Protein AF-A0A315WZJ2-F1 (afdb_monomer)

Foldseek 3Di:
DDDDDDDDDDDDDDDDDDDDDDPPPDDDPPVPPPVDPDKDKAPWDWALQADQKIKTKIFIPFFWWKKKFKDQDQVPSPDIDTRGGGDGIDIDMDGRHDAQTKMKMKMWTAHPVGDTDIDDIDMDGNPVHAYDDAWDWPDWDFQDFAQWKTKIKTFTPFWWWKKKWKDFPPDPPDHIDIDTRGDGDGIDIDMDGRHHAQTKMKMKIWTAHPNGHIDIDMDIDGRHHPDDQVDDKDKDPWPDQADDPVQFAQFKGKIKIFIPAWWWKKKFKDQDPPDGPDIFTWPNRDIHGITMDMGGRHHGQTKMKMWMWTAHDHNRDIDIDPIGIYTHHHDPDDDDDQDDPPADQQCPPRDGCVVCVVVQHHSNDADGDDPDPDDDDDDDDPVLVVLLVVLCVVQCVLCVPQDDDPVLSVLLSCQVPPQVQDSVLSNVVSVPQPSGDSHHRSNVSCPDPVNVD

Nearest PDB structures (foldseek):
  7mrk-assembly2_D  TM=3.474E-01  e=1.862E-11  Gallus gallus
  5e4s-assembly1_A  TM=3.482E-01  e=6.260E-11  Mus musculus
  6gvl-assembly1_A  TM=4.435E-01  e=3.206E-07  Homo sapiens
  7ndg-assembly1_H  TM=2.571E-01  e=3.962E-10  Mus musculus
  4wtx-assembly1_A  TM=7.936E-01  e=2.782E-03  Homo sapiens

Solvent-accessible surface area (backbone atoms only — not comparable to full-atom values): 26477 Å² total; per-residue (Å²): 133,90,80,87,81,92,82,91,80,84,88,82,86,88,81,88,89,88,88,89,88,87,82,88,72,86,86,80,82,73,78,73,75,70,78,72,83,75,71,48,80,41,78,73,45,81,43,72,48,32,76,38,31,30,35,43,30,34,34,38,78,48,51,23,26,36,39,41,32,29,23,74,42,89,90,46,53,82,43,77,48,76,44,85,61,70,39,41,70,49,75,43,80,48,71,83,47,63,75,68,36,57,37,24,36,35,45,36,36,30,34,93,86,68,54,74,46,71,55,71,86,44,72,53,69,28,66,79,46,42,66,80,69,53,54,47,75,78,40,73,50,74,76,41,65,22,22,30,35,38,34,41,35,38,28,37,80,48,48,24,26,40,40,34,40,35,35,53,58,93,52,87,85,59,78,66,45,79,48,73,44,80,64,74,38,36,73,46,76,49,75,49,70,87,48,56,60,73,44,52,28,36,36,37,42,37,37,27,39,87,75,67,30,58,34,74,51,77,48,76,50,55,23,74,39,95,48,42,96,86,57,80,76,49,79,43,78,62,32,66,83,60,94,40,80,89,42,32,38,28,39,33,36,46,39,36,32,33,40,74,44,46,20,41,39,29,40,32,29,24,78,40,84,99,44,56,84,43,75,47,56,16,57,86,58,45,73,35,43,67,46,42,34,80,44,68,88,43,61,51,62,33,58,34,27,35,32,45,42,36,40,27,65,84,82,66,46,75,46,68,51,71,81,46,66,52,59,26,34,60,70,87,74,79,75,84,70,85,76,66,103,84,61,63,41,74,63,68,81,75,59,38,31,71,59,30,51,73,72,40,27,35,44,79,45,80,52,64,55,59,94,79,84,82,86,77,82,89,75,72,52,78,66,56,48,50,55,49,50,53,48,48,68,62,46,48,80,76,42,81,85,65,87,74,52,72,69,62,49,51,38,50,49,46,24,44,77,74,16,71,38,50,72,67,31,46,54,42,26,76,74,71,44,74,61,61,49,77,78,41,34,43,79,57,38,68,73,36,80,77,50,78,111

Sequence (453 aa):
MIKSPKKISKIMNKFSKISLFISIFLLIFSAVSVARAVFSVSSVTISQLENNHATLSWTTSVPTKAVVSYGSTPDDLNIRLSYGVSVYQHDLVLNGLETKKTYYYKIVAIDDSGLEVTTFLQSFSTKDMADTVAPKLIYNNTEQITDNALALRWVSDENTRGTIYYGIEGSTTVAEKIVKDGALKKDHIVYIYNLKAHQPYYVKLHAEDKAGNMVENTFYFTPNSPIKDGSLMEIYAVQPQAFDAELIRPESATIQWSTTLVCASSISYGTKAGSHGKTVQADNGAYGLDHQADLGDLKPNTIYYYVINARDCLYKKNMTSREYSFSTSVPQKVLGVKIGDNQTDSDGDGYPDSLEVTNHYNPWGYGRVVSQLVNQQISWNVHEKSQLTDLQNIVRPQIDKINLDTRSWYTYANAYIYGGYSVSDIVRSIKGAKTVHPNFSLEVWQTSADYQL

Radius of gyration: 40.72 Å; Cα contacts (8 Å, |Δi|>4): 858; chains: 1; bounding box: 90×70×161 Å

pLDDT: mean 78.47, std 21.52, range [31.03, 98.44]

Secondary structure (DSSP, 8-state):
---------------------------S------------EEEEEEEEEETTEEEEEEEEEEEEEEEEEEESSSS---EEEEEEEEEEEEEEEE-SPPTT-EEEEEEEEEETT--EEEPPPEEEE-TT-B--PPP-EEEEEEEEE-SS-EEEEEEEEEEEEEEEEEEETT-SSSPPEEEEEEEEEEEEEEEE-SPPTT--EEEEEEEE-SSS-EEEEEEEE----S--TTPPP-EEEEE-SS--TTTB-SS-EEEEEEEEEEEEEEEEEESBTTB--EEEEGGGG--EEEEEEEE-SPPTT-EEEEEEEEEESSS--EEEPPPEEEEPPPP---------TTS--SS-SSS-HHHHHHTTB-TTSSSB--S--SS------HHHHHHHHHHHHHHGGGSTT----HHHHHHHHHHHHTS---HHHHHHHHTT-S---SSS-HHHHTTSTTT--

Mean predicted aligned error: 17.41 Å

Structure (mmCIF, N/CA/C/O backbone):
data_AF-A0A315WZJ2-F1
#
_entry.id   AF-A0A315WZJ2-F1
#
loop_
_atom_site.group_PDB
_atom_site.id
_atom_site.type_symbol
_atom_site.label_atom_id
_atom_site.label_alt_id
_atom_site.label_comp_id
_atom_site.label_asym_id
_atom_site.label_entity_id
_atom_site.label_seq_id
_atom_site.pdbx_PDB_ins_code
_atom_site.Cartn_x
_atom_site.Cartn_y
_atom_site.Cartn_z
_atom_site.occupancy
_atom_site.B_iso_or_equiv
_atom_site.auth_seq_id
_atom_site.auth_comp_id
_atom_site.auth_asym_id
_atom_site.auth_atom_id
_atom_site.pdbx_PDB_model_num
ATOM 1 N N . MET A 1 1 ? 23.542 -28.519 -127.908 1.00 36.84 1 MET A N 1
ATOM 2 C CA . MET A 1 1 ? 24.023 -29.899 -128.129 1.00 36.84 1 MET A CA 1
ATOM 3 C C . MET A 1 1 ? 24.144 -30.583 -126.773 1.00 36.84 1 MET A C 1
ATOM 5 O O . MET A 1 1 ? 24.892 -30.068 -125.965 1.00 36.84 1 MET A O 1
ATOM 9 N N . ILE A 1 2 ? 23.405 -31.692 -126.576 1.00 37.66 2 ILE A N 1
ATOM 10 C CA . ILE A 1 2 ? 23.847 -32.938 -125.895 1.00 37.66 2 ILE A CA 1
ATOM 11 C C . ILE A 1 2 ? 24.245 -32.776 -124.403 1.00 37.66 2 ILE A C 1
ATOM 13 O O . ILE A 1 2 ? 25.205 -32.095 -124.104 1.00 37.66 2 ILE A O 1
ATOM 17 N N . LYS A 1 3 ? 23.657 -33.411 -123.380 1.00 38.41 3 LYS A N 1
ATOM 18 C CA . LYS A 1 3 ? 22.726 -34.543 -123.225 1.00 38.41 3 LYS A CA 1
ATOM 19 C C . LYS A 1 3 ? 22.229 -34.532 -121.760 1.00 38.41 3 LYS A C 1
ATOM 21 O O . LYS A 1 3 ? 23.018 -34.328 -120.847 1.00 38.41 3 LYS A O 1
ATOM 26 N N . SER A 1 4 ? 20.948 -34.831 -121.549 1.00 38.69 4 SER A N 1
ATOM 27 C CA . SER A 1 4 ? 20.413 -35.472 -120.323 1.00 38.69 4 SER A CA 1
ATOM 28 C C . SER A 1 4 ? 20.956 -36.925 -120.255 1.00 38.69 4 SER A C 1
ATOM 30 O O . SER A 1 4 ? 21.281 -37.419 -121.343 1.00 38.69 4 SER A O 1
ATOM 32 N N . PRO A 1 5 ? 21.000 -37.680 -119.119 1.00 51.31 5 PRO A N 1
ATOM 33 C CA . PRO A 1 5 ? 19.770 -38.057 -118.396 1.00 51.31 5 PRO A CA 1
ATOM 34 C C . PRO A 1 5 ? 19.865 -38.479 -116.896 1.00 51.31 5 PRO A C 1
ATOM 36 O O . PRO A 1 5 ? 20.911 -38.882 -116.416 1.00 51.31 5 PRO A O 1
ATOM 39 N N . LYS A 1 6 ? 18.697 -38.440 -116.216 1.00 40.53 6 LYS A N 1
ATOM 40 C CA . LYS A 1 6 ? 18.042 -39.496 -115.380 1.00 40.53 6 LYS A CA 1
ATOM 41 C C . LYS A 1 6 ? 18.854 -40.214 -114.264 1.00 40.53 6 LYS A C 1
ATOM 43 O O . LYS A 1 6 ? 19.976 -40.610 -114.496 1.00 40.53 6 LYS A O 1
ATOM 48 N N . LYS A 1 7 ? 18.336 -40.656 -113.103 1.00 38.91 7 LYS A N 1
ATOM 49 C CA . LYS A 1 7 ? 17.024 -40.730 -112.403 1.00 38.91 7 LYS A CA 1
ATOM 50 C C . LYS A 1 7 ? 17.256 -41.728 -111.220 1.00 38.91 7 LYS A C 1
ATOM 52 O O . LYS A 1 7 ? 18.096 -42.605 -111.377 1.00 38.91 7 LYS A O 1
ATOM 57 N N . ILE A 1 8 ? 16.399 -41.714 -110.179 1.00 36.91 8 ILE A N 1
ATOM 58 C CA . ILE A 1 8 ? 16.134 -42.815 -109.192 1.00 36.91 8 ILE A CA 1
ATOM 59 C C . ILE A 1 8 ? 17.221 -42.955 -108.083 1.00 36.91 8 ILE A C 1
ATOM 61 O O . ILE A 1 8 ? 18.392 -42.941 -108.404 1.00 36.91 8 ILE A O 1
ATOM 65 N N . SER A 1 9 ? 16.997 -43.058 -106.762 1.00 36.34 9 SER A N 1
ATOM 66 C CA . SER A 1 9 ? 15.954 -43.648 -105.891 1.00 36.34 9 SER A CA 1
ATOM 67 C C . SER A 1 9 ? 15.960 -42.938 -104.517 1.00 36.34 9 SER A C 1
ATOM 69 O O . SER A 1 9 ? 16.999 -42.485 -104.057 1.00 36.34 9 SER A O 1
ATOM 71 N N . LYS A 1 10 ? 14.810 -42.589 -103.927 1.00 35.91 10 LYS A N 1
ATOM 72 C CA . LYS A 1 10 ? 14.046 -43.357 -102.917 1.00 35.91 10 LYS A CA 1
ATOM 73 C C . LYS A 1 10 ? 14.863 -43.867 -101.705 1.00 35.91 10 LYS A C 1
ATOM 75 O O . LYS A 1 10 ? 15.532 -44.880 -101.802 1.00 35.91 10 LYS A O 1
ATOM 80 N N . ILE A 1 11 ? 14.601 -43.226 -100.557 1.00 37.19 11 ILE A N 1
ATOM 81 C CA . ILE A 1 11 ? 14.367 -43.826 -99.225 1.00 37.19 11 ILE A CA 1
ATOM 82 C C . ILE A 1 11 ? 15.546 -44.591 -98.588 1.00 37.19 11 ILE A C 1
ATOM 84 O O . ILE A 1 11 ? 15.756 -45.753 -98.897 1.00 37.19 11 ILE A O 1
ATOM 88 N N . MET A 1 12 ? 16.205 -43.982 -97.587 1.00 31.03 12 MET A N 1
ATOM 89 C CA . MET A 1 12 ? 16.258 -44.473 -96.189 1.00 31.03 12 MET A CA 1
ATOM 90 C C . MET A 1 12 ? 17.185 -43.614 -95.305 1.00 31.03 12 MET A C 1
ATOM 92 O O . MET A 1 12 ? 18.396 -43.620 -95.442 1.00 31.03 12 MET A O 1
ATOM 96 N N . ASN A 1 13 ? 16.540 -42.861 -94.412 1.00 37.16 13 ASN A N 1
ATOM 97 C CA . ASN A 1 13 ? 16.829 -42.580 -93.001 1.00 37.16 13 ASN A CA 1
ATOM 98 C C . ASN A 1 13 ? 18.256 -42.688 -92.398 1.00 37.16 13 ASN A C 1
ATOM 100 O O . ASN A 1 13 ? 18.930 -43.702 -92.526 1.00 37.16 13 ASN A O 1
ATOM 104 N N . LYS A 1 14 ? 18.512 -41.720 -91.497 1.00 40.91 14 LYS A N 1
ATOM 105 C CA . LYS A 1 14 ? 19.504 -41.665 -90.398 1.00 40.91 14 LYS A CA 1
ATOM 106 C C . LYS A 1 14 ? 20.975 -41.480 -90.794 1.00 40.91 14 LYS A C 1
ATOM 108 O O . LYS A 1 14 ? 21.622 -42.415 -91.224 1.00 40.91 14 LYS A O 1
ATOM 113 N N . PHE A 1 15 ? 21.526 -40.296 -90.517 1.00 39.31 15 PHE A N 1
ATOM 114 C CA . PHE A 1 15 ? 22.491 -40.059 -89.429 1.00 39.31 15 PHE A CA 1
ATOM 115 C C . PHE A 1 15 ? 22.934 -38.579 -89.429 1.00 39.31 15 PHE A C 1
ATOM 117 O O . PHE A 1 15 ? 23.464 -38.053 -90.396 1.00 39.31 15 PHE A O 1
ATOM 124 N N . SER A 1 16 ? 22.625 -37.920 -88.314 1.00 35.00 16 SER A N 1
ATOM 125 C CA . SER A 1 16 ? 23.257 -36.755 -87.681 1.00 35.00 16 SER A CA 1
ATOM 126 C C . SER A 1 16 ? 24.593 -36.210 -88.245 1.00 35.00 16 SER A C 1
ATOM 128 O O . SER A 1 16 ? 25.559 -36.958 -88.362 1.00 35.00 16 SER A O 1
ATOM 130 N N . LYS A 1 17 ? 24.636 -34.862 -88.322 1.00 38.91 17 LYS A N 1
ATOM 131 C CA . LYS A 1 17 ? 25.745 -33.919 -88.012 1.00 38.91 17 LYS A CA 1
ATOM 132 C C . LYS A 1 17 ? 26.693 -33.424 -89.130 1.00 38.91 17 LYS A C 1
ATOM 134 O O . LYS A 1 17 ? 27.586 -34.138 -89.556 1.00 38.91 17 LYS A O 1
ATOM 139 N N . ILE A 1 18 ? 26.573 -32.112 -89.413 1.00 39.72 18 ILE A N 1
ATOM 140 C CA . ILE A 1 18 ? 27.606 -31.042 -89.331 1.00 39.72 18 ILE A CA 1
ATOM 141 C C . ILE A 1 18 ? 27.573 -30.036 -90.503 1.00 39.72 18 ILE A C 1
ATOM 143 O O . ILE A 1 18 ? 27.922 -30.345 -91.635 1.00 39.72 18 ILE A O 1
ATOM 147 N N . SER A 1 19 ? 27.255 -28.795 -90.110 1.00 34.75 19 SER A N 1
ATOM 148 C CA . SER A 1 19 ? 27.856 -27.508 -90.499 1.00 34.75 19 SER A CA 1
ATOM 149 C C . SER A 1 19 ? 27.030 -26.472 -91.269 1.00 34.75 19 SER A C 1
ATOM 151 O O . SER A 1 19 ? 26.635 -26.660 -92.412 1.00 34.75 19 SER A O 1
ATOM 153 N N . LEU A 1 20 ? 26.998 -25.300 -90.616 1.00 35.72 20 LEU A N 1
ATOM 154 C CA . LEU A 1 20 ? 27.045 -23.943 -91.166 1.00 35.72 20 LEU A CA 1
ATOM 155 C C . LEU A 1 20 ? 25.715 -23.214 -91.437 1.00 35.72 20 LEU A C 1
ATOM 157 O O . LEU A 1 20 ? 25.308 -23.045 -92.575 1.00 35.72 20 LEU A O 1
ATOM 161 N N . PHE A 1 21 ? 25.087 -22.718 -90.362 1.00 37.97 21 PHE A N 1
ATOM 162 C CA . PHE A 1 21 ? 24.796 -21.282 -90.155 1.00 37.97 21 PHE A CA 1
ATOM 163 C C . PHE A 1 21 ? 24.372 -21.057 -88.683 1.00 37.97 21 PHE A C 1
ATOM 165 O O . PHE A 1 21 ? 23.223 -20.783 -88.358 1.00 37.97 21 PHE A O 1
ATOM 172 N N . ILE A 1 22 ? 25.331 -21.223 -87.764 1.00 46.62 22 ILE A N 1
ATOM 173 C CA . ILE A 1 22 ? 25.282 -20.660 -86.405 1.00 46.62 22 ILE A CA 1
ATOM 174 C C . ILE A 1 22 ? 26.284 -19.510 -86.422 1.00 46.62 22 ILE A C 1
ATOM 176 O O . ILE A 1 22 ? 27.479 -19.736 -86.271 1.00 46.62 22 ILE A O 1
ATOM 180 N N . SER A 1 23 ? 25.814 -18.297 -86.703 1.00 42.44 23 SER A N 1
ATOM 181 C CA . SER A 1 23 ? 26.579 -17.068 -86.455 1.00 42.44 23 SER A CA 1
ATOM 182 C C . SER A 1 23 ? 25.663 -15.841 -86.444 1.00 42.44 23 SER A C 1
ATOM 184 O O . SER A 1 23 ? 25.859 -14.923 -87.223 1.00 42.44 23 SER A O 1
ATOM 186 N N . ILE A 1 24 ? 24.633 -15.864 -85.590 1.00 43.56 24 ILE A N 1
ATOM 187 C CA . ILE A 1 24 ? 24.138 -14.713 -84.807 1.00 43.56 24 ILE A CA 1
ATOM 188 C C . ILE A 1 24 ? 23.838 -15.324 -83.427 1.00 43.56 24 ILE A C 1
ATOM 190 O O . ILE A 1 24 ? 22.723 -15.718 -83.097 1.00 43.56 24 ILE A O 1
ATOM 194 N N . PHE A 1 25 ? 24.911 -15.573 -82.682 1.00 39.81 25 PHE A N 1
ATOM 195 C CA . PHE A 1 25 ? 24.893 -15.993 -81.287 1.00 39.81 25 PHE A CA 1
ATOM 196 C C . PHE A 1 25 ? 25.227 -14.745 -80.467 1.00 39.81 25 PHE A C 1
ATOM 198 O O . PHE A 1 25 ? 26.229 -14.095 -80.743 1.00 39.81 25 PHE A O 1
ATOM 205 N N . LEU A 1 26 ? 24.374 -14.432 -79.490 1.00 43.38 26 LEU A N 1
ATOM 206 C CA . LEU A 1 26 ? 24.670 -13.604 -78.318 1.00 43.38 26 LEU A CA 1
ATOM 207 C C . LEU A 1 26 ? 25.376 -12.257 -78.568 1.00 43.38 26 LEU A C 1
ATOM 209 O O . LEU A 1 26 ? 26.584 -12.129 -78.396 1.00 43.38 26 LEU A O 1
ATOM 213 N N . LEU A 1 27 ? 24.591 -11.200 -78.769 1.00 42.41 27 LEU A N 1
ATOM 214 C CA . LEU A 1 27 ? 24.955 -9.875 -78.265 1.00 42.41 27 LEU A CA 1
ATOM 215 C C . LEU A 1 27 ? 23.781 -9.316 -77.444 1.00 42.41 27 LEU A C 1
ATOM 217 O O . LEU A 1 27 ? 22.810 -8.792 -77.973 1.00 42.41 27 LEU A O 1
ATOM 221 N N . ILE A 1 28 ? 23.946 -9.466 -76.125 1.00 48.75 28 ILE A N 1
ATOM 222 C CA . ILE A 1 28 ? 23.531 -8.539 -75.063 1.00 48.75 28 ILE A CA 1
ATOM 223 C C . ILE A 1 28 ? 22.020 -8.410 -74.798 1.00 48.75 28 ILE A C 1
ATOM 225 O O . ILE A 1 28 ? 21.402 -7.379 -75.018 1.00 48.75 28 ILE A O 1
ATOM 229 N N . PHE A 1 29 ? 21.463 -9.420 -74.135 1.00 48.12 29 PHE A N 1
A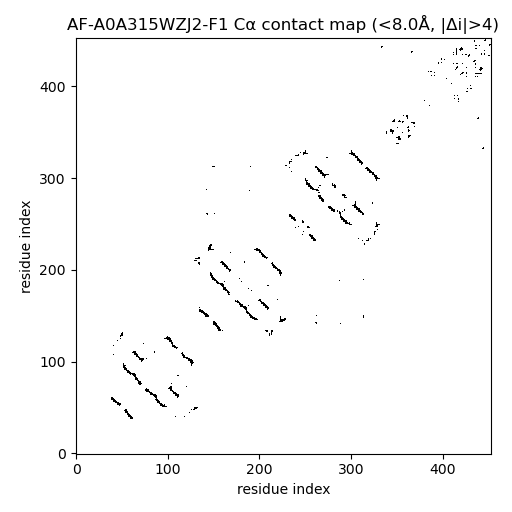TOM 230 C CA . PHE A 1 29 ? 20.700 -9.159 -72.910 1.00 48.12 29 PHE A CA 1
ATOM 231 C C . PHE A 1 29 ? 21.342 -9.988 -71.799 1.00 48.12 29 PHE A C 1
ATOM 233 O O . PHE A 1 29 ? 20.776 -10.942 -71.273 1.00 48.12 29 PHE A O 1
ATOM 240 N N . SER A 1 30 ? 22.584 -9.645 -71.449 1.00 44.41 30 SER A N 1
ATOM 241 C CA . SER A 1 30 ? 23.007 -9.863 -70.074 1.00 44.41 30 SER A CA 1
ATOM 242 C C . SER A 1 30 ? 22.061 -9.013 -69.238 1.00 44.41 30 SER A C 1
ATOM 244 O O . SER A 1 30 ? 22.195 -7.790 -69.215 1.00 44.41 30 SER A O 1
ATOM 246 N N . ALA A 1 31 ? 21.071 -9.643 -68.605 1.00 48.25 31 ALA A N 1
ATOM 247 C CA . ALA A 1 31 ? 20.492 -9.079 -67.404 1.00 48.25 31 ALA A CA 1
ATOM 248 C C . ALA A 1 31 ? 21.685 -8.851 -66.476 1.00 48.25 31 ALA A C 1
ATOM 250 O O . ALA A 1 31 ? 22.217 -9.790 -65.883 1.00 48.25 31 ALA A O 1
ATOM 251 N N . VAL A 1 32 ? 22.196 -7.622 -66.460 1.00 46.59 32 VAL A N 1
ATOM 252 C CA . VAL A 1 32 ? 23.151 -7.208 -65.452 1.00 46.59 32 VAL A CA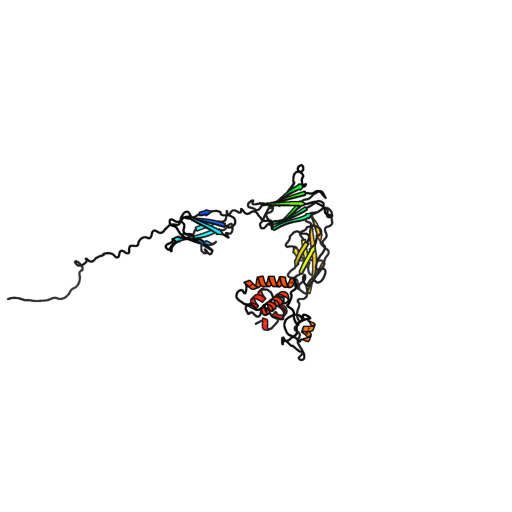 1
ATOM 253 C C . VAL A 1 32 ? 22.329 -7.249 -64.178 1.00 46.59 32 VAL A C 1
ATOM 255 O O . VAL A 1 32 ? 21.586 -6.322 -63.870 1.00 46.59 32 VAL A O 1
ATOM 258 N N . SER A 1 33 ? 22.398 -8.372 -63.468 1.00 52.56 33 SER A N 1
ATOM 259 C CA . SER A 1 33 ? 22.163 -8.374 -62.038 1.00 52.56 33 SER A CA 1
ATOM 260 C C . SER A 1 33 ? 23.235 -7.451 -61.480 1.00 52.56 33 SER A C 1
ATOM 262 O O . SER A 1 33 ? 24.344 -7.889 -61.177 1.00 52.56 33 SER A O 1
ATOM 264 N N . VAL A 1 34 ? 22.940 -6.153 -61.419 1.00 49.25 34 VAL A N 1
ATOM 265 C CA . VAL A 1 34 ? 23.706 -5.248 -60.578 1.00 49.25 34 VAL A CA 1
ATOM 266 C C . VAL A 1 34 ? 23.479 -5.804 -59.183 1.00 49.25 34 VAL A C 1
ATOM 268 O O . VAL A 1 34 ? 22.380 -5.687 -58.645 1.00 49.25 34 VAL A O 1
ATOM 271 N N . ALA A 1 35 ? 24.472 -6.511 -58.643 1.00 50.41 35 ALA A N 1
ATOM 272 C CA . ALA A 1 35 ? 24.465 -6.888 -57.244 1.00 50.41 35 ALA A CA 1
ATOM 273 C C . ALA A 1 35 ? 24.384 -5.572 -56.472 1.00 50.41 35 ALA A C 1
ATOM 275 O O . ALA A 1 35 ? 25.353 -4.815 -56.402 1.00 50.41 35 ALA A O 1
ATOM 276 N N . ARG A 1 36 ? 23.184 -5.234 -56.001 1.00 56.97 36 ARG A N 1
ATOM 277 C CA . ARG A 1 36 ? 22.979 -4.040 -55.197 1.00 56.97 36 ARG A CA 1
ATOM 278 C C . ARG A 1 36 ? 23.700 -4.321 -53.887 1.00 56.97 36 ARG A C 1
ATOM 280 O O . ARG A 1 36 ? 23.380 -5.305 -53.225 1.00 56.97 36 ARG A O 1
ATOM 287 N N . ALA A 1 37 ? 24.725 -3.533 -53.573 1.00 63.97 37 ALA A N 1
ATOM 288 C CA . ALA A 1 37 ? 25.435 -3.665 -52.310 1.00 63.97 37 ALA A CA 1
ATOM 289 C C . ALA A 1 37 ? 24.415 -3.464 -51.181 1.00 63.97 37 ALA A C 1
ATOM 291 O O . ALA A 1 37 ? 23.889 -2.367 -51.004 1.00 63.97 37 ALA A O 1
ATOM 292 N N . VAL A 1 38 ? 24.071 -4.550 -50.492 1.00 81.12 38 VAL A N 1
ATOM 293 C CA . VAL A 1 38 ? 23.178 -4.514 -49.335 1.00 81.12 38 VAL A CA 1
ATOM 294 C C . VAL A 1 38 ? 23.983 -3.924 -48.182 1.00 81.12 38 VAL A C 1
ATOM 296 O O . VAL A 1 38 ? 25.111 -4.354 -47.931 1.00 81.12 38 VAL A O 1
ATOM 299 N N . PHE A 1 39 ? 23.443 -2.908 -47.515 1.00 92.50 39 PHE A N 1
ATOM 300 C CA . PHE A 1 39 ? 24.081 -2.349 -46.328 1.00 92.50 39 PHE A CA 1
ATOM 301 C C . PHE A 1 39 ? 23.988 -3.336 -45.153 1.00 92.50 39 PHE A C 1
ATOM 303 O O . PHE A 1 39 ? 23.198 -4.277 -45.163 1.00 92.50 39 PHE A O 1
ATOM 310 N N . SER A 1 40 ? 24.810 -3.148 -44.128 1.00 94.12 40 SER A N 1
ATOM 311 C CA . SER A 1 40 ? 24.874 -4.044 -42.971 1.00 94.12 40 SER A CA 1
ATOM 312 C C . SER A 1 40 ? 24.395 -3.346 -41.709 1.00 94.12 40 SER A C 1
ATOM 314 O O . SER A 1 40 ? 24.680 -2.164 -41.529 1.00 94.12 40 SER A O 1
ATOM 3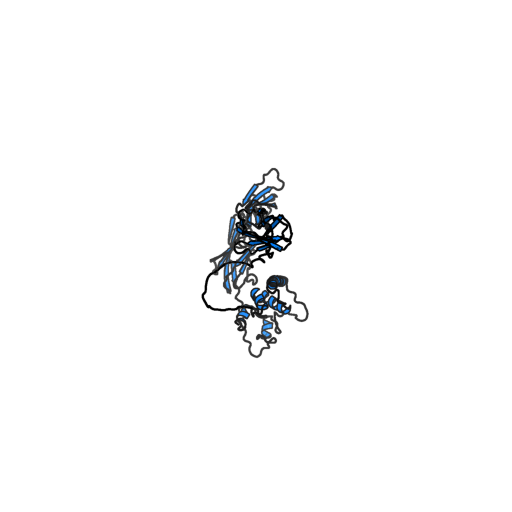16 N N . VAL A 1 41 ? 23.749 -4.101 -40.817 1.00 97.31 41 VAL A N 1
ATOM 317 C CA . VAL A 1 41 ? 23.499 -3.721 -39.419 1.00 97.31 41 VAL A CA 1
ATOM 318 C C . VAL A 1 41 ? 24.564 -4.392 -38.548 1.00 97.31 41 VAL A C 1
ATOM 320 O O . VAL A 1 41 ? 24.795 -5.594 -38.678 1.00 97.31 41 VAL A O 1
ATOM 323 N N . SER A 1 42 ? 25.224 -3.638 -37.674 1.00 96.94 42 SER A N 1
ATOM 324 C CA . SER A 1 42 ? 26.332 -4.112 -36.836 1.00 96.94 42 SER A CA 1
ATOM 325 C C . SER A 1 42 ? 26.330 -3.464 -35.451 1.00 96.94 42 SER A C 1
ATOM 327 O O . SER A 1 42 ? 25.512 -2.592 -35.172 1.00 96.94 42 SER A O 1
ATOM 329 N N . SER A 1 43 ? 27.241 -3.905 -34.575 1.00 96.69 43 SER A N 1
ATOM 330 C CA . SER A 1 43 ? 27.440 -3.341 -33.229 1.00 96.69 43 SER A CA 1
ATOM 331 C C . SER A 1 43 ? 26.151 -3.237 -32.407 1.00 96.69 43 SER A C 1
ATOM 333 O O . SER A 1 43 ? 25.935 -2.246 -31.718 1.00 96.69 43 SER A O 1
ATOM 335 N N . VAL A 1 44 ? 25.287 -4.252 -32.514 1.00 97.88 44 VAL A N 1
ATOM 336 C CA . VAL A 1 44 ? 24.018 -4.291 -31.785 1.00 97.88 44 VAL A CA 1
ATOM 337 C C . VAL A 1 44 ? 24.294 -4.558 -30.306 1.00 97.88 44 VAL A C 1
ATOM 339 O O . VAL A 1 44 ? 24.880 -5.586 -29.965 1.00 97.88 44 VAL A O 1
ATOM 342 N N . THR A 1 45 ? 23.882 -3.648 -29.428 1.00 97.69 45 THR A N 1
ATOM 343 C CA . THR A 1 45 ? 24.104 -3.740 -27.980 1.00 97.69 45 THR A CA 1
ATOM 344 C C . THR A 1 45 ? 22.867 -3.331 -27.190 1.00 97.69 45 THR A C 1
ATOM 346 O O . THR A 1 45 ? 22.076 -2.497 -27.622 1.00 97.69 45 THR A O 1
ATOM 349 N N . ILE A 1 46 ? 22.715 -3.924 -26.004 1.00 97.75 46 ILE A N 1
ATOM 350 C CA . ILE A 1 46 ? 21.757 -3.496 -24.982 1.00 97.75 46 ILE A CA 1
ATOM 351 C C . ILE A 1 46 ? 22.553 -2.868 -23.839 1.00 97.75 46 ILE A C 1
ATOM 353 O O . ILE A 1 46 ? 23.518 -3.460 -23.355 1.00 97.75 46 ILE A O 1
ATOM 357 N N . SER A 1 47 ? 22.154 -1.676 -23.416 1.00 96.06 47 SER A N 1
ATOM 358 C CA . SER A 1 47 ? 22.759 -0.923 -22.314 1.00 96.06 47 SER A CA 1
ATOM 359 C C . SER A 1 47 ? 21.675 -0.270 -21.449 1.00 96.06 47 SER A C 1
ATOM 361 O O . SER A 1 47 ? 20.494 -0.416 -21.758 1.00 96.06 47 SER A O 1
ATOM 363 N N . GLN A 1 48 ? 22.060 0.414 -20.361 1.00 93.56 48 GLN A N 1
ATOM 364 C CA . GLN A 1 48 ? 21.133 1.137 -19.465 1.00 93.56 48 GLN A CA 1
ATOM 365 C C . GLN A 1 48 ? 19.934 0.279 -19.028 1.00 93.56 48 GLN A C 1
ATOM 367 O O . GLN A 1 48 ? 18.781 0.676 -19.145 1.00 93.56 48 GLN A O 1
ATOM 372 N N . LEU A 1 49 ? 20.223 -0.955 -18.608 1.00 95.69 49 LEU A N 1
ATOM 373 C CA . LEU A 1 49 ? 19.217 -1.922 -18.190 1.00 95.69 49 LEU A CA 1
ATOM 374 C C . LEU A 1 49 ? 18.805 -1.636 -16.741 1.00 95.69 49 LEU A C 1
ATOM 376 O O . LEU A 1 49 ? 19.301 -2.269 -15.807 1.00 95.69 49 LEU A O 1
ATOM 380 N N . GLU A 1 50 ? 17.909 -0.678 -16.561 1.00 94.81 50 GLU A N 1
ATOM 381 C CA . GLU A 1 50 ? 17.455 -0.212 -15.251 1.00 94.81 50 GLU A CA 1
ATOM 382 C C . GLU A 1 50 ? 15.980 0.206 -15.296 1.00 94.81 50 GLU A C 1
ATOM 384 O O . GLU A 1 50 ? 15.451 0.462 -16.369 1.00 94.81 50 GLU A O 1
ATOM 389 N N . ASN A 1 51 ? 15.280 0.235 -14.159 1.00 91.81 51 ASN A N 1
ATOM 390 C CA . ASN A 1 51 ? 13.948 0.854 -13.997 1.00 91.81 51 ASN A CA 1
ATOM 391 C C . ASN A 1 51 ? 12.959 0.600 -15.156 1.00 91.81 51 ASN A C 1
ATOM 393 O O . ASN A 1 51 ? 12.418 1.537 -15.752 1.00 91.81 51 ASN A O 1
ATOM 397 N N . ASN A 1 52 ? 12.766 -0.671 -15.524 1.00 92.44 52 ASN A N 1
ATOM 398 C CA . ASN A 1 52 ? 11.873 -1.111 -16.604 1.00 92.44 52 ASN A CA 1
ATOM 399 C C . ASN A 1 52 ? 12.211 -0.584 -18.011 1.00 92.44 52 ASN A C 1
ATOM 401 O O . ASN A 1 52 ? 11.352 -0.623 -18.901 1.00 92.44 52 ASN A O 1
ATOM 405 N N . HIS A 1 53 ? 13.442 -0.139 -18.242 1.00 93.19 53 HIS A N 1
ATOM 406 C CA . HIS A 1 53 ? 13.912 0.280 -19.552 1.00 93.19 53 HIS A CA 1
ATOM 407 C C . HIS A 1 53 ? 15.284 -0.301 -19.911 1.00 93.19 53 HIS A C 1
ATOM 409 O O . HIS A 1 53 ? 15.980 -0.902 -19.092 1.00 93.19 53 HIS A O 1
ATOM 415 N N . ALA A 1 54 ? 15.608 -0.210 -21.198 1.00 95.88 54 ALA A N 1
ATOM 416 C CA . ALA A 1 54 ? 16.909 -0.546 -21.755 1.00 95.88 54 ALA A CA 1
ATOM 417 C C . ALA A 1 54 ? 17.143 0.254 -23.037 1.00 95.88 54 ALA A C 1
ATOM 419 O O . ALA A 1 54 ? 16.202 0.494 -23.792 1.00 95.88 54 ALA A O 1
ATOM 420 N N . THR A 1 55 ? 18.389 0.602 -23.333 1.00 96.81 55 THR A N 1
ATOM 421 C CA . THR A 1 55 ? 18.764 1.274 -24.581 1.00 96.81 55 THR A CA 1
ATOM 422 C C . THR A 1 55 ? 19.362 0.260 -25.549 1.00 96.81 55 THR A C 1
ATOM 424 O O . THR A 1 55 ? 20.415 -0.325 -25.280 1.00 96.81 55 THR A O 1
ATOM 427 N N . LEU A 1 56 ? 18.679 0.048 -26.675 1.00 98.12 56 LEU A N 1
ATOM 428 C CA . LEU A 1 56 ? 19.153 -0.735 -27.811 1.00 98.12 56 LEU A CA 1
ATOM 429 C C . LEU A 1 56 ? 19.915 0.180 -28.766 1.00 98.12 56 LEU A C 1
ATOM 431 O O . LEU A 1 56 ? 19.329 1.103 -29.326 1.00 98.12 56 LEU A O 1
ATOM 435 N N . SER A 1 57 ? 21.190 -0.109 -28.999 1.00 98.06 57 SER A N 1
ATOM 436 C CA . SER A 1 57 ? 22.024 0.645 -29.933 1.00 98.06 57 SER A CA 1
ATOM 437 C C . SER A 1 57 ? 22.546 -0.244 -31.047 1.00 98.06 57 SER A C 1
ATOM 439 O O . SER A 1 57 ? 22.799 -1.426 -30.836 1.00 98.06 57 SER A O 1
ATOM 441 N N . TRP A 1 58 ? 22.688 0.313 -32.247 1.00 98.25 58 TRP A N 1
ATOM 442 C CA . TRP A 1 58 ? 23.287 -0.371 -33.393 1.00 98.25 58 TRP A CA 1
ATOM 443 C C . TRP A 1 58 ? 23.870 0.636 -34.382 1.00 98.25 58 TRP A C 1
ATOM 445 O O . TRP A 1 58 ? 23.606 1.839 -34.316 1.00 98.25 58 TRP A O 1
ATOM 455 N N . THR A 1 59 ? 24.665 0.135 -35.321 1.00 98.25 59 THR A N 1
ATOM 456 C CA . THR A 1 59 ? 25.203 0.915 -36.433 1.00 98.25 59 THR A CA 1
ATOM 457 C C . THR A 1 59 ? 24.797 0.325 -37.772 1.00 98.25 59 THR A C 1
ATOM 459 O O . THR A 1 59 ? 24.599 -0.886 -37.897 1.00 98.25 59 THR A O 1
ATOM 462 N N . THR A 1 60 ? 24.695 1.175 -38.788 1.00 97.88 60 THR A N 1
ATOM 463 C CA . THR A 1 60 ? 24.476 0.776 -40.179 1.00 97.88 60 THR A CA 1
ATOM 464 C C . THR A 1 60 ? 25.592 1.295 -41.078 1.00 97.88 60 THR A C 1
ATOM 466 O O . THR A 1 60 ? 26.200 2.326 -40.801 1.00 97.88 60 THR A O 1
ATOM 469 N N . SER A 1 61 ? 25.898 0.582 -42.168 1.00 96.81 61 SER A N 1
ATOM 470 C CA . SER A 1 61 ? 26.951 1.008 -43.111 1.00 96.81 61 SER A CA 1
ATOM 471 C C . SER A 1 61 ? 26.527 2.137 -44.065 1.00 96.81 61 SER A C 1
ATOM 473 O O . SER A 1 61 ? 27.364 2.672 -44.790 1.00 96.81 61 SER A O 1
ATOM 475 N N . VAL A 1 62 ? 25.248 2.521 -44.039 1.00 96.12 62 VAL A N 1
ATOM 476 C CA . VAL A 1 62 ? 24.655 3.688 -44.718 1.00 96.12 62 VAL A CA 1
ATOM 477 C C . VAL A 1 62 ? 23.664 4.370 -43.764 1.00 96.12 62 VAL A C 1
ATOM 479 O O . VAL A 1 62 ? 23.251 3.722 -42.799 1.00 96.12 62 VAL A O 1
ATOM 482 N N . PRO A 1 63 ? 23.246 5.628 -43.995 1.00 97.56 63 PRO A N 1
ATOM 483 C CA . PRO A 1 63 ? 22.163 6.237 -43.230 1.00 97.56 63 PRO A CA 1
ATOM 484 C C . PRO A 1 63 ? 20.855 5.468 -43.427 1.00 97.56 63 PRO A C 1
ATOM 486 O O . PRO A 1 63 ? 20.463 5.197 -44.564 1.00 97.56 63 PRO A O 1
ATOM 489 N N . THR A 1 64 ? 20.192 5.096 -42.334 1.00 97.88 64 THR A N 1
ATOM 490 C CA . THR A 1 64 ? 18.915 4.372 -42.393 1.00 97.88 64 THR A CA 1
ATOM 491 C C . THR A 1 64 ? 17.920 4.918 -41.388 1.00 97.88 64 THR A C 1
ATOM 493 O O . THR A 1 64 ? 18.310 5.482 -40.378 1.00 97.88 64 THR A O 1
ATOM 496 N N . LYS A 1 65 ? 16.626 4.742 -41.637 1.00 98.19 65 LYS A N 1
ATOM 497 C CA . LYS A 1 65 ? 15.595 4.688 -40.590 1.00 98.19 65 LYS A CA 1
ATOM 498 C C . LYS A 1 65 ? 15.496 3.251 -40.083 1.00 98.19 65 LYS A C 1
ATOM 500 O O . LYS A 1 65 ? 16.036 2.341 -40.707 1.00 98.19 65 LYS A O 1
ATOM 505 N N . ALA A 1 66 ? 14.760 3.006 -39.003 1.00 97.50 66 ALA A N 1
ATOM 506 C CA . ALA A 1 66 ? 14.526 1.631 -38.571 1.00 97.50 66 ALA A CA 1
ATOM 507 C C . ALA A 1 66 ? 13.160 1.399 -37.932 1.00 97.50 66 ALA A C 1
ATOM 509 O O . ALA A 1 66 ? 12.532 2.311 -37.399 1.00 97.50 66 ALA A O 1
ATOM 510 N N . VAL A 1 67 ? 12.740 0.140 -37.932 1.00 97.69 67 VAL A N 1
ATOM 511 C CA . VAL A 1 67 ? 11.655 -0.380 -37.104 1.00 97.69 67 VAL A CA 1
ATOM 512 C C . VAL A 1 67 ? 12.215 -1.502 -36.242 1.00 97.69 67 VAL A C 1
ATOM 514 O O . VAL A 1 67 ? 12.776 -2.472 -36.749 1.00 97.69 67 VAL A O 1
ATOM 517 N N . VAL A 1 68 ? 12.040 -1.390 -34.931 1.00 97.88 68 VAL A N 1
ATOM 518 C CA . VAL A 1 68 ? 12.392 -2.432 -33.967 1.00 97.88 68 VAL A CA 1
ATOM 519 C C . VAL A 1 68 ? 11.111 -3.116 -33.521 1.00 97.88 68 VAL A C 1
ATOM 521 O O . VAL A 1 68 ? 10.193 -2.460 -33.032 1.00 97.88 68 VAL A O 1
ATOM 524 N N . SER A 1 69 ? 11.038 -4.434 -33.703 1.00 96.69 69 SER A N 1
ATOM 525 C CA . SER A 1 69 ? 9.960 -5.262 -33.150 1.00 96.69 69 SER A CA 1
ATOM 526 C C . SER A 1 69 ? 10.514 -6.094 -32.000 1.00 96.69 69 SER A C 1
ATOM 528 O O . SER A 1 69 ? 11.549 -6.737 -32.182 1.00 96.69 69 SER A O 1
ATOM 530 N N . TYR A 1 70 ? 9.852 -6.104 -30.845 1.00 96.00 70 TYR A N 1
ATOM 531 C CA . TYR A 1 70 ? 10.261 -6.893 -29.685 1.00 96.00 70 TYR A CA 1
ATOM 532 C C . TYR A 1 70 ? 9.068 -7.480 -28.923 1.00 96.00 70 TYR A C 1
ATOM 534 O O . TYR A 1 70 ? 7.935 -7.026 -29.068 1.00 96.00 70 TYR A O 1
ATOM 542 N N . GLY A 1 71 ? 9.324 -8.523 -28.136 1.00 95.25 71 GLY A N 1
ATOM 543 C CA . GLY A 1 71 ? 8.304 -9.237 -27.373 1.00 95.25 71 GLY A CA 1
ATOM 544 C C . GLY A 1 71 ? 8.912 -10.201 -26.359 1.00 95.25 71 GLY A C 1
ATOM 545 O O . GLY A 1 71 ? 10.125 -10.405 -26.317 1.00 95.25 71 GLY A O 1
ATOM 546 N N . SER A 1 72 ? 8.066 -10.784 -25.511 1.00 94.62 72 SER A N 1
ATOM 547 C CA . SER A 1 72 ? 8.507 -11.725 -24.466 1.00 94.62 72 SER A CA 1
ATOM 548 C C . SER A 1 72 ? 8.580 -13.183 -24.916 1.00 94.62 72 SER A C 1
ATOM 550 O O . SER A 1 72 ? 9.067 -14.038 -24.177 1.00 94.62 72 SER A O 1
ATOM 552 N N . THR A 1 73 ? 8.120 -13.472 -26.131 1.00 94.94 73 THR A N 1
ATOM 553 C CA . THR A 1 73 ? 8.237 -14.791 -26.749 1.00 94.94 73 THR A CA 1
ATOM 554 C C . THR A 1 73 ? 8.944 -14.650 -28.097 1.00 94.94 73 THR A C 1
ATOM 556 O O . THR A 1 73 ? 8.847 -13.596 -28.729 1.00 94.94 73 THR A O 1
ATOM 559 N N . PRO A 1 74 ? 9.687 -15.674 -28.546 1.00 94.50 74 PRO A N 1
ATOM 560 C CA . PRO A 1 74 ? 10.419 -15.605 -29.809 1.00 94.50 74 PRO A CA 1
ATOM 561 C C . PRO A 1 74 ? 9.498 -15.546 -31.038 1.00 94.50 74 PRO A C 1
ATOM 563 O O . PRO A 1 74 ? 9.891 -14.979 -32.059 1.00 94.50 74 PRO A O 1
ATOM 566 N N . ASP A 1 75 ? 8.287 -16.099 -30.928 1.00 93.44 75 ASP A N 1
ATOM 567 C CA . ASP A 1 75 ? 7.323 -16.214 -32.029 1.00 93.44 75 ASP A CA 1
ATOM 568 C C . ASP A 1 75 ? 6.321 -15.046 -32.088 1.00 93.44 75 ASP A C 1
ATOM 570 O O . ASP A 1 75 ? 5.658 -14.865 -33.108 1.00 93.44 75 ASP A O 1
ATOM 574 N N . ASP A 1 76 ? 6.238 -14.224 -31.035 1.00 93.19 76 ASP A N 1
ATOM 575 C CA . ASP A 1 76 ? 5.338 -13.067 -30.955 1.00 93.19 76 ASP A CA 1
ATOM 576 C C . ASP A 1 76 ? 6.087 -11.792 -30.525 1.00 93.19 76 ASP A C 1
ATOM 578 O O . ASP A 1 76 ? 6.274 -11.504 -29.338 1.00 93.19 76 ASP A O 1
ATOM 582 N N . LEU A 1 77 ? 6.528 -11.020 -31.527 1.00 94.50 77 LEU A N 1
ATOM 583 C CA . LEU A 1 77 ? 7.148 -9.698 -31.368 1.00 94.50 77 LEU A CA 1
ATOM 584 C C . LEU A 1 77 ? 6.081 -8.602 -31.498 1.00 94.50 77 LEU A C 1
ATOM 586 O O . LEU A 1 77 ? 6.032 -7.867 -32.489 1.00 94.50 77 LEU A O 1
ATOM 590 N N . ASN A 1 78 ? 5.190 -8.547 -30.513 1.00 91.88 78 ASN A N 1
ATOM 591 C CA . ASN A 1 78 ? 3.972 -7.739 -30.541 1.00 91.88 78 ASN A CA 1
ATOM 592 C C . ASN A 1 78 ? 4.180 -6.230 -30.318 1.00 91.88 78 ASN A C 1
ATOM 594 O O . ASN A 1 78 ? 3.268 -5.451 -30.601 1.00 91.88 78 ASN A O 1
ATOM 598 N N . ILE A 1 79 ? 5.353 -5.790 -29.853 1.00 92.44 79 ILE A N 1
ATOM 599 C CA . ILE A 1 79 ? 5.659 -4.369 -29.647 1.00 92.44 79 ILE A CA 1
ATOM 600 C C . ILE A 1 79 ? 6.529 -3.863 -30.796 1.00 92.44 79 ILE A C 1
ATOM 602 O O . ILE A 1 79 ? 7.549 -4.464 -31.125 1.00 92.44 79 ILE A O 1
ATOM 60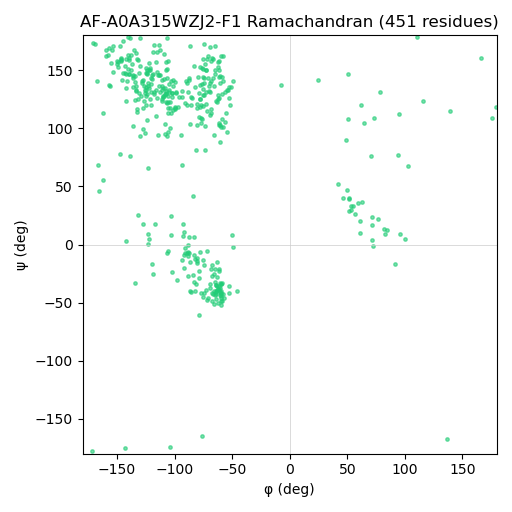6 N N . ARG A 1 80 ? 6.144 -2.732 -31.399 1.00 94.75 80 ARG A N 1
ATOM 607 C CA . ARG A 1 80 ? 6.865 -2.099 -32.512 1.00 94.75 80 ARG A CA 1
ATOM 608 C C . ARG A 1 80 ? 7.199 -0.649 -32.211 1.00 94.75 80 ARG A C 1
ATOM 610 O O . ARG A 1 80 ? 6.319 0.131 -31.862 1.00 94.75 80 ARG A O 1
ATOM 617 N N . LEU A 1 81 ? 8.455 -0.286 -32.427 1.00 93.38 81 LEU A N 1
ATOM 618 C CA . LEU A 1 81 ? 8.977 1.063 -32.255 1.00 93.38 81 LEU A CA 1
ATOM 619 C C . LEU A 1 81 ? 9.642 1.518 -33.552 1.00 93.38 81 LEU A C 1
ATOM 621 O O . LEU A 1 81 ? 10.380 0.759 -34.177 1.00 93.38 81 LEU A O 1
ATOM 625 N N . SER A 1 82 ? 9.372 2.753 -33.965 1.00 94.19 82 SER A N 1
ATOM 626 C CA . SER A 1 82 ? 9.960 3.340 -35.173 1.00 94.19 82 SER A CA 1
ATOM 627 C C . SER A 1 82 ? 11.040 4.348 -34.803 1.00 94.19 82 SER A C 1
ATOM 629 O O . SER A 1 82 ? 10.812 5.230 -33.980 1.00 94.19 82 SER A O 1
ATOM 631 N N . TYR A 1 83 ? 12.190 4.250 -35.459 1.00 91.56 83 TYR A N 1
ATOM 632 C CA . TYR A 1 83 ? 13.265 5.230 -35.432 1.00 91.56 83 TYR A CA 1
ATOM 633 C C . TYR A 1 83 ? 13.236 6.009 -36.751 1.00 91.56 83 TYR A C 1
ATOM 635 O O . TYR A 1 83 ? 13.653 5.516 -37.800 1.00 91.56 83 TYR A O 1
ATOM 643 N N . GLY A 1 84 ? 12.656 7.210 -36.720 1.00 90.88 84 GLY A N 1
ATOM 644 C CA . GLY A 1 84 ? 12.310 7.964 -37.930 1.00 90.88 84 GLY A CA 1
ATOM 645 C C . GLY A 1 84 ? 13.444 8.784 -38.554 1.00 90.88 84 GLY A C 1
ATOM 646 O O . GLY A 1 84 ? 13.257 9.322 -39.647 1.00 90.88 84 GLY A O 1
ATOM 647 N N . VAL A 1 85 ? 14.591 8.902 -37.880 1.00 93.12 85 VAL A N 1
ATOM 648 C CA . VAL A 1 85 ? 15.729 9.724 -38.322 1.00 93.12 85 VAL A CA 1
ATOM 649 C C . VAL A 1 85 ? 16.709 8.865 -39.124 1.00 93.12 85 VAL A C 1
ATOM 651 O O . VAL A 1 85 ? 17.056 7.772 -38.686 1.00 93.12 85 VAL A O 1
ATOM 654 N N . SER A 1 86 ? 17.144 9.359 -40.290 1.00 96.12 86 SER A N 1
ATOM 655 C CA . SER A 1 86 ? 18.098 8.660 -41.166 1.00 96.12 86 SER A CA 1
ATOM 656 C C . SER A 1 86 ? 19.544 8.970 -40.760 1.00 96.12 86 SER A C 1
ATOM 658 O O . SER A 1 86 ? 20.026 10.078 -40.998 1.00 96.12 86 SER A O 1
ATOM 660 N N . VAL A 1 87 ? 20.221 8.029 -40.094 1.00 98.12 87 VAL A N 1
ATOM 661 C CA . VAL A 1 87 ? 21.583 8.184 -39.524 1.00 98.12 87 VAL A CA 1
ATOM 662 C C . VAL A 1 87 ? 22.362 6.863 -39.573 1.00 98.12 87 VAL A C 1
ATOM 664 O O . VAL A 1 87 ? 21.801 5.833 -39.924 1.00 98.12 87 VAL A O 1
ATOM 667 N N . TYR A 1 88 ? 23.666 6.896 -39.263 1.00 97.56 88 TYR A N 1
ATOM 668 C CA . TYR A 1 88 ? 24.532 5.703 -39.192 1.00 97.56 88 TYR A CA 1
ATOM 669 C C . TYR A 1 88 ? 24.542 5.029 -37.815 1.00 97.56 88 TYR A C 1
ATOM 671 O O . TYR A 1 88 ? 24.869 3.850 -37.699 1.00 97.56 88 TYR A O 1
ATOM 679 N N . GLN A 1 89 ? 24.295 5.805 -36.762 1.00 98.00 89 GLN A N 1
ATOM 680 C CA . GLN A 1 89 ? 24.325 5.368 -35.371 1.00 98.00 89 GLN A CA 1
ATOM 681 C C . GLN A 1 89 ? 22.934 5.549 -34.796 1.00 98.00 89 GLN A C 1
ATOM 683 O O . GLN A 1 89 ? 22.355 6.625 -34.921 1.00 98.00 89 GLN A O 1
ATOM 688 N N . HIS A 1 90 ? 22.427 4.496 -34.176 1.00 97.56 90 HIS A N 1
ATOM 689 C CA . HIS A 1 90 ? 21.080 4.451 -33.648 1.00 97.56 90 HIS A CA 1
ATOM 690 C C . HIS A 1 90 ? 21.088 4.093 -32.176 1.00 97.56 90 HIS A C 1
ATOM 692 O O . HIS A 1 90 ? 21.897 3.281 -31.719 1.00 97.56 90 HIS A O 1
ATOM 698 N N . ASP A 1 91 ? 20.117 4.647 -31.472 1.00 96.19 91 ASP A N 1
ATOM 699 C CA . ASP A 1 91 ? 19.805 4.370 -30.087 1.00 96.19 91 ASP A CA 1
ATOM 700 C C . ASP A 1 91 ? 18.284 4.393 -29.913 1.00 96.19 91 ASP A C 1
ATOM 702 O O . ASP A 1 91 ? 17.586 5.249 -30.449 1.00 96.19 91 ASP A O 1
ATOM 706 N N . LEU A 1 92 ? 17.736 3.409 -29.215 1.00 96.25 92 LEU A N 1
ATOM 707 C CA . LEU A 1 92 ? 16.302 3.312 -29.003 1.00 96.25 92 LEU A CA 1
ATOM 708 C C . LEU A 1 92 ? 16.019 2.814 -27.594 1.00 96.25 92 LEU A C 1
ATOM 710 O O . LEU A 1 92 ? 16.447 1.724 -27.215 1.00 96.25 92 LEU A O 1
ATOM 714 N N . VAL A 1 93 ? 15.243 3.593 -26.846 1.00 95.38 93 VAL A N 1
ATOM 715 C CA . VAL A 1 93 ? 14.808 3.218 -25.500 1.00 95.38 93 VAL A CA 1
ATOM 716 C C . VAL A 1 93 ? 13.623 2.258 -25.592 1.00 95.38 93 VAL A C 1
ATOM 718 O O . VAL A 1 93 ? 12.546 2.601 -26.084 1.00 95.38 93 VAL A O 1
ATOM 721 N N . LEU A 1 94 ? 13.827 1.043 -25.097 1.00 92.44 94 LEU A N 1
ATOM 722 C CA . LEU A 1 94 ? 12.803 0.030 -24.883 1.00 92.44 94 LEU A CA 1
ATOM 723 C C . LEU A 1 94 ? 12.182 0.277 -23.507 1.00 92.44 94 LEU A C 1
ATOM 725 O O . LEU A 1 94 ? 12.891 0.234 -22.508 1.00 92.44 94 LEU A O 1
ATOM 729 N N . ASN A 1 95 ? 10.876 0.532 -23.450 1.00 91.75 95 ASN A N 1
ATOM 730 C CA . ASN A 1 95 ? 10.158 0.843 -22.210 1.00 91.75 95 ASN A CA 1
ATOM 731 C C . ASN A 1 95 ? 9.226 -0.303 -21.795 1.00 91.75 95 ASN A C 1
ATOM 733 O O . ASN A 1 95 ? 8.870 -1.159 -22.612 1.00 91.75 95 ASN A O 1
ATOM 737 N N . GLY A 1 96 ? 8.790 -0.281 -20.532 1.00 89.25 96 GLY A N 1
ATOM 738 C CA . GLY A 1 96 ? 7.798 -1.221 -20.001 1.00 89.25 96 GLY A CA 1
ATOM 739 C C . GLY A 1 96 ? 8.330 -2.645 -19.833 1.00 89.25 96 GLY A C 1
ATOM 740 O O . GLY A 1 96 ? 7.563 -3.603 -19.859 1.00 89.25 96 GLY A O 1
ATOM 741 N N . LEU A 1 97 ? 9.647 -2.800 -19.693 1.00 90.69 97 LEU A N 1
ATOM 742 C CA . LEU A 1 97 ? 10.286 -4.097 -19.540 1.00 90.69 97 LEU A CA 1
ATOM 743 C C . LEU A 1 97 ? 10.059 -4.644 -18.129 1.00 90.69 97 LEU A C 1
ATOM 745 O O . LEU A 1 97 ? 10.507 -4.075 -17.141 1.00 90.69 97 LEU A O 1
ATOM 749 N N . GLU A 1 98 ? 9.404 -5.790 -18.018 1.00 91.81 98 GLU A N 1
ATOM 750 C CA . GLU A 1 98 ? 9.348 -6.554 -16.765 1.00 91.81 98 GLU A CA 1
ATOM 751 C C . GLU A 1 98 ? 10.729 -7.091 -16.334 1.00 91.81 98 GLU A C 1
ATOM 753 O O . GLU A 1 98 ? 11.553 -7.471 -17.174 1.00 91.81 98 GLU A O 1
ATOM 758 N N . THR A 1 99 ? 10.968 -7.175 -15.021 1.00 90.94 99 THR A N 1
ATOM 759 C CA . THR A 1 99 ? 12.210 -7.709 -14.433 1.00 90.94 99 THR A CA 1
ATOM 760 C C . THR A 1 99 ? 12.286 -9.236 -14.544 1.00 90.94 99 THR A C 1
ATOM 762 O O . THR A 1 99 ? 11.265 -9.920 -14.620 1.00 90.94 99 THR A O 1
ATOM 765 N N . LYS A 1 100 ? 13.505 -9.801 -14.540 1.00 91.44 100 LYS A N 1
ATOM 766 C CA . LYS A 1 100 ? 13.751 -11.262 -14.593 1.00 9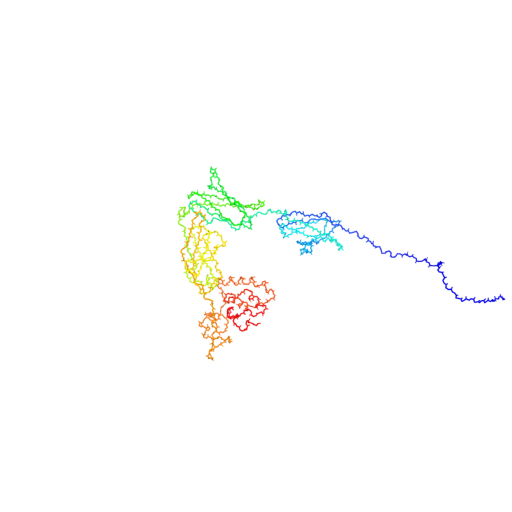1.44 100 LYS A CA 1
ATOM 767 C C . LYS A 1 100 ? 13.087 -11.984 -15.773 1.00 91.44 100 LYS A C 1
ATOM 769 O O . LYS A 1 100 ? 12.726 -13.157 -15.670 1.00 91.44 100 LYS A O 1
ATOM 774 N N . LYS A 1 101 ? 12.974 -11.302 -16.909 1.00 95.38 101 LYS A N 1
ATOM 775 C CA . LYS A 1 101 ? 12.326 -11.777 -18.131 1.00 95.38 101 LYS A CA 1
ATOM 776 C C . LYS A 1 101 ? 13.313 -11.772 -19.295 1.00 95.38 101 LYS A C 1
ATOM 778 O O . LYS A 1 101 ? 14.245 -10.976 -19.333 1.00 95.38 101 LYS A O 1
ATOM 783 N N . THR A 1 102 ? 13.121 -12.677 -20.249 1.00 97.12 102 THR A N 1
ATOM 784 C CA . THR A 1 102 ? 13.867 -12.658 -21.516 1.00 97.12 102 THR A CA 1
ATOM 785 C C . THR A 1 102 ? 13.001 -12.006 -22.582 1.00 97.12 102 THR A C 1
ATOM 787 O O . THR A 1 102 ? 11.836 -12.369 -22.728 1.00 97.12 102 THR A O 1
ATOM 790 N N . TYR A 1 103 ? 13.573 -11.056 -23.312 1.00 97.44 103 TYR A N 1
ATOM 791 C CA . TYR A 1 103 ? 12.940 -10.407 -24.453 1.00 97.44 103 TYR A CA 1
ATOM 792 C C . TYR A 1 103 ? 13.662 -10.790 -25.733 1.00 97.44 103 TYR A C 1
ATOM 794 O O . TYR A 1 103 ? 14.883 -10.945 -25.746 1.00 97.44 103 TYR A O 1
ATOM 802 N N . TYR A 1 104 ? 12.894 -10.901 -26.807 1.00 98.12 104 TYR A N 1
ATOM 803 C CA . TYR A 1 104 ? 13.369 -11.179 -28.152 1.00 98.12 104 TYR A CA 1
ATOM 804 C C . TYR A 1 104 ? 13.104 -9.971 -29.037 1.00 98.12 104 TYR A C 1
ATOM 806 O O . TYR A 1 104 ? 12.109 -9.276 -28.835 1.00 98.12 104 TYR A O 1
ATOM 814 N N . TYR A 1 105 ? 13.980 -9.704 -30.003 1.00 97.94 105 TYR A N 1
ATOM 815 C CA . TYR A 1 105 ? 13.830 -8.557 -30.890 1.00 97.94 105 TYR A CA 1
ATOM 816 C C . TYR A 1 105 ? 14.428 -8.781 -32.282 1.00 97.94 105 TYR A C 1
ATOM 818 O O . TYR A 1 105 ? 15.310 -9.621 -32.489 1.00 97.94 105 TYR A O 1
ATOM 826 N N . LYS A 1 106 ? 13.934 -7.994 -33.241 1.00 97.94 106 LYS A N 1
ATOM 827 C CA . LYS A 1 106 ? 14.477 -7.835 -34.595 1.00 97.94 106 LYS A CA 1
ATOM 828 C C . LYS A 1 106 ? 14.526 -6.356 -34.959 1.00 97.94 106 LYS A C 1
ATOM 830 O O . LYS A 1 106 ? 13.626 -5.599 -34.595 1.00 97.94 106 LYS A O 1
ATOM 835 N N . ILE A 1 107 ? 15.546 -5.976 -35.719 1.00 98.31 107 ILE A N 1
ATOM 836 C CA . ILE A 1 107 ? 15.701 -4.635 -36.285 1.00 98.31 107 ILE A CA 1
ATOM 837 C C . ILE A 1 107 ? 15.487 -4.750 -37.794 1.00 98.31 107 ILE A C 1
ATOM 839 O O . ILE A 1 107 ? 16.131 -5.577 -38.441 1.00 98.31 107 ILE A O 1
ATOM 843 N N . VAL A 1 108 ? 14.590 -3.933 -38.338 1.00 97.94 108 VAL A N 1
ATOM 844 C CA . VAL A 1 108 ? 14.413 -3.716 -39.778 1.00 97.94 108 VAL A CA 1
ATOM 845 C C . VAL A 1 108 ? 14.944 -2.323 -40.085 1.00 97.94 108 VAL A C 1
ATOM 847 O O . VAL A 1 108 ? 14.301 -1.335 -39.746 1.00 97.94 108 VAL A O 1
ATOM 850 N N . ALA A 1 109 ? 16.135 -2.238 -40.667 1.00 97.94 109 ALA A N 1
ATOM 851 C CA . ALA A 1 109 ? 16.726 -0.979 -41.106 1.00 97.94 109 ALA A CA 1
ATOM 852 C C . ALA A 1 109 ? 16.316 -0.693 -42.556 1.00 97.94 109 ALA A C 1
ATOM 854 O O . ALA A 1 109 ? 16.246 -1.618 -43.364 1.00 97.94 109 ALA A O 1
ATOM 855 N N . ILE A 1 110 ? 16.030 0.569 -42.869 1.00 96.88 110 ILE A N 1
ATOM 856 C CA . ILE A 1 110 ? 15.459 1.021 -44.141 1.00 96.88 110 ILE A CA 1
ATOM 857 C C . ILE A 1 110 ? 16.270 2.222 -44.624 1.00 96.88 110 ILE A C 1
ATOM 859 O O . ILE A 1 110 ? 16.263 3.264 -43.969 1.00 96.88 110 ILE A O 1
ATOM 863 N N . ASP A 1 111 ? 16.985 2.094 -45.739 1.00 95.88 111 ASP A N 1
ATOM 864 C CA . ASP A 1 111 ? 17.730 3.225 -46.307 1.00 95.88 111 ASP A CA 1
ATOM 865 C C . ASP A 1 111 ? 16.805 4.244 -47.003 1.00 95.88 111 ASP A C 1
ATOM 867 O O . ASP A 1 111 ? 15.608 4.012 -47.200 1.00 95.88 111 ASP A O 1
ATOM 871 N N . ASP A 1 112 ? 17.358 5.386 -47.418 1.00 93.81 112 ASP A N 1
ATOM 872 C CA . ASP A 1 112 ? 16.590 6.450 -48.086 1.00 93.81 112 ASP A CA 1
ATOM 873 C C . ASP A 1 112 ? 15.989 6.021 -49.441 1.00 93.81 112 ASP A C 1
ATOM 875 O O . ASP A 1 112 ? 15.095 6.682 -49.970 1.00 93.81 112 ASP A O 1
ATOM 879 N N . SER A 1 113 ? 16.459 4.907 -50.010 1.00 92.25 113 SER A N 1
ATOM 880 C CA . SER A 1 113 ? 15.937 4.330 -51.250 1.00 92.25 113 SER A CA 1
ATOM 881 C C . SER A 1 113 ? 14.820 3.304 -51.026 1.00 92.25 113 SER A C 1
ATOM 883 O O . SER A 1 113 ? 14.267 2.785 -51.999 1.00 92.25 113 SER A O 1
ATOM 885 N N . GLY A 1 114 ? 14.494 3.009 -49.763 1.00 91.88 114 GLY A N 1
ATOM 886 C CA . GLY A 1 114 ? 13.497 2.022 -49.357 1.00 91.88 114 GLY A CA 1
ATOM 887 C C . GLY A 1 114 ? 14.006 0.578 -49.339 1.00 91.88 114 GLY A C 1
ATOM 888 O O . GLY A 1 114 ? 13.193 -0.341 -49.293 1.00 91.88 114 GLY A O 1
ATOM 889 N N . LEU A 1 115 ? 15.321 0.345 -49.411 1.00 94.50 115 LEU A N 1
ATOM 890 C CA . LEU A 1 115 ? 15.884 -0.996 -49.256 1.00 94.50 115 LEU A CA 1
ATOM 891 C C . LEU A 1 115 ? 15.854 -1.396 -47.776 1.00 94.50 115 LEU A C 1
ATOM 893 O O . LEU A 1 115 ? 16.363 -0.661 -46.931 1.00 94.50 115 LEU A O 1
ATOM 897 N N . GLU A 1 116 ? 15.310 -2.577 -47.479 1.00 95.88 116 GLU A N 1
ATOM 898 C CA . GLU A 1 116 ? 15.195 -3.092 -46.112 1.00 95.88 116 GLU A CA 1
ATOM 899 C C . GLU A 1 116 ? 16.216 -4.197 -45.812 1.00 95.88 116 GLU A C 1
ATOM 901 O O . GLU A 1 116 ? 16.420 -5.117 -46.608 1.00 95.88 116 GLU A O 1
ATOM 906 N N . VAL A 1 117 ? 16.810 -4.148 -44.618 1.00 96.75 117 VAL A N 1
ATOM 907 C CA . VAL A 1 117 ? 17.659 -5.207 -44.059 1.00 96.75 117 VAL A CA 1
ATOM 908 C C . VAL A 1 117 ? 17.133 -5.584 -42.682 1.00 96.75 117 VAL A C 1
ATOM 910 O O . VAL A 1 117 ? 17.025 -4.740 -41.796 1.00 96.75 117 VAL A O 1
ATOM 913 N N . THR A 1 118 ? 16.818 -6.868 -42.498 1.00 96.31 118 THR A N 1
ATOM 914 C CA . THR A 1 118 ? 16.299 -7.408 -41.234 1.00 96.31 118 THR A CA 1
ATOM 915 C C . THR A 1 118 ? 17.355 -8.254 -40.530 1.00 96.31 118 THR A C 1
ATOM 917 O O . THR A 1 118 ? 17.955 -9.136 -41.144 1.00 96.31 118 THR A O 1
ATOM 920 N N . THR A 1 119 ? 17.566 -8.026 -39.234 1.00 97.19 119 THR A N 1
ATOM 921 C CA . THR A 1 119 ? 18.465 -8.858 -38.420 1.00 97.19 119 THR A CA 1
ATOM 922 C C . THR A 1 119 ? 17.869 -10.239 -38.138 1.00 97.19 119 THR A C 1
ATOM 924 O O . THR A 1 119 ? 16.650 -10.433 -38.143 1.00 97.19 119 THR A O 1
ATOM 927 N N . PHE A 1 120 ? 18.722 -11.203 -37.780 1.00 95.38 120 PHE A N 1
ATOM 928 C CA . PHE A 1 120 ? 18.256 -12.427 -37.124 1.00 95.38 120 PHE A CA 1
ATOM 929 C C . PHE A 1 120 ? 17.543 -12.106 -35.801 1.00 95.38 120 PHE A C 1
ATOM 931 O O . PHE A 1 120 ? 17.675 -11.004 -35.258 1.00 95.38 120 PHE A O 1
ATOM 938 N N . LEU A 1 121 ? 16.771 -13.072 -35.296 1.00 97.25 121 LEU A N 1
ATOM 939 C CA . LEU A 1 121 ? 16.153 -12.968 -33.978 1.00 97.25 121 LEU A CA 1
ATOM 940 C C . LEU A 1 121 ? 17.255 -12.917 -32.914 1.00 97.25 121 LEU A C 1
ATOM 942 O O . LEU A 1 121 ? 18.088 -13.818 -32.841 1.00 97.25 121 LEU A O 1
ATOM 946 N N . GLN A 1 122 ? 17.247 -11.864 -32.107 1.00 97.69 122 GLN A N 1
ATOM 947 C CA . GLN A 1 122 ? 18.165 -11.678 -30.988 1.00 97.69 122 GLN A CA 1
ATOM 948 C C . GLN A 1 122 ? 17.386 -11.674 -29.677 1.00 97.69 122 GLN A C 1
ATOM 950 O O . GLN A 1 122 ? 16.163 -11.540 -29.681 1.00 97.69 122 GLN A O 1
ATOM 955 N N . SER A 1 123 ? 18.087 -11.814 -28.554 1.00 97.50 123 SER A N 1
ATOM 956 C CA . SER A 1 123 ? 17.471 -11.780 -27.230 1.00 97.50 123 SER A CA 1
ATOM 957 C C . SER A 1 123 ? 18.346 -11.081 -26.203 1.00 97.50 123 SER A C 1
ATOM 959 O O . SER A 1 123 ? 19.571 -11.108 -26.309 1.00 97.50 123 SER A O 1
ATOM 961 N N . PHE A 1 124 ? 17.720 -10.529 -25.170 1.00 97.50 124 PHE A N 1
ATOM 962 C CA . PHE A 1 124 ? 18.394 -10.041 -23.971 1.00 97.50 124 PHE A CA 1
ATOM 963 C C . PHE A 1 124 ? 17.583 -10.393 -22.720 1.00 97.50 124 PHE A C 1
ATOM 965 O O . PHE A 1 124 ? 16.386 -10.670 -22.796 1.00 97.50 124 PHE A O 1
ATOM 972 N N . SER A 1 125 ? 18.247 -10.415 -21.566 1.00 96.56 125 SER A N 1
ATOM 973 C CA . SER A 1 125 ? 17.637 -10.772 -20.284 1.00 96.56 125 SER A CA 1
ATOM 974 C C . SER A 1 125 ? 17.602 -9.569 -19.350 1.00 96.56 125 SER A C 1
ATOM 976 O O . SER A 1 125 ? 18.602 -8.875 -19.203 1.00 96.56 125 SER A O 1
ATOM 978 N N . THR A 1 126 ? 16.473 -9.363 -18.674 1.00 96.06 126 THR A N 1
ATOM 979 C CA . THR A 1 126 ? 16.280 -8.353 -17.622 1.00 96.06 126 THR A CA 1
ATOM 980 C C . THR A 1 126 ? 16.550 -8.918 -16.221 1.00 96.06 126 THR A C 1
ATOM 982 O O . THR A 1 126 ? 16.097 -8.368 -15.217 1.00 96.06 126 THR A O 1
ATOM 985 N N . LYS A 1 127 ? 17.250 -10.059 -16.121 1.00 93.81 127 LYS A N 1
ATOM 986 C CA . LYS A 1 127 ? 17.592 -10.696 -14.837 1.00 93.81 127 LYS A CA 1
ATOM 987 C C . LYS A 1 127 ? 18.424 -9.788 -13.934 1.00 93.81 127 LYS A C 1
ATOM 989 O O . LYS A 1 127 ? 18.145 -9.740 -12.739 1.00 93.81 127 LYS A O 1
ATOM 994 N N . ASP A 1 128 ? 19.385 -9.086 -14.520 1.00 90.56 128 ASP A N 1
ATOM 995 C CA . ASP A 1 128 ? 20.314 -8.198 -13.817 1.00 90.56 128 ASP A CA 1
ATOM 996 C C . ASP A 1 128 ? 19.927 -6.722 -14.016 1.00 90.56 128 ASP A C 1
ATOM 998 O O . ASP A 1 128 ? 20.776 -5.838 -13.955 1.00 90.56 128 ASP A O 1
ATOM 1002 N N . MET A 1 129 ? 18.641 -6.460 -14.295 1.00 94.69 129 MET A N 1
ATOM 1003 C CA . MET A 1 129 ? 18.114 -5.101 -14.392 1.00 94.69 129 MET A CA 1
ATOM 1004 C C . MET A 1 129 ? 18.244 -4.411 -13.039 1.00 94.69 129 MET A C 1
ATOM 1006 O O . MET A 1 129 ? 17.730 -4.914 -12.036 1.00 94.69 129 MET A O 1
ATOM 1010 N N . ALA A 1 130 ? 18.938 -3.277 -13.030 1.00 94.62 130 ALA A N 1
ATOM 1011 C CA . ALA A 1 130 ? 19.138 -2.495 -11.827 1.00 94.62 130 ALA A CA 1
ATOM 1012 C C . ALA A 1 130 ? 17.854 -1.749 -11.455 1.00 94.62 130 ALA A C 1
ATOM 1014 O O . ALA A 1 130 ? 17.111 -1.270 -12.312 1.00 94.62 130 ALA A O 1
ATOM 1015 N N . ASP A 1 131 ? 17.616 -1.650 -10.159 1.00 94.50 131 ASP A N 1
ATOM 1016 C CA . ASP A 1 131 ? 16.647 -0.722 -9.606 1.00 94.50 131 ASP A CA 1
ATOM 1017 C C . ASP A 1 131 ? 17.428 0.436 -8.995 1.00 94.50 131 ASP A C 1
ATOM 1019 O O . ASP A 1 131 ? 18.260 0.224 -8.111 1.00 94.50 131 ASP A O 1
ATOM 1023 N N . THR A 1 132 ? 17.223 1.638 -9.520 1.00 94.88 132 THR A N 1
ATOM 1024 C CA . THR A 1 132 ? 17.950 2.846 -9.104 1.00 94.88 132 THR A CA 1
ATOM 1025 C C . THR A 1 132 ? 17.001 3.943 -8.633 1.00 94.88 132 THR A C 1
ATOM 1027 O O . THR A 1 132 ? 17.411 5.100 -8.500 1.00 94.88 132 THR A O 1
ATOM 1030 N N . VAL A 1 133 ? 15.713 3.631 -8.485 1.00 94.38 133 VAL A N 1
ATOM 1031 C CA . VAL A 1 133 ? 14.696 4.600 -8.089 1.00 94.38 133 VAL A CA 1
ATOM 1032 C C . VAL A 1 133 ? 14.495 4.478 -6.590 1.00 94.38 133 VAL A C 1
ATOM 1034 O O . VAL A 1 133 ? 14.258 3.402 -6.070 1.00 94.38 133 VAL A O 1
ATOM 1037 N N . ALA A 1 134 ? 14.603 5.600 -5.879 1.00 96.56 134 ALA A N 1
ATOM 1038 C CA . ALA A 1 134 ? 14.297 5.617 -4.457 1.00 96.56 134 ALA A CA 1
ATOM 1039 C C . ALA A 1 134 ? 12.801 5.361 -4.206 1.00 96.56 134 ALA A C 1
ATOM 1041 O O . ALA A 1 134 ? 11.966 5.909 -4.942 1.00 96.56 134 ALA A O 1
ATOM 1042 N N . PRO A 1 135 ? 12.460 4.635 -3.126 1.00 97.56 135 PRO A N 1
ATOM 1043 C CA . PRO A 1 135 ? 11.073 4.414 -2.745 1.00 97.56 135 PRO A CA 1
ATOM 1044 C C . PRO A 1 135 ? 10.375 5.741 -2.432 1.00 97.56 135 PRO A C 1
ATOM 1046 O O . PRO A 1 135 ? 10.981 6.690 -1.927 1.00 97.56 135 PRO A O 1
ATOM 1049 N N . LYS A 1 136 ? 9.064 5.812 -2.663 1.00 97.56 136 LYS A N 1
ATOM 1050 C CA . LYS A 1 136 ? 8.236 6.966 -2.288 1.00 97.56 136 LYS A CA 1
ATOM 1051 C C . LYS A 1 136 ? 7.394 6.636 -1.070 1.00 97.56 136 LYS A C 1
ATOM 1053 O O . LYS A 1 136 ? 6.685 5.634 -1.040 1.00 97.56 136 LYS A O 1
ATOM 1058 N N . LEU A 1 137 ? 7.408 7.528 -0.080 1.00 96.88 137 LEU A N 1
ATOM 1059 C CA . LEU A 1 137 ? 6.500 7.446 1.062 1.00 96.88 137 LEU A CA 1
ATOM 1060 C C . LEU A 1 137 ? 5.105 7.932 0.641 1.00 96.88 137 LEU A C 1
ATOM 1062 O O . LEU A 1 137 ? 4.893 9.123 0.432 1.00 96.88 137 LEU A O 1
ATOM 1066 N N . ILE A 1 138 ? 4.154 7.005 0.535 1.00 97.12 138 ILE A N 1
ATOM 1067 C CA . ILE A 1 138 ? 2.730 7.276 0.282 1.00 97.12 138 ILE A CA 1
ATOM 1068 C C . ILE A 1 138 ? 2.073 7.862 1.534 1.00 97.12 138 ILE A C 1
ATOM 1070 O O . ILE A 1 138 ? 1.249 8.769 1.456 1.00 97.12 138 ILE A O 1
ATOM 1074 N N . TYR A 1 139 ? 2.449 7.338 2.696 1.00 93.12 139 TYR A N 1
ATOM 1075 C CA . TYR A 1 139 ? 1.954 7.767 3.995 1.00 93.12 139 TYR A CA 1
ATOM 1076 C C . TYR A 1 139 ? 3.103 7.737 4.990 1.00 93.12 139 TYR A C 1
ATOM 1078 O O . TYR A 1 139 ? 3.936 6.837 4.933 1.00 93.12 139 TYR A O 1
ATOM 1086 N N . ASN A 1 140 ? 3.180 8.714 5.886 1.00 94.56 140 ASN A N 1
ATOM 1087 C CA . ASN A 1 140 ? 4.157 8.721 6.965 1.00 94.56 140 ASN A CA 1
ATOM 1088 C C . ASN A 1 140 ? 3.714 9.718 8.041 1.00 94.56 140 ASN A C 1
ATOM 1090 O O . ASN A 1 140 ? 3.622 10.916 7.785 1.00 94.56 140 ASN A O 1
ATOM 1094 N N . ASN A 1 141 ? 3.365 9.222 9.223 1.00 91.44 141 ASN A N 1
ATOM 1095 C CA . ASN A 1 141 ? 2.873 10.068 10.302 1.00 91.44 141 ASN A CA 1
ATOM 1096 C C . ASN A 1 141 ? 3.055 9.398 11.666 1.00 91.44 141 ASN A C 1
ATOM 1098 O O . ASN A 1 141 ? 3.240 8.181 11.780 1.00 91.44 141 ASN A O 1
ATOM 1102 N N . THR A 1 142 ? 2.974 10.204 12.719 1.00 92.38 142 THR A N 1
ATOM 1103 C CA . THR A 1 142 ? 2.848 9.713 14.087 1.00 92.38 142 THR A CA 1
ATOM 1104 C C . THR A 1 142 ? 1.403 9.268 14.319 1.00 92.38 142 THR A C 1
ATOM 1106 O O . THR A 1 142 ? 0.525 10.110 14.488 1.00 92.38 142 THR A O 1
ATOM 1109 N N . GLU A 1 143 ? 1.153 7.958 14.335 1.00 91.81 143 GLU A N 1
ATOM 1110 C CA . GLU A 1 143 ? -0.182 7.392 14.593 1.00 91.81 143 GLU A CA 1
ATOM 1111 C C . GLU A 1 143 ? -0.684 7.734 15.992 1.00 91.81 143 GLU A C 1
ATOM 1113 O O . GLU A 1 143 ? -1.858 8.018 16.205 1.00 91.81 143 GLU A O 1
ATOM 1118 N N . GLN A 1 144 ? 0.220 7.701 16.973 1.00 93.88 144 GLN A N 1
ATOM 1119 C CA . GLN A 1 144 ? -0.114 8.069 18.337 1.00 93.88 144 GLN A CA 1
ATOM 1120 C C . GLN A 1 144 ? 1.123 8.496 19.113 1.00 93.88 144 GLN A C 1
ATOM 1122 O O . GLN A 1 144 ? 2.158 7.831 19.074 1.00 93.88 144 GLN A O 1
ATOM 1127 N N . ILE A 1 145 ? 0.978 9.570 19.883 1.00 95.19 145 ILE A N 1
ATOM 1128 C CA . ILE A 1 145 ? 1.944 10.000 20.891 1.00 95.19 145 ILE A CA 1
ATOM 1129 C C . ILE A 1 145 ? 1.271 9.888 22.260 1.00 95.19 145 ILE A C 1
ATOM 1131 O O . ILE A 1 145 ? 0.184 10.427 22.483 1.00 95.19 145 ILE A O 1
ATOM 1135 N N . THR A 1 146 ? 1.917 9.179 23.177 1.00 94.75 146 THR A N 1
ATOM 1136 C CA . THR A 1 146 ? 1.525 9.090 24.588 1.00 94.75 146 THR A CA 1
ATOM 1137 C C . THR A 1 146 ? 2.455 9.961 25.439 1.00 94.75 146 THR A C 1
ATOM 1139 O O . THR A 1 146 ? 3.279 10.706 24.907 1.00 94.75 146 THR A O 1
ATOM 1142 N N . ASP A 1 147 ? 2.340 9.917 26.765 1.00 94.56 147 ASP A N 1
ATOM 1143 C CA . ASP A 1 147 ? 3.258 10.634 27.658 1.00 94.56 147 ASP A CA 1
ATOM 1144 C C . ASP A 1 147 ? 4.710 10.120 27.590 1.00 94.56 147 ASP A C 1
ATOM 1146 O O . ASP A 1 147 ? 5.642 10.843 27.948 1.00 94.56 147 ASP A O 1
ATOM 1150 N N . ASN A 1 148 ? 4.907 8.882 27.124 1.00 94.75 148 ASN A N 1
ATOM 1151 C CA . ASN A 1 148 ? 6.188 8.187 27.179 1.00 94.75 148 ASN A CA 1
ATOM 1152 C C . ASN A 1 148 ? 6.512 7.326 25.948 1.00 94.75 148 ASN A C 1
ATOM 1154 O O . ASN A 1 148 ? 7.543 6.642 25.941 1.00 94.75 148 ASN A O 1
ATOM 1158 N N . ALA A 1 149 ? 5.661 7.331 24.923 1.00 95.25 149 ALA A N 1
ATOM 1159 C CA . ALA A 1 149 ? 5.851 6.525 23.731 1.00 95.25 149 ALA A CA 1
ATOM 1160 C C . ALA A 1 149 ? 5.325 7.204 22.460 1.00 95.25 149 ALA A C 1
ATOM 1162 O O . ALA A 1 149 ? 4.516 8.130 22.496 1.00 95.25 149 ALA A O 1
ATOM 1163 N N . LEU A 1 150 ? 5.813 6.720 21.323 1.00 95.38 150 LEU A N 1
ATOM 1164 C CA . LEU A 1 150 ? 5.407 7.126 19.984 1.00 95.38 150 LEU A CA 1
ATOM 1165 C C . LEU A 1 150 ? 5.180 5.873 19.138 1.00 95.38 150 LEU A C 1
ATOM 1167 O O . LEU A 1 150 ? 6.047 5.002 19.090 1.00 95.38 150 LEU A O 1
ATOM 1171 N N . ALA A 1 151 ? 4.052 5.818 18.438 1.00 94.75 151 ALA A N 1
ATOM 1172 C CA . ALA A 1 151 ? 3.828 4.934 17.305 1.00 94.75 151 ALA A CA 1
ATOM 1173 C C . ALA A 1 151 ? 4.015 5.727 16.008 1.00 94.75 151 ALA A C 1
ATOM 1175 O O . ALA A 1 151 ? 3.287 6.684 15.750 1.00 94.75 151 ALA A O 1
ATOM 1176 N N . LEU A 1 152 ? 4.993 5.331 15.199 1.00 94.94 152 LEU A N 1
ATOM 1177 C CA . LEU A 1 152 ? 5.267 5.911 13.887 1.00 94.94 152 LEU A CA 1
ATOM 1178 C C . LEU A 1 152 ? 4.902 4.884 12.821 1.00 94.94 152 LEU A C 1
ATOM 1180 O O . LEU A 1 152 ? 5.403 3.759 12.872 1.00 94.94 152 LEU A O 1
ATOM 1184 N N . ARG A 1 153 ? 4.082 5.279 11.847 1.00 94.19 153 ARG A N 1
ATOM 1185 C CA . ARG A 1 153 ? 3.734 4.440 10.701 1.00 94.19 153 ARG A CA 1
ATOM 1186 C C . ARG A 1 153 ? 4.159 5.106 9.408 1.00 94.19 153 ARG A C 1
ATOM 1188 O O . ARG A 1 153 ? 4.039 6.321 9.261 1.00 94.19 153 ARG A O 1
ATOM 1195 N N . TRP A 1 154 ? 4.626 4.301 8.464 1.00 95.94 154 TRP A N 1
ATOM 1196 C CA . TRP A 1 154 ? 4.824 4.726 7.087 1.00 95.94 154 TRP A CA 1
ATOM 1197 C C . TRP A 1 154 ? 4.413 3.630 6.109 1.00 95.94 154 TRP A C 1
ATOM 1199 O O . TRP A 1 154 ? 4.488 2.439 6.410 1.00 95.94 154 TRP A O 1
ATOM 1209 N N . VAL A 1 155 ? 3.979 4.060 4.929 1.00 95.50 155 VAL A N 1
ATOM 1210 C CA . VAL A 1 155 ? 3.656 3.206 3.791 1.00 95.50 155 VAL A CA 1
ATOM 1211 C C . VAL A 1 155 ? 4.460 3.681 2.592 1.00 95.50 155 VAL A C 1
ATOM 1213 O O . VAL A 1 155 ? 4.409 4.867 2.263 1.00 95.50 155 VAL A O 1
ATOM 1216 N N . SER A 1 156 ? 5.175 2.774 1.934 1.00 97.25 156 SER A N 1
ATOM 1217 C CA . SER A 1 156 ? 5.902 3.038 0.688 1.00 97.25 156 SER A CA 1
ATOM 1218 C C . SER A 1 156 ? 5.208 2.436 -0.538 1.00 97.25 156 SER A C 1
ATOM 1220 O O . SER A 1 156 ? 4.403 1.506 -0.435 1.00 97.25 156 SER A O 1
ATOM 1222 N N . ASP A 1 157 ? 5.503 2.975 -1.720 1.00 96.38 157 ASP A N 1
ATOM 1223 C CA . ASP A 1 157 ? 5.018 2.451 -3.004 1.00 96.38 157 ASP A CA 1
ATOM 1224 C C . ASP A 1 157 ? 5.621 1.090 -3.375 1.00 96.38 157 ASP A C 1
ATOM 1226 O O . ASP A 1 157 ? 4.989 0.299 -4.084 1.00 96.38 157 ASP A O 1
ATOM 1230 N N . GLU A 1 158 ? 6.762 0.751 -2.790 1.00 95.31 158 GLU A N 1
ATOM 1231 C CA . GLU A 1 158 ? 7.411 -0.553 -2.874 1.00 95.31 158 GLU A CA 1
ATOM 1232 C C . GLU A 1 158 ? 7.798 -1.121 -1.501 1.00 95.31 158 GLU A C 1
ATOM 1234 O O . GLU A 1 158 ? 7.543 -0.511 -0.465 1.00 95.31 158 GLU A O 1
ATOM 1239 N N . ASN A 1 159 ? 8.361 -2.332 -1.471 1.00 97.38 159 ASN A N 1
ATOM 1240 C CA . ASN A 1 159 ? 8.760 -2.958 -0.212 1.00 97.38 159 ASN A CA 1
ATOM 1241 C C . ASN A 1 159 ? 10.064 -2.345 0.303 1.00 97.38 159 ASN A C 1
ATOM 1243 O O . ASN A 1 159 ? 11.101 -2.498 -0.338 1.00 97.38 159 ASN A O 1
ATOM 1247 N N . THR A 1 160 ? 10.028 -1.765 1.500 1.00 98.38 160 THR A N 1
ATOM 1248 C CA . THR A 1 160 ? 11.195 -1.169 2.155 1.00 98.38 160 THR A CA 1
ATOM 1249 C C . THR A 1 160 ? 11.504 -1.856 3.481 1.00 98.38 160 THR A C 1
ATOM 1251 O O . THR A 1 160 ? 10.728 -2.665 3.984 1.00 98.38 160 THR A O 1
ATOM 1254 N N . ARG A 1 161 ? 12.693 -1.604 4.025 1.00 98.19 161 ARG A N 1
ATOM 1255 C CA . ARG A 1 161 ? 13.046 -1.794 5.434 1.00 98.19 161 ARG A CA 1
ATOM 1256 C C . ARG A 1 161 ? 13.161 -0.413 6.074 1.00 98.19 161 ARG A C 1
ATOM 1258 O O . ARG A 1 161 ? 13.563 0.537 5.410 1.00 98.19 161 ARG A O 1
ATOM 1265 N N . GLY A 1 162 ? 12.872 -0.307 7.366 1.00 97.81 162 GLY A N 1
ATOM 1266 C CA . GLY A 1 162 ? 12.974 0.947 8.111 1.00 97.81 162 GLY A CA 1
ATOM 1267 C C . GLY A 1 162 ? 14.145 0.975 9.080 1.00 97.81 162 GLY A C 1
ATOM 1268 O O . GLY A 1 162 ? 14.324 0.049 9.875 1.00 97.81 162 GLY A O 1
ATOM 1269 N N . THR A 1 163 ? 14.887 2.076 9.092 1.00 98.06 163 THR A N 1
ATOM 1270 C CA . THR A 1 163 ? 15.746 2.461 10.216 1.00 98.06 163 THR A CA 1
ATOM 1271 C C . THR A 1 163 ? 15.298 3.814 10.741 1.00 98.06 163 THR A C 1
ATOM 1273 O O . THR A 1 163 ? 15.078 4.748 9.980 1.00 98.06 163 THR A O 1
ATOM 1276 N N . ILE A 1 164 ? 15.133 3.909 12.053 1.00 97.88 164 ILE A N 1
ATOM 1277 C CA . ILE A 1 164 ? 14.629 5.092 12.728 1.00 97.88 164 ILE A CA 1
ATOM 1278 C C . ILE A 1 164 ? 15.684 5.575 13.707 1.00 97.88 164 ILE A C 1
ATOM 1280 O O . ILE A 1 164 ? 16.033 4.855 14.643 1.00 97.88 164 ILE A O 1
ATOM 1284 N N . TYR A 1 165 ? 16.144 6.802 13.511 1.00 97.31 165 TYR A N 1
ATOM 1285 C CA . TYR A 1 165 ? 17.034 7.507 14.425 1.00 97.31 165 TYR A CA 1
ATOM 1286 C C . TYR A 1 165 ? 16.211 8.513 15.218 1.00 97.31 165 TYR A C 1
ATOM 1288 O O . TYR A 1 165 ? 15.439 9.263 14.632 1.00 97.31 165 TYR A O 1
ATOM 1296 N N . TYR A 1 166 ? 16.335 8.551 16.539 1.00 97.44 166 TYR A N 1
ATOM 1297 C CA . TYR A 1 166 ? 15.598 9.521 17.348 1.00 97.44 166 TYR A CA 1
ATOM 1298 C C . TYR A 1 166 ? 16.448 10.094 18.473 1.00 97.44 166 TYR A C 1
ATOM 1300 O O . TYR A 1 166 ? 17.286 9.410 19.061 1.00 97.44 166 TYR A O 1
ATOM 1308 N N . GLY A 1 167 ? 16.210 11.358 18.804 1.00 97.06 167 GLY A N 1
ATOM 1309 C CA . GLY A 1 167 ? 16.985 12.079 19.805 1.00 97.06 167 GLY A CA 1
ATOM 1310 C C . GLY A 1 167 ? 16.213 13.249 20.392 1.00 97.06 167 GLY A C 1
ATOM 1311 O O . GLY A 1 167 ? 15.139 13.606 19.914 1.00 97.06 167 GLY A O 1
ATOM 1312 N N . ILE A 1 168 ? 16.755 13.828 21.462 1.00 96.81 168 ILE A N 1
ATOM 1313 C CA . ILE A 1 168 ? 16.198 15.045 22.057 1.00 96.81 168 ILE A CA 1
ATOM 1314 C C . ILE A 1 168 ? 16.437 16.203 21.088 1.00 96.81 168 ILE A C 1
ATOM 1316 O O . ILE A 1 168 ? 17.559 16.389 20.611 1.00 96.81 168 ILE A O 1
ATOM 1320 N N . GLU A 1 169 ? 15.395 16.983 20.809 1.00 95.88 169 GLU A N 1
ATOM 1321 C CA . GLU A 1 169 ? 15.500 18.134 19.915 1.00 95.88 169 GLU A CA 1
ATOM 1322 C C . GLU A 1 169 ? 16.546 19.138 20.432 1.00 95.88 169 GLU A C 1
ATOM 1324 O O . GLU A 1 169 ? 16.560 19.499 21.608 1.00 95.88 169 GLU A O 1
ATOM 1329 N N . GLY A 1 170 ? 17.466 19.552 19.555 1.00 90.38 170 GLY A N 1
ATOM 1330 C CA . GLY A 1 170 ? 18.519 20.524 19.870 1.00 90.38 170 GLY A CA 1
ATOM 1331 C C . GLY A 1 170 ? 19.645 20.018 20.783 1.00 90.38 170 GLY A C 1
ATOM 1332 O O . GLY A 1 170 ? 20.581 20.769 21.057 1.00 90.38 170 GLY A O 1
ATOM 1333 N N . SER A 1 171 ? 19.606 18.766 21.251 1.00 91.25 171 SER A N 1
ATOM 1334 C CA . SER A 1 171 ? 20.683 18.211 22.077 1.00 91.25 171 SER A CA 1
ATOM 1335 C C . SER A 1 171 ? 21.880 17.784 21.226 1.00 91.25 171 SER A C 1
ATOM 1337 O O . SER A 1 171 ? 21.737 17.029 20.270 1.00 91.25 171 SER A O 1
ATOM 1339 N N . THR A 1 172 ? 23.079 18.221 21.615 1.00 86.44 172 THR A N 1
ATOM 1340 C CA . THR A 1 172 ? 24.362 17.775 21.036 1.00 86.44 172 THR A CA 1
ATOM 1341 C C . THR A 1 172 ? 25.148 16.847 21.966 1.00 86.44 172 THR A C 1
ATOM 1343 O O . THR A 1 172 ? 26.171 16.295 21.573 1.00 86.44 172 THR A O 1
ATOM 1346 N N . THR A 1 173 ? 24.686 16.676 23.208 1.00 87.25 173 THR A N 1
ATOM 1347 C CA . THR A 1 173 ? 25.364 15.897 24.258 1.00 87.25 173 THR A CA 1
ATOM 1348 C C . THR A 1 173 ? 24.756 14.514 24.464 1.00 87.25 173 THR A C 1
ATOM 1350 O O . THR A 1 173 ? 25.434 13.612 24.953 1.00 87.25 173 THR A O 1
ATOM 1353 N N . VAL A 1 174 ? 23.485 14.330 24.097 1.00 86.56 174 VAL A N 1
ATOM 1354 C CA . VAL A 1 174 ? 22.794 13.040 24.157 1.00 86.56 174 VAL A CA 1
ATOM 1355 C C . VAL A 1 174 ? 22.797 12.427 22.763 1.00 86.56 174 VAL A C 1
ATOM 1357 O O . VAL A 1 174 ? 22.208 12.984 21.841 1.00 86.56 174 VAL A O 1
ATOM 1360 N N . ALA A 1 175 ? 23.455 11.275 22.618 1.00 88.06 175 ALA A N 1
ATOM 1361 C CA . ALA A 1 175 ? 23.486 10.549 21.354 1.00 88.06 175 ALA A CA 1
ATOM 1362 C C . ALA A 1 175 ? 22.075 10.127 20.914 1.00 88.06 175 ALA A C 1
ATOM 1364 O O . ALA A 1 175 ? 21.234 9.757 21.743 1.00 88.06 175 ALA A O 1
ATOM 1365 N N . GLU A 1 176 ? 21.838 10.154 19.603 1.00 93.19 176 GLU A N 1
ATOM 1366 C CA . GLU A 1 176 ? 20.623 9.592 19.021 1.00 93.19 176 GLU A CA 1
ATOM 1367 C C . GLU A 1 176 ? 20.570 8.072 19.233 1.00 93.19 176 GLU A C 1
ATOM 1369 O O . GLU A 1 176 ? 21.584 7.380 19.349 1.00 93.19 176 GLU A O 1
ATOM 1374 N N . LYS A 1 177 ? 19.353 7.551 19.326 1.00 96.69 177 LYS A N 1
ATOM 1375 C CA . LYS A 1 177 ? 19.044 6.134 19.500 1.00 96.69 177 LYS A CA 1
ATOM 1376 C C . LYS A 1 177 ? 18.472 5.576 18.202 1.00 96.69 177 LYS A C 1
ATOM 1378 O O . LYS A 1 177 ? 17.915 6.323 17.405 1.00 96.69 177 LYS A O 1
ATOM 1383 N N . ILE A 1 178 ? 18.571 4.258 18.020 1.00 96.94 178 ILE A N 1
ATOM 1384 C CA . ILE A 1 178 ? 18.190 3.584 16.772 1.00 96.94 178 ILE A CA 1
ATOM 1385 C C . ILE A 1 178 ? 17.126 2.515 17.038 1.00 96.94 178 ILE A C 1
ATOM 1387 O O . ILE A 1 178 ? 17.277 1.699 17.949 1.00 96.94 178 ILE A O 1
ATOM 1391 N N . VAL A 1 179 ? 16.084 2.486 16.208 1.00 97.06 179 VAL A N 1
ATOM 1392 C CA . VAL A 1 179 ? 15.088 1.407 16.108 1.00 97.06 179 VAL A CA 1
ATOM 1393 C C . VAL A 1 179 ? 15.077 0.900 14.666 1.00 97.06 179 VAL A C 1
ATOM 1395 O O . VAL A 1 179 ? 15.178 1.693 13.736 1.00 97.06 179 VAL A O 1
ATOM 1398 N N . LYS A 1 180 ? 14.987 -0.416 14.456 1.00 96.50 180 LYS A N 1
ATOM 1399 C CA . LYS A 1 180 ? 14.985 -1.022 13.115 1.00 96.50 180 LYS A CA 1
ATOM 1400 C C . LYS A 1 180 ? 13.730 -1.858 12.897 1.00 96.50 180 LYS A C 1
ATOM 1402 O O . LYS A 1 180 ? 13.386 -2.664 13.757 1.00 96.50 180 LYS A O 1
ATOM 1407 N N . ASP A 1 181 ? 13.124 -1.724 11.723 1.00 96.19 181 ASP A N 1
ATOM 1408 C CA . ASP A 1 181 ? 12.153 -2.669 11.169 1.00 96.19 181 ASP A CA 1
ATOM 1409 C C . ASP A 1 181 ? 12.752 -3.312 9.913 1.00 96.19 181 ASP A C 1
ATOM 1411 O O . ASP A 1 181 ? 12.732 -2.749 8.821 1.00 96.19 181 ASP A O 1
ATOM 1415 N N . GLY A 1 182 ? 13.382 -4.474 10.090 1.00 93.38 182 GLY A N 1
ATOM 1416 C CA . GLY A 1 182 ? 14.221 -5.089 9.058 1.00 93.38 182 GLY A CA 1
ATOM 1417 C C . GLY A 1 182 ? 13.469 -5.859 7.969 1.00 93.38 182 GLY A C 1
ATOM 1418 O O . GLY A 1 182 ? 14.094 -6.254 6.982 1.00 93.38 182 GLY A O 1
ATOM 1419 N N . ALA A 1 183 ? 12.171 -6.116 8.147 1.00 96.06 183 ALA A N 1
ATOM 1420 C CA . ALA A 1 183 ? 11.374 -6.875 7.187 1.00 96.06 183 ALA A CA 1
ATOM 1421 C C . ALA A 1 183 ? 11.041 -6.017 5.960 1.00 96.06 183 ALA A C 1
ATOM 1423 O O . ALA A 1 183 ? 10.592 -4.891 6.122 1.00 96.06 183 ALA A O 1
ATOM 1424 N N . LEU A 1 184 ? 11.217 -6.569 4.753 1.00 96.81 184 LEU A N 1
ATOM 1425 C CA . LEU A 1 184 ? 10.821 -5.909 3.506 1.00 96.81 184 LEU A CA 1
ATOM 1426 C C . LEU A 1 184 ? 9.301 -5.996 3.319 1.00 96.81 184 LEU A C 1
ATOM 1428 O O . LEU A 1 184 ? 8.785 -7.077 3.025 1.00 96.81 184 LEU A O 1
ATOM 1432 N N . LYS A 1 185 ? 8.595 -4.877 3.477 1.00 96.69 185 LYS A N 1
ATOM 1433 C CA . LYS A 1 185 ? 7.135 -4.763 3.302 1.00 96.69 185 LYS A CA 1
ATOM 1434 C C . LYS A 1 185 ? 6.769 -3.330 2.904 1.00 96.69 185 LYS A C 1
ATOM 1436 O O . LYS A 1 185 ? 7.632 -2.465 2.883 1.00 96.69 185 LYS A O 1
ATOM 1441 N N . LYS A 1 186 ? 5.517 -3.084 2.517 1.00 95.56 186 LYS A N 1
ATOM 1442 C CA . LYS A 1 186 ? 5.070 -1.726 2.162 1.00 95.56 186 LYS A CA 1
ATOM 1443 C C . LYS A 1 186 ? 4.627 -0.921 3.373 1.00 95.56 186 LYS A C 1
ATOM 1445 O O . LYS A 1 186 ? 4.911 0.262 3.438 1.00 95.56 186 LYS A O 1
ATOM 1450 N N . ASP A 1 187 ? 3.915 -1.559 4.299 1.00 93.75 187 ASP A N 1
ATOM 1451 C CA . ASP A 1 187 ? 3.329 -0.925 5.481 1.00 93.75 187 ASP A CA 1
ATOM 1452 C C . ASP A 1 187 ? 4.127 -1.295 6.731 1.00 93.75 187 ASP A C 1
ATOM 1454 O O . ASP A 1 187 ? 4.313 -2.474 7.059 1.00 93.75 187 ASP A O 1
ATOM 1458 N N . HIS A 1 188 ? 4.617 -0.276 7.418 1.00 94.12 188 HIS A N 1
ATOM 1459 C CA . HIS A 1 188 ? 5.447 -0.406 8.594 1.00 94.12 188 HIS A CA 1
ATOM 1460 C C . HIS A 1 188 ? 4.891 0.417 9.731 1.00 94.12 188 HIS A C 1
ATOM 1462 O O . HIS A 1 188 ? 4.549 1.581 9.559 1.00 94.12 188 HIS A O 1
ATOM 1468 N N . ILE A 1 189 ? 4.935 -0.156 10.925 1.00 92.50 189 ILE A N 1
ATOM 1469 C CA . ILE A 1 189 ? 4.691 0.568 12.159 1.00 92.50 189 ILE A CA 1
ATOM 1470 C C . ILE A 1 189 ? 5.774 0.207 13.169 1.00 92.50 189 ILE A C 1
ATOM 1472 O O . ILE A 1 189 ? 6.122 -0.963 13.349 1.00 92.50 189 ILE A O 1
ATOM 1476 N N . VAL A 1 190 ? 6.333 1.226 13.812 1.00 94.12 190 VAL A N 1
ATOM 1477 C CA . VAL A 1 190 ? 7.376 1.090 14.828 1.00 94.12 190 VAL A CA 1
ATOM 1478 C C . VAL A 1 190 ? 7.013 1.880 16.067 1.00 94.12 190 VAL A C 1
ATOM 1480 O O . VAL A 1 190 ? 6.302 2.882 16.009 1.00 94.12 190 VAL A O 1
ATOM 1483 N N . TYR A 1 191 ? 7.547 1.426 17.195 1.00 92.75 191 TYR A N 1
ATOM 1484 C CA . TYR A 1 191 ? 7.242 1.989 18.498 1.00 92.75 191 TYR A CA 1
ATOM 1485 C C . TYR A 1 191 ? 8.524 2.433 19.184 1.00 92.75 191 TYR A C 1
ATOM 1487 O O . TYR A 1 191 ? 9.491 1.671 19.280 1.00 92.75 191 TYR A O 1
ATOM 1495 N N . ILE A 1 192 ? 8.522 3.667 19.669 1.00 95.00 192 ILE A N 1
ATOM 1496 C CA . ILE A 1 192 ? 9.589 4.232 20.487 1.00 95.00 192 ILE A CA 1
ATOM 1497 C C . ILE A 1 192 ? 9.042 4.382 21.902 1.00 95.00 192 ILE A C 1
ATOM 1499 O O . ILE A 1 192 ? 7.990 4.981 22.093 1.00 95.00 192 ILE A O 1
ATOM 1503 N N . TYR A 1 193 ? 9.761 3.845 22.887 1.00 93.44 193 TYR A N 1
ATOM 1504 C CA . TYR A 1 193 ? 9.345 3.793 24.291 1.00 93.44 193 TYR A CA 1
ATOM 1505 C C . TYR A 1 193 ? 10.297 4.568 25.204 1.00 93.44 193 TYR A C 1
ATOM 1507 O O . TYR A 1 193 ? 11.407 4.933 24.806 1.00 93.44 193 TYR A O 1
ATOM 1515 N N . ASN A 1 194 ? 9.901 4.710 26.473 1.00 92.75 194 ASN A N 1
ATOM 1516 C CA . ASN A 1 194 ? 10.701 5.319 27.539 1.00 92.75 194 ASN A CA 1
ATOM 1517 C C . ASN A 1 194 ? 11.101 6.773 27.230 1.00 92.75 194 ASN A C 1
ATOM 1519 O O . ASN A 1 194 ? 12.209 7.213 27.554 1.00 92.75 194 ASN A O 1
ATOM 1523 N N . LEU A 1 195 ? 10.207 7.507 26.570 1.00 95.50 195 LEU A N 1
ATOM 1524 C CA . LEU A 1 195 ? 10.338 8.940 26.347 1.00 95.50 195 LEU A CA 1
ATOM 1525 C C . LEU A 1 195 ? 9.972 9.702 27.623 1.00 95.50 195 LEU A C 1
ATOM 1527 O O . LEU A 1 195 ? 9.205 9.219 28.456 1.00 95.50 195 LEU A O 1
ATOM 1531 N N . LYS A 1 196 ? 10.539 10.897 27.792 1.00 95.56 196 LYS A N 1
ATOM 1532 C CA . LYS A 1 196 ? 10.180 11.785 28.901 1.00 95.56 196 LYS A CA 1
ATOM 1533 C C . LYS A 1 196 ? 9.002 12.666 28.489 1.00 95.56 196 LYS A C 1
ATOM 1535 O O . LYS A 1 196 ? 9.063 13.310 27.444 1.00 95.56 196 LYS A O 1
ATOM 1540 N N . ALA A 1 197 ? 7.981 12.743 29.339 1.00 96.31 197 ALA A N 1
ATOM 1541 C CA . ALA A 1 197 ? 6.859 13.652 29.137 1.00 96.31 197 ALA A CA 1
ATOM 1542 C C . ALA A 1 197 ? 7.339 15.112 29.038 1.00 96.31 197 ALA A C 1
ATOM 1544 O O . ALA A 1 197 ? 8.234 15.530 29.775 1.00 96.31 197 ALA A O 1
ATOM 1545 N N . HIS A 1 198 ? 6.720 15.879 28.143 1.00 95.94 198 HIS A N 1
ATOM 1546 C CA . HIS A 1 198 ? 6.992 17.286 27.830 1.00 95.94 198 HIS A CA 1
ATOM 1547 C C . HIS A 1 198 ? 8.405 17.589 27.301 1.00 95.94 198 HIS A C 1
ATOM 1549 O O . HIS A 1 198 ? 8.769 18.755 27.159 1.00 95.94 198 HIS A O 1
ATOM 1555 N N . GLN A 1 199 ? 9.203 16.568 26.982 1.00 96.81 199 GLN A N 1
ATOM 1556 C CA . GLN A 1 199 ? 10.508 16.740 26.353 1.00 96.81 199 GLN A CA 1
ATOM 1557 C C . GLN A 1 199 ? 10.351 16.698 24.826 1.00 96.81 199 GLN A C 1
ATOM 1559 O O . GLN A 1 199 ? 9.893 15.679 24.321 1.00 96.81 199 GLN A O 1
ATOM 1564 N N . PRO A 1 200 ? 10.742 17.733 24.065 1.00 97.50 200 PRO A N 1
ATOM 1565 C CA . PRO A 1 200 ? 10.736 17.655 22.606 1.00 97.50 200 PRO A CA 1
ATOM 1566 C C . PRO A 1 200 ? 11.797 16.682 22.067 1.00 97.50 200 PRO A C 1
ATOM 1568 O O . PRO A 1 200 ? 12.930 16.624 22.564 1.00 97.50 200 PRO A O 1
ATOM 1571 N N . TYR A 1 201 ? 11.422 15.938 21.029 1.00 97.81 201 TYR A N 1
ATOM 1572 C CA . TYR A 1 201 ? 12.232 14.954 20.315 1.00 97.81 201 TYR A CA 1
ATOM 1573 C C . TYR A 1 201 ? 12.133 15.157 18.798 1.00 97.81 201 TYR A C 1
ATOM 1575 O O . TYR A 1 201 ? 11.155 15.700 18.285 1.00 97.81 201 TYR A O 1
ATOM 1583 N N . TYR A 1 202 ? 13.123 14.633 18.078 1.00 97.00 202 TYR A N 1
ATOM 1584 C CA . TYR A 1 202 ? 13.052 14.409 16.636 1.00 97.00 202 TYR A CA 1
ATOM 1585 C C . TYR A 1 202 ? 13.140 12.915 16.310 1.00 97.00 202 TYR A C 1
ATOM 1587 O O . TYR A 1 202 ? 13.704 12.133 17.082 1.00 97.00 202 TYR A O 1
ATOM 1595 N N . VAL A 1 203 ? 12.628 12.537 15.140 1.00 97.38 203 VAL A N 1
ATOM 1596 C CA . VAL A 1 203 ? 12.734 11.200 14.550 1.00 97.38 203 VAL A CA 1
ATOM 1597 C C . VAL A 1 203 ? 13.116 11.323 13.082 1.00 97.38 203 VAL A C 1
ATOM 1599 O O . VAL A 1 203 ? 12.393 11.965 12.335 1.00 97.38 203 VAL A O 1
ATOM 1602 N N . LYS A 1 204 ? 14.205 10.685 12.653 1.00 97.12 204 LYS A N 1
ATOM 1603 C CA . LYS A 1 204 ? 14.588 10.522 11.247 1.00 97.12 204 LYS A CA 1
ATOM 1604 C C . LYS A 1 204 ? 14.260 9.100 10.809 1.00 97.12 204 LYS A C 1
ATOM 1606 O O . LYS A 1 204 ? 14.852 8.141 11.305 1.00 97.12 204 LYS A O 1
ATOM 1611 N N . LEU A 1 205 ? 13.298 8.971 9.908 1.00 97.94 205 LEU A N 1
ATOM 1612 C CA . LEU A 1 205 ? 12.954 7.739 9.212 1.00 97.94 205 LEU A CA 1
ATOM 1613 C C . LEU A 1 205 ? 13.844 7.602 7.980 1.00 97.94 205 LEU A C 1
ATOM 1615 O O . LEU A 1 205 ? 13.881 8.513 7.164 1.00 97.94 205 LEU A O 1
ATOM 1619 N N . HIS A 1 206 ? 14.509 6.462 7.842 1.00 97.94 206 HIS A N 1
ATOM 1620 C CA . HIS A 1 206 ? 15.227 6.034 6.648 1.00 97.94 206 HIS A CA 1
ATOM 1621 C C . HIS A 1 206 ? 14.531 4.771 6.135 1.00 97.94 206 HIS A C 1
ATOM 1623 O O . HIS A 1 206 ? 14.571 3.733 6.804 1.00 97.94 206 HIS A O 1
ATOM 1629 N N . ALA A 1 207 ? 13.860 4.864 4.990 1.00 98.44 207 ALA A N 1
ATOM 1630 C CA . ALA A 1 207 ? 13.225 3.731 4.328 1.00 98.44 207 ALA A CA 1
ATOM 1631 C C . ALA A 1 207 ? 14.065 3.331 3.111 1.00 98.44 207 ALA A C 1
ATOM 1633 O O . ALA A 1 207 ? 14.249 4.129 2.195 1.00 98.44 207 ALA A O 1
ATOM 1634 N N . GLU A 1 208 ? 14.593 2.111 3.133 1.00 98.38 208 GLU A N 1
ATOM 1635 C CA . GLU A 1 208 ? 15.507 1.572 2.121 1.00 98.38 208 GLU A CA 1
ATOM 1636 C C . GLU A 1 208 ? 14.849 0.382 1.420 1.00 98.38 208 GLU A C 1
ATOM 1638 O O . GLU A 1 208 ? 14.292 -0.496 2.083 1.00 98.38 208 GLU A O 1
ATOM 1643 N N . ASP A 1 209 ? 14.890 0.339 0.095 1.00 97.75 209 ASP A N 1
ATOM 1644 C CA . ASP A 1 209 ? 14.373 -0.785 -0.684 1.00 97.75 209 ASP A CA 1
ATOM 1645 C C . ASP A 1 209 ? 15.324 -2.007 -0.649 1.00 97.75 209 ASP A C 1
ATOM 1647 O O . ASP A 1 209 ? 16.208 -2.154 0.202 1.00 97.75 209 ASP A O 1
ATOM 1651 N N . LYS A 1 210 ? 15.128 -2.964 -1.562 1.00 95.50 210 LYS A N 1
ATOM 1652 C CA . LYS A 1 210 ? 16.017 -4.130 -1.672 1.00 95.50 210 LYS A CA 1
ATOM 1653 C C . LYS A 1 210 ? 17.331 -3.831 -2.410 1.00 95.50 210 LYS A C 1
ATOM 1655 O O . LYS A 1 210 ? 18.311 -4.540 -2.170 1.00 95.50 210 LYS A O 1
ATOM 1660 N N . ALA A 1 211 ? 17.330 -2.875 -3.332 1.00 94.94 211 ALA A N 1
ATOM 1661 C CA . ALA A 1 211 ? 18.482 -2.483 -4.136 1.00 94.94 211 ALA A CA 1
ATOM 1662 C C . ALA A 1 211 ? 19.424 -1.512 -3.399 1.00 94.94 211 ALA A C 1
ATOM 1664 O O . ALA A 1 211 ? 20.569 -1.344 -3.814 1.00 94.94 211 ALA A O 1
ATOM 1665 N N . GLY A 1 212 ? 18.979 -0.958 -2.270 1.00 95.88 212 GLY A N 1
ATOM 1666 C CA . GLY A 1 212 ? 19.707 0.012 -1.464 1.00 95.88 212 GLY A CA 1
ATOM 1667 C C . GLY A 1 212 ? 19.338 1.462 -1.777 1.00 95.88 212 GLY A C 1
ATOM 1668 O O . GLY A 1 212 ? 20.012 2.360 -1.274 1.00 95.88 212 GLY A O 1
ATOM 1669 N N . ASN A 1 213 ? 18.300 1.718 -2.585 1.00 97.56 213 ASN A N 1
ATOM 1670 C CA . ASN A 1 213 ? 17.803 3.079 -2.758 1.00 97.56 213 ASN A CA 1
ATOM 1671 C C . ASN A 1 213 ? 17.008 3.484 -1.514 1.00 97.56 213 ASN A C 1
ATOM 1673 O O . ASN A 1 213 ? 16.331 2.665 -0.889 1.00 97.56 213 ASN A O 1
ATOM 1677 N N . MET A 1 214 ? 17.104 4.755 -1.130 1.00 97.69 214 MET A N 1
ATOM 1678 C CA . MET A 1 214 ? 16.626 5.222 0.168 1.00 97.69 214 MET A CA 1
ATOM 1679 C C . MET A 1 214 ? 15.863 6.536 0.052 1.00 97.69 214 MET A C 1
ATOM 1681 O O . MET A 1 214 ? 16.247 7.433 -0.698 1.00 97.69 214 MET A O 1
ATOM 1685 N N . VAL A 1 215 ? 14.823 6.662 0.870 1.00 98.31 215 VAL A N 1
ATOM 1686 C CA . VAL A 1 215 ? 14.136 7.919 1.163 1.00 98.31 215 VAL A CA 1
ATOM 1687 C C . VAL A 1 215 ? 14.212 8.212 2.656 1.00 98.31 215 VAL A C 1
ATOM 1689 O O . VAL A 1 215 ? 14.131 7.307 3.490 1.00 98.31 215 VAL A O 1
ATOM 1692 N N . GLU A 1 216 ? 14.359 9.488 2.995 1.00 97.50 216 GLU A N 1
ATOM 1693 C CA . GLU A 1 216 ? 14.423 9.956 4.375 1.00 97.50 216 GLU A CA 1
ATOM 1694 C C . GLU A 1 216 ? 13.274 10.920 4.677 1.00 97.50 216 GLU A C 1
ATOM 1696 O O . GLU A 1 216 ? 12.861 11.703 3.819 1.00 97.50 216 GLU A O 1
ATOM 1701 N N . ASN A 1 217 ? 12.775 10.900 5.913 1.00 97.44 217 ASN A N 1
ATOM 1702 C CA . ASN A 1 217 ? 11.919 11.963 6.429 1.00 97.44 217 ASN A CA 1
ATOM 1703 C C . ASN A 1 217 ? 12.195 12.239 7.910 1.00 97.44 217 ASN A C 1
ATOM 1705 O O . ASN A 1 217 ? 12.525 11.325 8.661 1.00 97.44 217 ASN A O 1
ATOM 1709 N N . THR A 1 218 ? 12.044 13.492 8.342 1.00 96.25 218 THR A N 1
ATOM 1710 C CA . THR A 1 218 ? 12.235 13.899 9.739 1.00 96.25 218 THR A CA 1
ATOM 1711 C C . THR A 1 218 ? 10.946 14.447 10.341 1.00 96.25 218 THR A C 1
ATOM 1713 O O . THR A 1 218 ? 10.318 15.339 9.778 1.00 96.25 218 THR A O 1
ATOM 1716 N N . PHE A 1 219 ? 10.592 13.952 11.524 1.00 94.81 219 PHE A N 1
ATOM 1717 C CA . PHE A 1 219 ? 9.449 14.384 12.324 1.00 94.81 219 PHE A CA 1
ATOM 1718 C C . PHE A 1 219 ? 9.931 14.998 13.631 1.00 94.81 219 PHE A C 1
ATOM 1720 O O . PHE A 1 219 ? 10.928 14.555 14.201 1.00 94.81 219 PHE A O 1
ATOM 1727 N N . TYR A 1 220 ? 9.177 15.962 14.140 1.00 96.00 220 TYR A N 1
ATOM 1728 C CA . TYR A 1 220 ? 9.388 16.557 15.454 1.00 96.00 220 TYR A CA 1
ATOM 1729 C C . TYR A 1 220 ? 8.136 16.348 16.285 1.00 96.00 220 TYR A C 1
ATOM 1731 O O . TYR A 1 220 ? 7.022 16.472 15.775 1.00 96.00 220 TYR A O 1
ATOM 1739 N N . PHE A 1 221 ? 8.308 15.999 17.554 1.00 96.75 221 PHE A N 1
ATOM 1740 C CA . PHE A 1 221 ? 7.184 15.714 18.429 1.00 96.75 221 PHE A CA 1
ATOM 1741 C C . PHE A 1 221 ? 7.542 15.925 19.898 1.00 96.75 221 PHE A C 1
ATOM 1743 O O . PHE A 1 221 ? 8.698 15.810 20.301 1.00 96.75 221 PHE A O 1
ATOM 1750 N N . THR A 1 222 ? 6.522 16.177 20.713 1.00 97.38 222 THR A N 1
ATOM 1751 C CA . THR A 1 222 ? 6.655 16.311 22.166 1.00 97.38 222 THR A CA 1
ATOM 1752 C C . THR A 1 222 ? 5.646 15.375 22.830 1.00 97.38 222 THR A C 1
ATOM 1754 O O . THR A 1 222 ? 4.446 15.574 22.632 1.00 97.38 222 THR A O 1
ATOM 1757 N N . PRO A 1 223 ? 6.082 14.374 23.618 1.00 96.69 223 PRO A N 1
ATOM 1758 C CA . PRO A 1 223 ? 5.197 13.513 24.398 1.00 96.69 223 PRO A CA 1
ATOM 1759 C C . PRO A 1 223 ? 4.378 14.338 25.391 1.00 96.69 223 PRO A C 1
ATOM 1761 O O . PRO A 1 223 ? 4.884 14.771 26.423 1.00 96.69 223 PRO A O 1
ATOM 1764 N N . ASN A 1 224 ? 3.120 14.615 25.063 1.00 95.00 224 ASN A N 1
ATOM 1765 C CA . ASN A 1 224 ? 2.212 15.397 25.896 1.00 95.00 224 ASN A CA 1
ATOM 1766 C C . ASN A 1 224 ? 0.785 14.886 25.700 1.00 95.00 224 ASN A C 1
ATOM 1768 O O . ASN A 1 224 ? -0.004 15.449 24.945 1.00 95.00 224 ASN A O 1
ATOM 1772 N N . SER A 1 225 ? 0.484 13.763 26.339 1.00 94.44 225 SER A N 1
ATOM 1773 C CA . SER A 1 225 ? -0.808 13.098 26.240 1.00 94.44 225 SER A CA 1
ATOM 1774 C C . SER A 1 225 ? -1.257 12.650 27.627 1.00 94.44 225 SER A C 1
ATOM 1776 O O . SER A 1 225 ? -0.414 12.256 28.436 1.00 94.44 225 SER A O 1
ATOM 1778 N N . PRO A 1 226 ? -2.567 12.672 27.929 1.00 91.56 226 PRO A N 1
ATOM 1779 C CA . PRO A 1 226 ? -3.087 12.063 29.151 1.00 91.56 226 PRO A CA 1
ATOM 1780 C C . PRO A 1 226 ? -2.955 10.531 29.142 1.00 91.56 226 PRO A C 1
ATOM 1782 O O . PRO A 1 226 ? -3.035 9.901 30.198 1.00 91.56 226 PRO A O 1
ATOM 1785 N N . ILE A 1 227 ? -2.757 9.930 27.964 1.00 90.94 227 ILE A N 1
ATOM 1786 C CA . ILE A 1 227 ? -2.535 8.496 27.806 1.00 90.94 227 ILE A CA 1
ATOM 1787 C C . ILE A 1 227 ? -1.089 8.186 28.176 1.00 90.94 227 ILE A C 1
ATOM 1789 O O . ILE A 1 227 ? -0.157 8.749 27.610 1.00 90.94 227 ILE A O 1
ATOM 1793 N N . LYS A 1 228 ? -0.932 7.254 29.109 1.00 88.25 228 LYS A N 1
ATOM 1794 C CA . LYS A 1 228 ? 0.344 6.792 29.660 1.00 88.25 228 LYS A CA 1
ATOM 1795 C C . LYS A 1 228 ? 0.438 5.283 29.788 1.00 88.25 228 LYS A C 1
ATOM 1797 O O . LYS A 1 228 ? -0.592 4.601 29.748 1.00 88.25 228 LYS A O 1
ATOM 1802 N N . ASP A 1 229 ? 1.639 4.768 30.038 1.00 85.75 229 ASP A N 1
ATOM 1803 C CA . ASP A 1 229 ? 1.790 3.367 30.440 1.00 85.75 229 ASP A CA 1
ATOM 1804 C C . ASP A 1 229 ? 0.913 3.070 31.674 1.00 85.75 229 ASP A C 1
ATOM 1806 O O . ASP A 1 229 ? 0.833 3.851 32.623 1.00 85.75 229 ASP A O 1
ATOM 1810 N N . GLY A 1 230 ? 0.169 1.967 31.618 1.00 85.00 230 GLY A N 1
ATOM 1811 C CA . GLY A 1 230 ? -0.874 1.645 32.596 1.00 85.00 230 GLY A CA 1
ATOM 1812 C C . GLY A 1 230 ? -2.291 2.139 32.256 1.00 85.00 230 GLY A C 1
ATOM 1813 O O . GLY A 1 230 ? -3.238 1.537 32.753 1.00 85.00 230 GLY A O 1
ATOM 1814 N N . SER A 1 231 ? -2.483 3.086 31.329 1.00 87.56 231 SER A N 1
ATOM 1815 C CA . SER A 1 231 ? -3.832 3.550 30.919 1.00 87.56 231 SER A CA 1
ATOM 1816 C C . SER A 1 231 ? -4.677 2.421 30.337 1.00 87.56 231 SER A C 1
ATOM 1818 O O . SER A 1 231 ? -4.160 1.588 29.590 1.00 87.56 231 SER A O 1
ATOM 1820 N N . LEU A 1 232 ? -5.963 2.363 30.676 1.00 86.25 232 LEU A N 1
ATOM 1821 C CA . LEU A 1 232 ? -6.858 1.352 30.118 1.00 86.25 232 LEU A CA 1
ATOM 1822 C C . LEU A 1 232 ? -7.021 1.578 28.608 1.00 86.25 232 LEU A C 1
ATOM 1824 O O . LEU A 1 232 ? -7.165 2.709 28.149 1.00 86.25 232 LEU A O 1
ATOM 1828 N N . MET A 1 233 ? -6.967 0.488 27.844 1.00 90.38 233 MET A N 1
ATOM 1829 C CA . MET A 1 233 ? -7.455 0.499 26.468 1.00 90.38 233 MET A CA 1
ATOM 1830 C C . MET A 1 233 ? -8.980 0.582 26.525 1.00 90.38 233 MET A C 1
ATOM 1832 O O . MET A 1 233 ? -9.567 -0.022 27.415 1.00 90.38 233 MET A O 1
ATOM 1836 N N . GLU A 1 234 ? -9.611 1.304 25.607 1.00 92.94 234 GLU A N 1
ATOM 1837 C CA . GLU A 1 234 ? -11.067 1.353 25.467 1.00 92.94 234 GLU A CA 1
ATOM 1838 C C . GLU A 1 234 ? -11.441 1.261 23.987 1.00 92.94 234 GLU A C 1
ATOM 1840 O O . GLU A 1 234 ? -10.729 1.787 23.129 1.00 92.94 234 GLU A O 1
ATOM 1845 N N . ILE A 1 235 ? -12.562 0.595 23.707 1.00 95.38 235 ILE A N 1
ATOM 1846 C CA . ILE A 1 235 ? -13.225 0.572 22.400 1.00 95.38 235 ILE A CA 1
ATOM 1847 C C . ILE A 1 235 ? -14.495 1.410 22.540 1.00 95.38 235 ILE A C 1
ATOM 1849 O O . ILE A 1 235 ? -15.339 1.120 23.391 1.00 95.38 235 ILE A O 1
ATOM 1853 N N . TYR A 1 236 ? -14.634 2.441 21.717 1.00 94.12 236 TYR A N 1
ATOM 1854 C CA . TYR A 1 236 ? -15.730 3.401 21.793 1.00 94.12 236 TYR A CA 1
ATOM 1855 C C . TYR A 1 236 ? -16.207 3.795 20.393 1.00 94.12 236 TYR A C 1
ATOM 1857 O O . TYR A 1 236 ? -15.721 3.274 19.393 1.00 94.12 236 TYR A O 1
ATOM 1865 N N . ALA A 1 237 ? -17.227 4.657 20.332 1.00 92.62 237 ALA A N 1
ATOM 1866 C CA . ALA A 1 237 ? -17.830 5.122 19.078 1.00 92.62 237 ALA A CA 1
ATOM 1867 C C . ALA A 1 237 ? -18.242 3.989 18.112 1.00 92.62 237 ALA A C 1
ATOM 1869 O O . ALA A 1 237 ? -18.268 4.185 16.905 1.00 92.62 237 ALA A O 1
ATOM 1870 N N . VAL A 1 238 ? -18.585 2.807 18.643 1.00 93.06 238 VAL A N 1
ATOM 1871 C CA . VAL A 1 238 ? -19.022 1.668 17.825 1.00 93.06 238 VAL A CA 1
ATOM 1872 C C . VAL A 1 238 ? -20.304 2.041 17.087 1.00 93.06 238 VAL A C 1
ATOM 1874 O O . VAL A 1 238 ? -21.273 2.430 17.742 1.00 93.06 238 VAL A O 1
ATOM 1877 N N . GLN A 1 239 ? -20.303 1.900 15.764 1.00 85.19 239 GLN A N 1
ATOM 1878 C CA . GLN A 1 239 ? -21.426 2.119 14.860 1.00 85.19 239 GLN A CA 1
ATOM 1879 C C . GLN A 1 239 ? -21.589 0.932 13.898 1.00 85.19 239 GLN A C 1
ATOM 1881 O O . GLN A 1 239 ? -20.593 0.319 13.516 1.00 85.19 239 GLN A O 1
ATOM 1886 N N . PRO A 1 240 ? -22.824 0.613 13.488 1.00 74.50 240 PRO A N 1
ATOM 1887 C CA . PRO A 1 240 ? -24.063 1.245 13.932 1.00 74.50 240 PRO A CA 1
ATOM 1888 C C . PRO A 1 240 ? -24.516 0.708 15.306 1.00 74.50 240 PRO A C 1
ATOM 1890 O O . PRO A 1 240 ? -24.353 -0.472 15.612 1.00 74.50 240 PRO A O 1
ATOM 1893 N N . GLN A 1 241 ? -25.091 1.566 16.159 1.00 63.34 241 GLN A N 1
ATOM 1894 C CA . GLN A 1 241 ? -25.690 1.131 17.443 1.00 63.34 241 GLN A CA 1
ATOM 1895 C C . GLN A 1 241 ? -27.162 0.711 17.335 1.00 63.34 241 GLN A C 1
ATOM 1897 O O . GLN A 1 241 ? -27.728 0.178 18.290 1.00 63.34 241 GLN A O 1
ATOM 1902 N N . ALA A 1 242 ? -27.782 0.965 16.186 1.00 59.22 242 ALA A N 1
ATOM 1903 C CA . ALA A 1 242 ? -29.158 0.619 15.848 1.00 59.22 242 ALA A CA 1
ATOM 1904 C C . ALA A 1 242 ? -29.229 0.217 14.364 1.00 59.22 242 ALA A C 1
ATOM 1906 O O . ALA A 1 242 ? -28.200 0.121 13.702 1.00 59.22 242 ALA A O 1
ATOM 1907 N N . PHE A 1 243 ? -30.424 -0.039 13.827 1.00 54.66 243 PHE A N 1
ATOM 1908 C CA . PHE A 1 243 ? -30.561 -0.226 12.383 1.00 54.66 243 PHE A CA 1
ATOM 1909 C C . PHE A 1 243 ? -30.137 1.050 11.643 1.00 54.66 243 PHE A C 1
ATOM 1911 O O . PHE A 1 243 ? -30.662 2.128 11.917 1.00 54.66 243 PHE A O 1
ATOM 1918 N N . ASP A 1 244 ? -29.212 0.895 10.703 1.00 62.25 244 ASP A N 1
ATOM 1919 C CA . ASP A 1 244 ? -28.690 1.947 9.841 1.00 62.25 244 ASP A CA 1
ATOM 1920 C C . ASP A 1 244 ? -28.701 1.408 8.407 1.00 62.25 244 ASP A C 1
ATOM 1922 O O . ASP A 1 244 ? -28.053 0.405 8.120 1.00 62.25 244 ASP A O 1
ATOM 1926 N N . ALA A 1 245 ? -29.484 2.027 7.523 1.00 51.66 245 ALA A N 1
ATOM 1927 C CA . ALA A 1 245 ? -29.674 1.538 6.158 1.00 51.66 245 ALA A CA 1
ATOM 1928 C C . ALA A 1 245 ? -28.462 1.786 5.240 1.00 51.66 245 ALA A C 1
ATOM 1930 O O . ALA A 1 245 ? -28.365 1.159 4.185 1.00 51.66 245 ALA A O 1
ATOM 1931 N N . GLU A 1 246 ? -27.548 2.684 5.618 1.00 57.50 246 GLU A N 1
ATOM 1932 C CA . GLU A 1 246 ? -26.312 2.937 4.871 1.00 57.50 246 GLU A CA 1
ATOM 1933 C C . GLU A 1 246 ? -25.250 1.897 5.228 1.00 57.50 246 GLU A C 1
ATOM 1935 O O . GLU A 1 246 ? -24.556 1.378 4.349 1.00 57.50 246 GLU A O 1
ATOM 1940 N N . LEU A 1 247 ? -25.176 1.549 6.515 1.00 63.38 247 LEU A N 1
ATOM 1941 C CA . LEU A 1 247 ? -24.187 0.623 7.060 1.00 63.38 247 LEU A CA 1
ATOM 1942 C C . LEU A 1 247 ? -24.663 -0.832 7.091 1.00 63.38 247 LEU A C 1
ATOM 1944 O O . LEU A 1 247 ? -23.830 -1.731 7.151 1.00 63.38 247 LEU A O 1
ATOM 1948 N N . ILE A 1 248 ? -25.969 -1.104 7.041 1.00 74.94 248 ILE A N 1
ATOM 1949 C CA . ILE A 1 248 ? -26.528 -2.461 7.106 1.00 74.94 248 ILE A CA 1
ATOM 1950 C C . ILE A 1 248 ? -27.429 -2.734 5.902 1.00 74.94 248 ILE A C 1
ATOM 1952 O O . ILE A 1 248 ? -28.486 -2.130 5.710 1.00 74.94 248 ILE A O 1
ATOM 1956 N N . ARG A 1 249 ? -27.046 -3.750 5.131 1.00 77.12 249 ARG A N 1
ATOM 1957 C CA . ARG A 1 249 ? -27.768 -4.280 3.971 1.00 77.12 249 ARG A CA 1
ATOM 1958 C C . ARG A 1 249 ? -28.262 -5.709 4.258 1.00 77.12 249 ARG A C 1
ATOM 1960 O O . ARG A 1 249 ? -27.893 -6.291 5.282 1.00 77.12 249 ARG A O 1
ATOM 1967 N N . PRO A 1 250 ? -29.085 -6.310 3.378 1.00 75.62 250 PRO A N 1
ATOM 1968 C CA . PRO A 1 250 ? -29.594 -7.663 3.605 1.00 75.62 250 PRO A CA 1
ATOM 1969 C C . PRO A 1 250 ? -28.490 -8.725 3.724 1.00 75.62 250 PRO A C 1
ATOM 1971 O O . PRO A 1 250 ? -28.615 -9.657 4.513 1.00 75.62 250 PRO A O 1
ATOM 1974 N N . GLU A 1 251 ? -27.387 -8.567 2.990 1.00 83.81 251 GLU A N 1
ATOM 1975 C CA . GLU A 1 251 ? -26.302 -9.561 2.927 1.00 83.81 251 GLU A CA 1
ATOM 1976 C C . GLU A 1 251 ? -24.933 -9.009 3.344 1.00 83.81 251 GLU A C 1
ATOM 1978 O O . GLU A 1 251 ? -23.929 -9.722 3.290 1.00 83.81 251 GLU A O 1
ATOM 1983 N N . SER A 1 252 ? -24.871 -7.756 3.798 1.00 85.19 252 SER A N 1
ATOM 1984 C CA . SER A 1 252 ? -23.622 -7.141 4.242 1.00 85.19 252 SER A CA 1
ATOM 1985 C C . SER A 1 252 ? -23.834 -6.115 5.347 1.00 85.19 252 SER A C 1
ATOM 1987 O O . SER A 1 252 ? -24.913 -5.541 5.474 1.00 85.19 252 SER A O 1
ATOM 1989 N N . ALA A 1 253 ? -22.794 -5.859 6.134 1.00 85.62 253 ALA A N 1
ATOM 1990 C CA . ALA A 1 253 ? -22.784 -4.781 7.114 1.00 85.62 253 ALA A CA 1
ATOM 1991 C C . ALA A 1 253 ? -21.386 -4.177 7.254 1.00 85.62 253 ALA A C 1
ATOM 1993 O O . ALA A 1 253 ? -20.401 -4.908 7.263 1.00 85.62 253 ALA A O 1
ATOM 1994 N N . THR A 1 254 ? -21.308 -2.865 7.422 1.00 88.38 254 THR A N 1
ATOM 1995 C CA . THR A 1 254 ? -20.086 -2.131 7.740 1.00 88.38 254 THR A CA 1
ATOM 1996 C C . THR A 1 254 ? -20.153 -1.698 9.195 1.00 88.38 254 THR A C 1
ATOM 1998 O O . THR A 1 254 ? -21.081 -1.002 9.603 1.00 88.38 254 THR A O 1
ATOM 2001 N N . ILE A 1 255 ? -19.175 -2.124 9.990 1.00 92.44 255 ILE A N 1
ATOM 2002 C CA . ILE A 1 255 ? -19.065 -1.769 11.405 1.00 92.44 255 ILE A CA 1
ATOM 2003 C C . ILE A 1 255 ? -17.855 -0.858 11.579 1.00 92.44 255 ILE A C 1
ATOM 2005 O O . ILE A 1 255 ? -16.776 -1.175 11.085 1.00 92.44 255 ILE A O 1
ATOM 2009 N N . GLN A 1 256 ? -18.027 0.246 12.298 1.00 93.75 256 GLN A N 1
ATOM 2010 C CA . GLN A 1 256 ? -16.989 1.244 12.556 1.00 93.75 256 GLN A CA 1
ATOM 2011 C C . GLN A 1 256 ? -16.806 1.451 14.058 1.00 93.75 256 GLN A C 1
ATOM 2013 O O . GLN A 1 256 ? -17.762 1.315 14.819 1.00 93.75 256 GLN A O 1
ATOM 2018 N N . TRP A 1 257 ? -15.586 1.729 14.510 1.00 95.75 257 TRP A N 1
ATOM 2019 C CA . TRP A 1 257 ? -15.291 2.029 15.915 1.00 95.75 257 TRP A CA 1
ATOM 2020 C C . TRP A 1 257 ? -13.966 2.768 16.059 1.00 95.75 257 TRP A C 1
ATOM 2022 O O . TRP A 1 257 ? -13.147 2.781 15.145 1.00 95.75 257 TRP A O 1
ATOM 2032 N N . SER A 1 258 ? -13.734 3.305 17.253 1.00 95.81 258 SER A N 1
ATOM 2033 C CA . SER A 1 258 ? -12.466 3.925 17.623 1.00 95.81 258 SER A CA 1
ATOM 2034 C C . SER A 1 258 ? -11.872 3.253 18.859 1.00 95.81 258 SER A C 1
ATOM 2036 O O . SER A 1 258 ? -12.574 2.642 19.674 1.00 95.81 258 SER A O 1
ATOM 2038 N N . THR A 1 259 ? -10.557 3.365 19.009 1.00 95.06 259 THR A N 1
ATOM 2039 C CA . THR A 1 259 ? -9.800 2.870 20.156 1.00 95.06 259 THR A CA 1
ATOM 2040 C C . THR A 1 259 ? -8.977 3.980 20.791 1.00 95.06 259 THR A C 1
ATOM 2042 O O . THR A 1 259 ? -8.611 4.964 20.152 1.00 95.06 259 THR A O 1
ATOM 2045 N N . THR A 1 260 ? -8.718 3.871 22.094 1.00 92.75 260 THR A N 1
ATOM 2046 C CA . THR A 1 260 ? -7.876 4.854 22.801 1.00 92.75 260 THR A CA 1
ATOM 2047 C C . THR A 1 260 ? -6.385 4.613 22.595 1.00 92.75 260 THR A C 1
ATOM 2049 O O . THR A 1 260 ? -5.581 5.495 22.875 1.00 92.75 260 THR A O 1
ATOM 2052 N N . LEU A 1 261 ? -5.989 3.438 22.112 1.00 92.44 261 LEU A N 1
ATOM 2053 C CA . LEU A 1 261 ? -4.600 3.074 21.850 1.00 92.44 261 LEU A CA 1
ATOM 2054 C C . LEU A 1 261 ? -4.498 2.487 20.453 1.00 92.44 261 LEU A C 1
ATOM 2056 O O . LEU A 1 261 ? -5.242 1.561 20.134 1.00 92.44 261 LEU A O 1
ATOM 2060 N N . VAL A 1 262 ? -3.543 2.989 19.669 1.00 92.62 262 VAL A N 1
ATOM 2061 C CA . VAL A 1 262 ? -3.316 2.541 18.295 1.00 92.62 262 VAL A CA 1
ATOM 2062 C C . VAL A 1 262 ? -3.166 1.025 18.264 1.00 92.62 262 VAL A C 1
ATOM 2064 O O . VAL A 1 262 ? -2.366 0.436 19.001 1.00 92.62 262 VAL A O 1
ATOM 2067 N N . CYS A 1 263 ? -3.959 0.368 17.429 1.00 92.06 263 CYS A N 1
ATOM 2068 C CA . CYS A 1 263 ? -4.043 -1.084 17.400 1.00 92.06 263 CYS A CA 1
ATOM 2069 C C . CYS A 1 263 ? -4.306 -1.606 15.991 1.00 92.06 263 CYS A C 1
ATOM 2071 O O . CYS A 1 263 ? -4.773 -0.876 15.122 1.00 92.06 263 CYS A O 1
ATOM 2073 N N . ALA A 1 264 ? -3.992 -2.883 15.785 1.00 91.25 264 ALA A N 1
ATOM 2074 C CA . ALA A 1 264 ? -4.730 -3.677 14.815 1.00 91.25 264 ALA A CA 1
ATOM 2075 C C . ALA A 1 264 ? -5.933 -4.278 15.546 1.00 91.25 264 ALA A C 1
ATOM 2077 O O . ALA A 1 264 ? -5.842 -4.653 16.727 1.00 91.25 264 ALA A O 1
ATOM 2078 N N . SER A 1 265 ? -7.056 -4.375 14.848 1.00 95.50 265 SER A N 1
ATOM 2079 C CA . SER A 1 265 ? -8.304 -4.849 15.428 1.00 95.50 265 SER A CA 1
ATOM 2080 C C . SER A 1 265 ? -9.070 -5.752 14.463 1.00 95.50 265 SER A C 1
ATOM 2082 O O . SER A 1 265 ? -8.774 -5.857 13.273 1.00 95.50 265 SER A O 1
ATOM 2084 N N . SER A 1 266 ? -10.020 -6.502 15.007 1.00 96.81 266 SER A N 1
ATOM 2085 C CA . SER A 1 266 ? -10.816 -7.473 14.261 1.00 96.81 266 SER A CA 1
ATOM 2086 C C . SER A 1 266 ? -12.201 -7.607 14.869 1.00 96.81 266 SER A C 1
ATOM 2088 O O . SER A 1 266 ? -12.391 -7.386 16.066 1.00 96.81 266 SER A O 1
ATOM 2090 N N . ILE A 1 267 ? -13.162 -8.024 14.054 1.00 97.44 267 ILE A N 1
ATOM 2091 C CA . ILE A 1 267 ? -14.505 -8.381 14.501 1.00 97.44 267 ILE A CA 1
ATOM 2092 C C . ILE A 1 267 ? -14.674 -9.886 14.424 1.00 97.44 267 ILE A C 1
ATOM 2094 O O . ILE A 1 267 ? -14.451 -10.487 13.374 1.00 97.44 267 ILE A O 1
ATOM 2098 N N . SER A 1 268 ? -15.134 -10.478 15.523 1.00 97.69 268 SER A N 1
ATOM 2099 C CA . SER A 1 268 ? -15.644 -11.846 15.540 1.00 97.69 268 SER A CA 1
ATOM 2100 C C . SER A 1 268 ? -17.163 -11.811 15.649 1.00 97.69 268 SER A C 1
ATOM 2102 O O . SER A 1 268 ? -17.688 -11.167 16.554 1.00 97.69 268 SER A O 1
ATOM 2104 N N . TYR A 1 269 ? -17.873 -12.507 14.758 1.00 97.00 269 TYR A N 1
ATOM 2105 C CA . TYR A 1 269 ? -19.334 -12.452 14.664 1.00 97.00 269 TYR A CA 1
ATOM 2106 C C . TYR A 1 269 ? -19.989 -13.818 14.394 1.00 97.00 269 TYR A C 1
ATOM 2108 O O . TYR A 1 269 ? -19.348 -14.777 13.953 1.00 97.00 269 TYR A O 1
ATOM 2116 N N . GLY A 1 270 ? -21.286 -13.923 14.688 1.00 96.75 270 GLY A N 1
ATOM 2117 C CA . GLY A 1 270 ? -22.092 -15.130 14.492 1.00 96.75 270 GLY A CA 1
ATOM 2118 C C . GLY A 1 270 ? -23.586 -14.885 14.709 1.00 96.75 270 GLY A C 1
ATOM 2119 O O . GLY A 1 270 ? -23.991 -13.809 15.127 1.00 96.75 270 GLY A O 1
ATOM 2120 N N . THR A 1 271 ? -24.429 -15.879 14.429 1.00 95.94 271 THR A N 1
ATOM 2121 C CA . THR A 1 271 ? -25.899 -15.763 14.564 1.00 95.94 271 THR A CA 1
ATOM 2122 C C . THR A 1 271 ? -26.422 -16.219 15.930 1.00 95.94 271 THR A C 1
ATOM 2124 O O . THR A 1 271 ? -27.626 -16.378 16.115 1.00 95.94 271 THR A O 1
ATOM 2127 N N . LYS A 1 272 ? -25.530 -16.509 16.883 1.00 96.12 272 LYS A N 1
ATOM 2128 C CA . LYS A 1 272 ? -25.881 -16.961 18.231 1.00 96.12 272 LYS A CA 1
ATOM 2129 C C . LYS A 1 272 ? -25.100 -16.143 19.253 1.00 96.12 272 LYS A C 1
ATOM 2131 O O . LYS A 1 272 ? -23.873 -16.131 19.202 1.00 96.12 272 LYS A O 1
ATOM 2136 N N . ALA A 1 273 ? -25.816 -15.531 20.192 1.00 96.12 273 ALA A N 1
ATOM 2137 C CA . ALA A 1 273 ? -25.222 -14.807 21.312 1.00 96.12 273 ALA A CA 1
ATOM 2138 C C . ALA A 1 273 ? -24.173 -15.666 22.040 1.00 96.12 273 ALA A C 1
ATOM 2140 O O . ALA A 1 273 ? -24.385 -16.866 22.267 1.00 96.12 273 ALA A O 1
ATOM 2141 N N . GLY A 1 274 ? -23.027 -15.070 22.364 1.00 93.75 274 GLY A N 1
ATOM 2142 C CA . GLY A 1 274 ? -21.878 -15.731 22.980 1.00 93.75 274 GLY A CA 1
ATOM 2143 C C . GLY A 1 274 ? -21.091 -16.681 22.068 1.00 93.75 274 GLY A C 1
ATOM 2144 O O . GLY A 1 274 ? -20.171 -17.346 22.545 1.00 93.75 274 GLY A O 1
ATOM 2145 N N . SER A 1 275 ? -21.427 -16.797 20.777 1.00 93.62 275 SER A N 1
ATOM 2146 C CA . SER A 1 275 ? -20.759 -17.713 19.844 1.00 93.62 275 SER A CA 1
ATOM 2147 C C . SER A 1 275 ? -20.466 -17.050 18.499 1.00 93.62 275 SER A C 1
ATOM 2149 O O . SER A 1 275 ? -21.317 -16.929 17.616 1.00 93.62 275 SER A O 1
ATOM 2151 N N . HIS A 1 276 ? -19.203 -16.663 18.339 1.00 91.25 276 HIS A N 1
ATOM 2152 C CA . HIS A 1 276 ? -18.694 -15.908 17.202 1.00 91.25 276 HIS A CA 1
ATOM 2153 C C . HIS A 1 276 ? -17.828 -16.828 16.330 1.00 91.25 276 HIS A C 1
ATOM 2155 O O . HIS A 1 276 ? -16.672 -17.090 16.650 1.00 91.25 276 HIS A O 1
ATOM 2161 N N . GLY A 1 277 ? -18.424 -17.407 15.285 1.00 87.44 277 GLY A N 1
ATOM 2162 C CA . GLY A 1 277 ? -17.799 -18.449 14.454 1.00 87.44 277 GLY A CA 1
ATOM 2163 C C . GLY A 1 277 ? -17.029 -17.933 13.235 1.00 87.44 277 GLY A C 1
ATOM 2164 O O . GLY A 1 277 ? -16.384 -18.724 12.551 1.00 87.44 277 GLY A O 1
ATOM 2165 N N . LYS A 1 278 ? -17.111 -16.631 12.941 1.00 95.31 278 LYS A N 1
ATOM 2166 C CA . LYS A 1 278 ? -16.381 -15.965 11.855 1.00 95.31 278 LYS A CA 1
ATOM 2167 C C . LYS A 1 278 ? -15.569 -14.799 12.414 1.00 95.31 278 LYS A C 1
ATOM 2169 O O . LYS A 1 278 ? -16.030 -14.144 13.344 1.00 95.31 278 LYS A O 1
ATOM 2174 N N . THR A 1 279 ? -14.415 -14.510 11.812 1.00 96.75 279 THR A N 1
ATOM 2175 C CA . THR A 1 279 ? -13.570 -13.356 12.159 1.00 96.75 279 THR A CA 1
ATOM 2176 C C . THR A 1 279 ? -13.124 -12.620 10.901 1.00 96.75 279 THR A C 1
ATOM 2178 O O . THR A 1 279 ? -12.716 -13.255 9.931 1.00 96.75 279 THR A O 1
ATOM 2181 N N . VAL A 1 280 ? -13.183 -11.289 10.931 1.00 96.19 280 VAL A N 1
ATOM 2182 C CA . VAL A 1 280 ? -12.732 -10.380 9.867 1.00 96.19 280 VAL A CA 1
ATOM 2183 C C . VAL A 1 280 ? -11.770 -9.360 10.475 1.00 96.19 280 VAL A C 1
ATOM 2185 O O . VAL A 1 280 ? -12.011 -8.862 11.574 1.00 96.19 280 VAL A O 1
ATOM 2188 N N . GLN A 1 281 ? -10.660 -9.077 9.790 1.00 95.69 281 GLN A N 1
ATOM 2189 C CA . GLN A 1 281 ? -9.730 -8.017 10.196 1.00 95.69 281 GLN A CA 1
ATOM 2190 C C . GLN A 1 281 ? -10.309 -6.651 9.825 1.00 95.69 281 GLN A C 1
ATOM 2192 O O . GLN A 1 281 ? -10.848 -6.497 8.730 1.00 95.69 281 GLN A O 1
ATOM 2197 N N . ALA A 1 282 ? -10.180 -5.674 10.719 1.00 94.31 282 ALA A N 1
ATOM 2198 C CA . ALA A 1 282 ? -10.492 -4.285 10.405 1.00 94.31 282 ALA A CA 1
ATOM 2199 C C . ALA A 1 282 ? -9.414 -3.700 9.491 1.00 94.31 282 ALA A C 1
ATOM 2201 O O . ALA A 1 282 ? -8.263 -4.129 9.567 1.00 94.31 282 ALA A O 1
ATOM 2202 N N . ASP A 1 283 ? -9.776 -2.748 8.632 1.00 88.44 283 ASP A N 1
ATOM 2203 C CA . ASP A 1 283 ? -8.837 -1.944 7.835 1.00 88.44 283 ASP A CA 1
ATOM 2204 C C . ASP A 1 283 ? -7.831 -2.782 7.021 1.00 88.44 283 ASP A C 1
ATOM 2206 O O . ASP A 1 283 ? -6.686 -2.385 6.806 1.00 88.44 283 ASP A O 1
ATOM 2210 N N . ASN A 1 284 ? -8.225 -3.997 6.617 1.00 86.38 284 ASN A N 1
ATOM 2211 C CA . ASN A 1 284 ? -7.341 -4.989 5.993 1.00 86.38 284 ASN A CA 1
ATOM 2212 C C . ASN A 1 284 ? -6.065 -5.298 6.817 1.00 86.38 284 ASN A C 1
ATOM 2214 O O . ASN A 1 284 ? -4.994 -5.570 6.273 1.00 86.38 284 ASN A O 1
ATOM 2218 N N . GLY A 1 285 ? -6.179 -5.246 8.145 1.00 85.31 285 GLY A N 1
ATOM 2219 C CA . GLY A 1 285 ? -5.093 -5.454 9.101 1.00 85.31 285 GLY A CA 1
ATOM 2220 C C . GLY A 1 285 ? -4.223 -4.222 9.360 1.00 85.31 285 GLY A C 1
ATOM 2221 O O . GLY A 1 285 ? -3.183 -4.365 10.006 1.00 85.31 285 GLY A O 1
ATOM 2222 N N . ALA A 1 286 ? -4.606 -3.042 8.860 1.00 85.25 286 ALA A N 1
ATOM 2223 C CA . ALA A 1 286 ? -3.886 -1.807 9.138 1.00 85.25 286 ALA A CA 1
ATOM 2224 C C . ALA A 1 286 ? -3.981 -1.408 10.621 1.00 85.25 286 ALA A C 1
ATOM 2226 O O . ALA A 1 286 ? -4.854 -1.843 11.374 1.00 85.25 286 ALA A O 1
ATOM 2227 N N . TYR A 1 287 ? -3.032 -0.573 11.034 1.00 88.56 287 TYR A N 1
ATOM 2228 C CA . TYR A 1 287 ? -2.945 -0.042 12.386 1.00 88.56 287 TYR A CA 1
ATOM 2229 C C . TYR A 1 287 ? -3.488 1.381 12.417 1.00 88.56 287 TYR A C 1
ATOM 2231 O O . TYR A 1 287 ? -3.130 2.184 11.556 1.00 88.56 287 TYR A O 1
ATOM 2239 N N . GLY A 1 288 ? -4.290 1.700 13.427 1.00 90.62 288 GLY A N 1
ATOM 2240 C CA . GLY A 1 288 ? -4.891 3.023 13.567 1.00 90.62 288 GLY A CA 1
ATOM 2241 C C . GLY A 1 288 ? -5.609 3.198 14.900 1.00 90.62 288 GLY A C 1
ATOM 2242 O O . GLY A 1 288 ? -5.565 2.312 15.759 1.00 90.62 288 GLY A O 1
ATOM 2243 N N . LEU A 1 289 ? -6.229 4.365 15.071 1.00 92.06 289 LEU A N 1
ATOM 2244 C CA . LEU A 1 289 ? -7.151 4.659 16.174 1.00 92.06 289 LEU A CA 1
ATOM 2245 C C . LEU A 1 289 ? -8.612 4.488 15.757 1.00 92.06 289 LEU A C 1
ATOM 2247 O O . LEU A 1 289 ? -9.430 4.115 16.592 1.00 92.06 289 LEU A O 1
ATOM 2251 N N . ASP A 1 290 ? -8.918 4.734 14.487 1.00 93.06 290 ASP A N 1
ATOM 2252 C CA . ASP A 1 290 ? -10.235 4.543 13.890 1.00 93.06 290 ASP A CA 1
ATOM 2253 C C . ASP A 1 290 ? -10.214 3.315 12.989 1.00 93.06 290 ASP A C 1
ATOM 2255 O O . ASP A 1 290 ? -9.211 3.043 12.327 1.00 93.06 290 ASP A O 1
ATOM 2259 N N . HIS A 1 291 ? -11.322 2.580 12.992 1.00 93.38 291 HIS A N 1
ATOM 2260 C CA . HIS A 1 291 ? -11.408 1.266 12.380 1.00 93.38 291 HIS A CA 1
ATOM 2261 C C . HIS A 1 291 ? -12.726 1.052 11.657 1.00 93.38 291 HIS A C 1
ATOM 2263 O O . HIS A 1 291 ? -13.786 1.477 12.125 1.00 93.38 291 HIS A O 1
ATOM 2269 N N . GLN A 1 292 ? -12.655 0.293 10.567 1.00 94.62 292 GLN A N 1
ATOM 2270 C CA . GLN A 1 292 ? -13.803 -0.228 9.844 1.00 94.62 292 GLN A CA 1
ATOM 2271 C C . GLN A 1 292 ? -13.619 -1.712 9.507 1.00 94.62 292 GLN A C 1
ATOM 2273 O O . GLN A 1 292 ? -12.553 -2.150 9.074 1.00 94.62 292 GLN A O 1
ATOM 2278 N N . ALA A 1 293 ? -14.691 -2.493 9.641 1.00 94.69 293 ALA A N 1
ATOM 2279 C CA . ALA A 1 293 ? -14.766 -3.847 9.106 1.00 94.69 293 ALA A CA 1
ATOM 2280 C C . ALA A 1 293 ? -16.041 -4.048 8.286 1.00 94.69 293 ALA A C 1
ATOM 2282 O O . ALA A 1 293 ? -17.153 -3.828 8.771 1.00 94.69 293 ALA A O 1
ATOM 2283 N N . ASP A 1 294 ? -15.855 -4.540 7.063 1.00 90.75 294 ASP A N 1
ATOM 2284 C CA . ASP A 1 294 ? -16.935 -4.892 6.148 1.00 90.75 294 ASP A CA 1
ATOM 2285 C C . ASP A 1 294 ? -17.219 -6.396 6.235 1.00 90.75 294 ASP A C 1
ATOM 2287 O O . ASP A 1 294 ? -16.364 -7.246 5.973 1.00 90.75 294 ASP A O 1
ATOM 2291 N N . LEU A 1 295 ? -18.438 -6.735 6.640 1.00 92.12 295 LEU A N 1
ATOM 2292 C CA . LEU A 1 295 ? -18.937 -8.096 6.778 1.00 92.12 295 LEU A CA 1
ATOM 2293 C C . LEU A 1 295 ? -19.783 -8.434 5.548 1.00 92.12 295 LEU A C 1
ATOM 2295 O O . LEU A 1 295 ? -20.806 -7.795 5.319 1.00 92.12 295 LEU A O 1
ATOM 2299 N N . GLY A 1 296 ? -19.373 -9.438 4.774 1.00 88.25 296 GLY A N 1
ATOM 2300 C CA . GLY A 1 296 ? -20.123 -9.959 3.624 1.00 88.25 296 GLY A CA 1
ATOM 2301 C C . GLY A 1 296 ? -20.766 -11.323 3.887 1.00 88.25 296 GLY A C 1
ATOM 2302 O O . GLY A 1 296 ? -20.574 -11.927 4.949 1.00 88.25 296 GLY A O 1
ATOM 2303 N N . ASP A 1 297 ? -21.506 -11.822 2.894 1.00 88.25 297 ASP A N 1
ATOM 2304 C CA . ASP A 1 297 ? -22.173 -13.133 2.901 1.00 88.25 297 ASP A CA 1
ATOM 2305 C C . ASP A 1 297 ? -23.042 -13.366 4.151 1.00 88.25 297 ASP A C 1
ATOM 2307 O O . ASP A 1 297 ? -23.035 -14.443 4.774 1.00 88.25 297 ASP A O 1
ATOM 2311 N N . LEU A 1 298 ? -23.753 -12.319 4.573 1.00 88.12 298 LEU A N 1
ATOM 2312 C CA . LEU A 1 298 ? -24.703 -12.384 5.673 1.00 88.12 298 LEU A CA 1
ATOM 2313 C C . LEU A 1 298 ? -26.049 -12.918 5.182 1.00 88.12 298 LEU A C 1
ATOM 2315 O O . LEU A 1 298 ? -26.417 -12.785 4.020 1.00 88.12 298 LEU A O 1
ATOM 2319 N N . LYS A 1 299 ? -26.809 -13.532 6.086 1.00 87.50 299 LYS A N 1
ATOM 2320 C CA . LYS A 1 299 ? -28.187 -13.932 5.808 1.00 87.50 299 LYS A CA 1
ATOM 2321 C C . LYS A 1 299 ? -29.108 -12.728 6.015 1.00 87.50 299 LYS A C 1
ATOM 2323 O O . LYS A 1 299 ? -28.980 -12.081 7.056 1.00 87.50 299 LYS A O 1
ATOM 2328 N N . PRO A 1 300 ? -30.068 -12.470 5.118 1.00 81.50 300 PRO A N 1
ATOM 2329 C CA . PRO A 1 300 ? -31.074 -11.436 5.331 1.00 81.50 300 PRO A CA 1
ATOM 2330 C C . PRO A 1 300 ? -31.970 -11.695 6.540 1.00 81.50 300 PRO A C 1
ATOM 2332 O O . PRO A 1 300 ? -32.139 -12.845 6.959 1.00 81.50 300 PRO A O 1
ATOM 2335 N N . ASN A 1 301 ? -32.562 -10.628 7.084 1.00 78.75 301 ASN A N 1
ATOM 2336 C CA . ASN A 1 301 ? -33.460 -10.670 8.245 1.00 78.75 301 ASN A CA 1
ATOM 2337 C C . ASN A 1 301 ? -32.927 -11.529 9.409 1.00 78.75 301 ASN A C 1
ATOM 2339 O O . ASN A 1 301 ? -33.650 -12.329 10.008 1.00 78.75 301 ASN A O 1
ATOM 2343 N N . THR A 1 302 ? -31.626 -11.439 9.670 1.00 84.81 302 THR A N 1
ATOM 2344 C CA . THR A 1 302 ? -30.928 -12.284 10.636 1.00 84.81 302 THR A CA 1
ATOM 2345 C C . THR A 1 302 ? -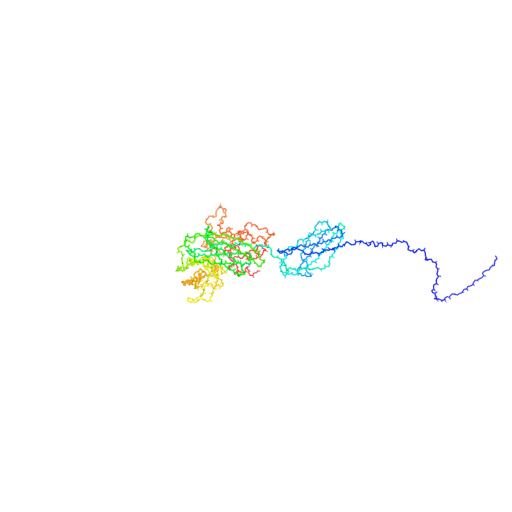30.199 -11.409 11.642 1.00 84.81 302 THR A C 1
ATOM 2347 O O . THR A 1 302 ? -29.487 -10.474 11.277 1.00 84.81 302 THR A O 1
ATOM 2350 N N . ILE A 1 303 ? -30.362 -11.736 12.924 1.00 88.69 303 ILE A N 1
ATOM 2351 C CA . ILE A 1 303 ? -29.609 -11.099 14.002 1.00 88.69 303 ILE A CA 1
ATOM 2352 C C . ILE A 1 303 ? -28.202 -11.694 14.027 1.00 88.69 303 ILE A C 1
ATOM 2354 O O . ILE A 1 303 ? -28.027 -12.911 14.145 1.00 88.69 303 ILE A O 1
ATOM 2358 N N . TYR A 1 304 ? -27.208 -10.819 13.957 1.00 93.56 304 TYR A N 1
ATOM 2359 C CA . TYR A 1 304 ? -25.809 -11.140 14.167 1.00 93.56 304 TYR A CA 1
ATOM 2360 C C . TYR A 1 304 ? -25.328 -10.520 15.473 1.00 93.56 304 TYR A C 1
ATOM 2362 O O . TYR A 1 304 ? -25.586 -9.351 15.752 1.00 93.56 304 TYR A O 1
ATOM 2370 N N . TYR A 1 305 ? -24.612 -11.319 16.253 1.00 95.06 305 TYR A N 1
ATOM 2371 C CA . TYR A 1 305 ? -23.910 -10.928 17.467 1.00 95.06 305 TYR A CA 1
ATOM 2372 C C . TYR A 1 305 ? -22.429 -10.818 17.148 1.00 95.06 305 TYR A C 1
ATOM 2374 O O . TYR A 1 305 ? -21.907 -11.627 16.371 1.00 95.06 305 TYR A O 1
ATOM 2382 N N . TYR A 1 306 ? -21.759 -9.818 17.708 1.00 96.50 306 TYR A N 1
ATOM 2383 C CA . TYR A 1 306 ? -20.351 -9.588 17.439 1.00 96.50 306 TYR A CA 1
ATOM 2384 C C . TYR A 1 306 ? -19.607 -8.973 18.619 1.00 96.50 306 TYR A C 1
ATOM 2386 O O . TYR A 1 306 ? -20.165 -8.242 19.438 1.00 96.50 306 TYR A O 1
ATOM 2394 N N . VAL A 1 307 ? -18.308 -9.251 18.664 1.00 97.44 307 VAL A N 1
ATOM 2395 C CA . VAL A 1 307 ? -17.345 -8.630 19.574 1.00 97.44 307 VAL A CA 1
ATOM 2396 C C . VAL A 1 307 ? -16.178 -8.079 18.768 1.00 97.44 307 VAL A C 1
ATOM 2398 O O . VAL A 1 307 ? -15.719 -8.698 17.803 1.00 97.44 307 VAL A O 1
ATOM 2401 N N . ILE A 1 308 ? -15.686 -6.919 19.183 1.00 97.94 308 ILE A N 1
ATOM 2402 C CA . ILE A 1 308 ? -14.483 -6.306 18.632 1.00 97.94 308 ILE A CA 1
ATOM 2403 C C . ILE A 1 308 ? -13.311 -6.748 19.502 1.00 97.94 308 ILE A C 1
ATOM 2405 O O . ILE A 1 308 ? -13.344 -6.604 20.724 1.00 97.94 308 ILE A O 1
ATOM 2409 N N . ASN A 1 309 ? -12.277 -7.290 18.871 1.00 96.19 309 ASN A N 1
ATOM 2410 C CA . ASN A 1 309 ? -11.028 -7.669 19.512 1.00 96.19 309 ASN A CA 1
ATOM 2411 C C . ASN A 1 309 ? -9.941 -6.721 19.034 1.00 96.19 309 ASN A C 1
ATOM 2413 O O . ASN A 1 309 ? -9.687 -6.616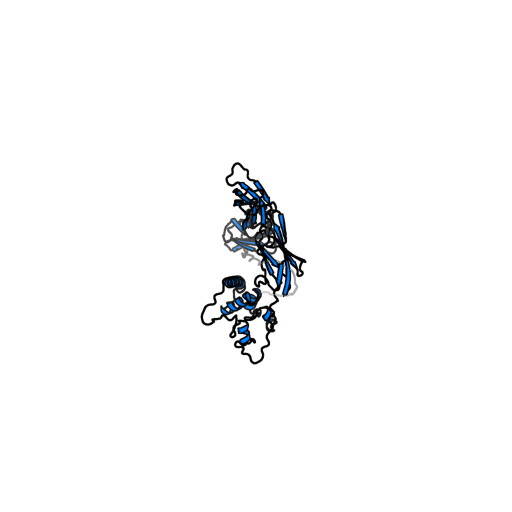 17.834 1.00 96.19 309 ASN A O 1
ATOM 2417 N N . ALA A 1 310 ? -9.286 -6.060 19.973 1.00 95.44 310 ALA A N 1
ATOM 2418 C CA . ALA A 1 310 ? -8.231 -5.110 19.700 1.00 95.44 310 ALA A CA 1
ATOM 2419 C C . ALA A 1 310 ? -6.999 -5.460 20.532 1.00 95.44 310 ALA A C 1
ATOM 2421 O O . ALA A 1 310 ? -7.100 -5.858 21.698 1.00 95.44 310 ALA A O 1
ATOM 2422 N N . ARG A 1 311 ? -5.824 -5.316 19.922 1.00 90.25 311 ARG A N 1
ATOM 2423 C CA . ARG A 1 311 ? -4.554 -5.455 20.625 1.00 90.25 311 ARG A CA 1
ATOM 2424 C C . ARG A 1 311 ? -3.739 -4.197 20.429 1.00 90.25 311 ARG A C 1
ATOM 2426 O O . ARG A 1 311 ? -3.203 -3.961 19.348 1.00 90.25 311 ARG A O 1
ATOM 2433 N N . ASP A 1 312 ? -3.647 -3.421 21.497 1.00 85.25 312 ASP A N 1
ATOM 2434 C CA . ASP A 1 312 ? -2.831 -2.222 21.561 1.00 85.25 312 ASP A CA 1
ATOM 2435 C C . ASP A 1 312 ? -1.386 -2.531 21.148 1.00 85.25 312 ASP A C 1
ATOM 2437 O O . ASP A 1 312 ? -0.764 -3.527 21.541 1.00 85.25 312 ASP A O 1
ATOM 2441 N N . CYS A 1 313 ? -0.859 -1.644 20.321 1.00 82.81 313 CYS A N 1
ATOM 2442 C CA . CYS A 1 313 ? 0.451 -1.772 19.734 1.00 82.81 313 CYS A CA 1
ATOM 2443 C C . CYS A 1 313 ? 1.597 -1.299 20.627 1.00 82.81 313 CYS A C 1
ATOM 2445 O O . CYS A 1 313 ? 2.699 -1.849 20.542 1.00 82.81 313 CYS A O 1
ATOM 2447 N N . LEU A 1 314 ? 1.350 -0.294 21.460 1.00 86.19 314 LEU A N 1
ATOM 2448 C CA . LEU A 1 314 ? 2.327 0.330 22.337 1.00 86.19 314 LEU A CA 1
ATOM 2449 C C . LEU A 1 314 ? 2.549 -0.541 23.573 1.00 86.19 314 LEU A C 1
ATOM 2451 O O . LEU A 1 314 ? 3.646 -1.063 23.756 1.00 86.19 314 LEU A O 1
ATOM 2455 N N . TYR A 1 315 ? 1.518 -0.788 24.373 1.00 86.56 315 TYR A N 1
ATOM 2456 C CA . TYR A 1 315 ? 1.637 -1.440 25.683 1.00 86.56 315 TYR A CA 1
ATOM 2457 C C . TYR A 1 315 ? 1.196 -2.911 25.680 1.00 86.56 315 TYR A C 1
ATOM 2459 O O . TYR A 1 315 ? 1.142 -3.554 26.729 1.00 86.56 315 TYR A O 1
ATOM 2467 N N . LYS A 1 316 ? 0.927 -3.468 24.489 1.00 84.69 316 LYS A N 1
ATOM 2468 C CA . LYS A 1 316 ? 0.553 -4.873 24.250 1.00 84.69 316 LYS A CA 1
ATOM 2469 C C . LYS A 1 316 ? -0.689 -5.320 25.023 1.00 84.69 316 LYS A C 1
ATOM 2471 O O . LYS A 1 316 ? -0.845 -6.518 25.283 1.00 84.69 316 LYS A O 1
ATOM 2476 N N . LYS A 1 317 ? -1.580 -4.388 25.361 1.00 85.50 317 LYS A N 1
ATOM 2477 C CA . LYS A 1 317 ? -2.846 -4.683 26.031 1.00 85.50 317 LYS A CA 1
ATOM 2478 C C . LYS A 1 317 ? -3.818 -5.312 25.048 1.00 85.50 317 LYS A C 1
ATOM 2480 O O . LYS A 1 317 ? -3.912 -4.900 23.898 1.00 85.50 317 LYS A O 1
ATOM 2485 N N . ASN A 1 318 ? -4.541 -6.322 25.513 1.00 90.38 318 ASN A N 1
ATOM 2486 C CA . ASN A 1 318 ? -5.651 -6.892 24.763 1.00 90.38 318 ASN A CA 1
ATOM 2487 C C . ASN A 1 318 ? -6.948 -6.342 25.336 1.00 90.38 318 ASN A C 1
ATOM 2489 O O . ASN A 1 318 ? -7.094 -6.235 26.556 1.00 90.38 318 ASN A O 1
ATOM 2493 N N . MET A 1 319 ? -7.893 -6.056 24.456 1.00 93.25 319 MET A N 1
ATOM 2494 C CA . MET A 1 319 ? -9.251 -5.723 24.825 1.00 93.25 319 MET A CA 1
ATOM 2495 C C . MET A 1 319 ? -10.219 -6.456 23.907 1.00 93.25 319 MET A C 1
ATOM 2497 O O . MET A 1 319 ? -10.057 -6.472 22.689 1.00 93.25 319 MET A O 1
ATOM 2501 N N . THR A 1 320 ? -11.252 -7.021 24.516 1.00 95.56 320 THR A N 1
ATOM 2502 C CA . THR A 1 320 ? -12.453 -7.453 23.812 1.00 95.56 320 THR A CA 1
ATOM 2503 C C . THR A 1 320 ? -13.584 -6.559 24.285 1.00 95.56 320 THR A C 1
ATOM 2505 O O . THR A 1 320 ? -13.729 -6.318 25.487 1.00 95.56 320 THR A O 1
ATOM 2508 N N . SER A 1 321 ? -14.353 -6.020 23.348 1.00 96.31 321 SER A N 1
ATOM 2509 C CA . SER A 1 321 ? -15.520 -5.216 23.679 1.00 96.31 321 SER A CA 1
ATOM 2510 C C . SER A 1 321 ? -16.587 -6.056 24.387 1.00 96.31 321 SER A C 1
ATOM 2512 O O . SER A 1 321 ? -16.546 -7.287 24.400 1.00 96.31 321 SER A O 1
ATOM 2514 N N . ARG A 1 322 ? -17.623 -5.391 24.906 1.00 94.69 322 ARG A N 1
ATOM 2515 C CA . ARG A 1 322 ? -18.898 -6.080 25.150 1.00 94.69 322 ARG A CA 1
ATOM 2516 C C . ARG A 1 322 ? -19.443 -6.682 23.848 1.00 94.69 322 ARG A C 1
ATOM 2518 O O . ARG A 1 322 ? -19.044 -6.267 22.758 1.00 94.69 322 ARG A O 1
ATOM 2525 N N . GLU A 1 323 ? -20.369 -7.624 23.971 1.00 96.06 323 GLU A N 1
ATOM 2526 C CA . GLU A 1 323 ? -21.110 -8.143 22.821 1.00 96.06 323 GLU A CA 1
ATOM 2527 C C . GLU A 1 323 ? -22.118 -7.097 22.333 1.00 96.06 323 GLU A C 1
ATOM 2529 O O . GLU A 1 323 ? -22.860 -6.503 23.120 1.00 96.06 323 GLU A O 1
ATOM 2534 N N . TYR A 1 324 ? -22.105 -6.865 21.027 1.00 94.25 324 TYR A N 1
ATOM 2535 C CA . TYR A 1 324 ? -23.057 -6.037 20.303 1.00 94.25 324 TYR A CA 1
ATOM 2536 C C . TYR A 1 324 ? -23.894 -6.922 19.387 1.00 94.25 324 TYR A C 1
ATOM 2538 O O . TYR A 1 324 ? -23.557 -8.079 19.127 1.00 94.25 324 TYR A O 1
ATOM 2546 N N . SER A 1 325 ? -24.979 -6.366 18.860 1.00 92.44 325 SER A N 1
ATOM 2547 C CA . SER A 1 325 ? -25.781 -7.051 17.857 1.00 92.44 325 SER A CA 1
ATOM 2548 C C . SER A 1 325 ? -26.350 -6.081 16.840 1.00 92.44 325 SER A C 1
ATOM 2550 O O . SER A 1 325 ? -26.729 -4.970 17.202 1.00 92.44 325 SER A O 1
ATOM 2552 N N . PHE A 1 326 ? -26.499 -6.543 15.605 1.00 87.44 326 PHE A N 1
ATOM 2553 C CA . PHE A 1 326 ? -27.262 -5.865 14.565 1.00 87.44 326 PHE A CA 1
ATOM 2554 C C . PHE A 1 326 ? -28.185 -6.865 13.866 1.00 87.44 326 PHE A C 1
ATOM 2556 O O . PHE A 1 326 ? -27.973 -8.076 13.933 1.00 87.44 326 PHE A O 1
ATOM 2563 N N . SER A 1 327 ? -29.229 -6.367 13.209 1.00 82.56 327 SER A N 1
ATOM 2564 C CA . SER A 1 327 ? -30.101 -7.186 12.360 1.00 82.56 327 SER A CA 1
ATOM 2565 C C . SER A 1 327 ? -29.888 -6.775 10.918 1.00 82.56 327 SER A C 1
ATOM 2567 O O . SER A 1 327 ? -30.037 -5.593 10.610 1.00 82.56 327 SER A O 1
ATOM 2569 N N . THR A 1 328 ? -29.554 -7.724 10.045 1.00 78.69 328 THR A N 1
ATOM 2570 C CA . THR A 1 328 ? -29.592 -7.461 8.603 1.00 78.69 328 THR A CA 1
ATOM 2571 C C . THR A 1 328 ? -31.013 -7.099 8.196 1.00 78.69 328 THR A C 1
ATOM 2573 O O . THR A 1 328 ? -31.991 -7.619 8.744 1.00 78.69 328 THR A O 1
ATOM 2576 N N . SER A 1 329 ? -31.140 -6.190 7.235 1.00 65.25 329 SER A N 1
ATOM 2577 C CA . SER A 1 329 ? -32.445 -5.845 6.686 1.00 65.25 329 SER A CA 1
ATOM 2578 C C . SER A 1 329 ? -33.080 -7.063 6.010 1.00 65.25 329 SER A C 1
ATOM 2580 O O . SER A 1 329 ? -32.406 -7.988 5.543 1.00 65.25 329 SER A O 1
ATOM 2582 N N . VAL A 1 330 ? -34.412 -7.086 5.969 1.00 58.12 330 VAL A N 1
ATOM 2583 C CA . VAL A 1 330 ? -35.111 -7.956 5.019 1.00 58.12 330 VAL A CA 1
ATOM 2584 C C . VAL A 1 330 ? -34.672 -7.566 3.602 1.00 58.12 330 VAL A C 1
ATOM 2586 O O . VAL A 1 330 ? -34.489 -6.372 3.345 1.00 58.12 330 VAL A O 1
ATOM 2589 N N . PRO A 1 331 ? -34.532 -8.522 2.666 1.00 50.47 331 PRO A N 1
ATOM 2590 C CA . PRO A 1 331 ? -34.519 -8.172 1.253 1.00 50.47 331 PRO A CA 1
ATOM 2591 C C . PRO A 1 331 ? -35.818 -7.414 0.990 1.00 50.47 331 PRO A C 1
ATOM 2593 O O . PRO A 1 331 ? -36.879 -7.838 1.471 1.00 50.47 331 PRO A O 1
ATOM 2596 N N . GLN A 1 332 ? -35.750 -6.266 0.325 1.00 40.81 332 GLN A N 1
ATOM 2597 C CA . GLN A 1 332 ? -36.948 -5.480 0.064 1.00 40.81 332 GLN A CA 1
ATOM 2598 C C . GLN A 1 332 ? -37.778 -6.151 -1.030 1.00 40.81 332 GLN A C 1
ATOM 2600 O O . GLN A 1 332 ? -37.790 -5.746 -2.185 1.00 40.81 332 GLN A O 1
ATOM 2605 N N . LYS A 1 333 ? -38.559 -7.155 -0.632 1.00 35.38 333 LYS A N 1
ATOM 2606 C CA . LYS A 1 333 ? -39.511 -7.811 -1.516 1.00 35.38 333 LYS A CA 1
ATOM 2607 C C . LYS A 1 333 ? -40.699 -6.881 -1.756 1.00 35.38 333 LYS A C 1
ATOM 2609 O O . LYS A 1 333 ? -41.591 -6.788 -0.911 1.00 35.38 333 LYS A O 1
ATOM 2614 N N . VAL A 1 334 ? -40.755 -6.223 -2.910 1.00 32.09 334 VAL A N 1
ATOM 2615 C CA . VAL A 1 334 ? -41.995 -5.577 -3.360 1.00 32.09 334 VAL A CA 1
ATOM 2616 C C . VAL A 1 334 ? -42.983 -6.687 -3.710 1.00 32.09 334 VAL A C 1
ATOM 2618 O O . VAL A 1 334 ? -42.786 -7.459 -4.647 1.00 32.09 334 VAL A O 1
ATOM 2621 N N . LEU A 1 335 ? -44.043 -6.816 -2.916 1.00 32.75 335 LEU A N 1
ATOM 2622 C CA . LEU A 1 335 ? -45.190 -7.636 -3.286 1.00 32.75 335 LEU A CA 1
ATOM 2623 C C . LEU A 1 335 ? -45.934 -6.888 -4.394 1.00 32.75 335 LEU A C 1
ATOM 2625 O O . LEU A 1 335 ? -46.456 -5.803 -4.149 1.00 32.75 335 LEU A O 1
ATOM 2629 N N . GLY A 1 336 ? -45.967 -7.454 -5.602 1.00 33.50 336 GLY A N 1
ATOM 2630 C CA . GLY A 1 336 ? -46.797 -6.937 -6.688 1.00 33.50 336 GLY A CA 1
ATOM 2631 C C . GLY A 1 336 ? -48.237 -6.772 -6.204 1.00 33.50 336 GLY A C 1
ATOM 2632 O O . GLY A 1 336 ? -48.855 -7.734 -5.737 1.00 33.50 336 GLY A O 1
ATOM 2633 N N . VAL A 1 337 ? -48.758 -5.548 -6.252 1.00 35.31 337 VAL A N 1
ATOM 2634 C CA . VAL A 1 337 ? -50.140 -5.274 -5.864 1.00 35.31 337 VAL A CA 1
ATOM 2635 C C . VAL A 1 337 ? -51.033 -5.650 -7.041 1.00 35.31 337 VAL A C 1
ATOM 2637 O O . VAL A 1 337 ? -50.887 -5.112 -8.129 1.00 35.31 337 VAL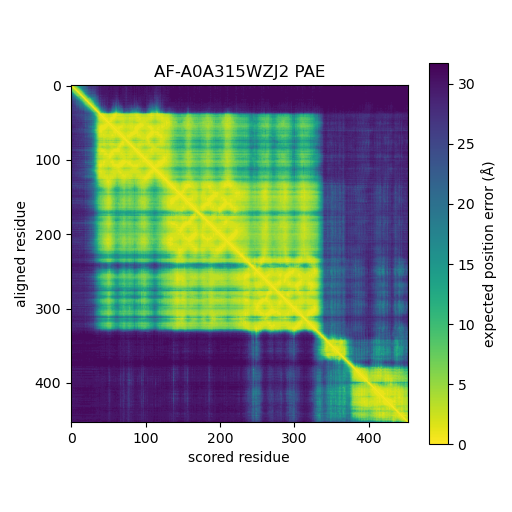 A O 1
ATOM 2640 N N . LYS A 1 338 ? -51.974 -6.582 -6.840 1.00 39.78 338 LYS A N 1
ATOM 2641 C CA . LYS A 1 338 ? -53.100 -6.747 -7.770 1.00 39.78 338 LYS A CA 1
ATOM 2642 C C . LYS A 1 338 ? -54.001 -5.519 -7.643 1.00 39.78 338 LYS A C 1
ATOM 2644 O O . LYS A 1 338 ? -54.637 -5.352 -6.603 1.00 39.78 338 LYS A O 1
ATOM 2649 N N . ILE A 1 339 ? -54.078 -4.694 -8.683 1.00 43.38 339 ILE A N 1
ATOM 2650 C CA . ILE A 1 339 ? -55.093 -3.639 -8.776 1.00 43.38 339 ILE A CA 1
ATOM 2651 C C . ILE A 1 339 ? -56.471 -4.277 -8.994 1.00 43.38 339 ILE A C 1
ATOM 2653 O O . ILE A 1 339 ? -56.609 -5.204 -9.788 1.00 43.38 339 ILE A O 1
ATOM 2657 N N . GLY A 1 340 ? -57.490 -3.786 -8.282 1.00 46.53 340 GLY A N 1
ATOM 2658 C CA . GLY A 1 340 ? -58.896 -4.043 -8.608 1.00 46.53 340 GLY A CA 1
ATOM 2659 C C . GLY A 1 340 ? -59.427 -3.010 -9.607 1.00 46.53 340 GLY A C 1
ATOM 2660 O O . GLY A 1 340 ? -59.099 -1.836 -9.470 1.00 46.53 340 GLY A O 1
ATOM 2661 N N . ASP A 1 341 ? -60.269 -3.453 -10.547 1.00 48.00 341 ASP A N 1
ATOM 2662 C CA . ASP A 1 341 ? -60.727 -2.825 -11.812 1.00 48.00 341 ASP A CA 1
ATOM 2663 C C . ASP A 1 341 ? -61.263 -1.368 -11.797 1.00 48.00 341 ASP A C 1
ATOM 2665 O O . ASP A 1 341 ? -61.807 -0.907 -12.796 1.00 48.00 341 ASP A O 1
ATOM 2669 N N . ASN A 1 342 ? -61.160 -0.624 -10.695 1.00 54.19 342 ASN A N 1
ATOM 2670 C CA . ASN A 1 342 ? -61.780 0.692 -10.526 1.00 54.19 342 ASN A CA 1
ATOM 2671 C C . ASN A 1 342 ? -60.822 1.767 -9.980 1.00 54.19 342 ASN A C 1
ATOM 2673 O O . ASN A 1 342 ? -61.263 2.712 -9.324 1.00 54.19 342 ASN A O 1
ATOM 2677 N N . GLN A 1 343 ? -59.516 1.602 -10.192 1.00 58.09 343 GLN A N 1
ATOM 2678 C CA . GLN A 1 343 ? -58.508 2.591 -9.810 1.00 58.09 343 GLN A CA 1
ATOM 2679 C C . GLN A 1 343 ? -57.893 3.225 -11.059 1.00 58.09 343 GLN A C 1
ATOM 2681 O O . GLN A 1 343 ? -57.616 2.528 -12.031 1.00 58.09 343 GLN A O 1
ATOM 2686 N N . THR A 1 344 ? -57.733 4.550 -11.031 1.00 60.16 344 THR A N 1
ATOM 2687 C CA . THR A 1 344 ? -57.072 5.305 -12.099 1.00 60.16 344 THR A CA 1
ATOM 2688 C C . THR A 1 344 ? -55.584 4.985 -12.092 1.00 60.16 344 THR A C 1
ATOM 2690 O O . THR A 1 344 ? -54.969 5.005 -11.027 1.00 60.16 344 THR A O 1
ATOM 2693 N N . ASP A 1 345 ? -55.067 4.684 -13.274 1.00 57.75 345 ASP A N 1
ATOM 2694 C CA . ASP A 1 345 ? -53.660 4.467 -13.596 1.00 57.75 345 ASP A CA 1
ATOM 2695 C C . ASP A 1 345 ? -53.353 5.436 -14.748 1.00 57.75 345 ASP A C 1
ATOM 2697 O O . ASP A 1 345 ? -53.774 5.225 -15.892 1.00 57.75 345 ASP A O 1
ATOM 2701 N N . SER A 1 346 ? -52.802 6.596 -14.393 1.00 59.97 346 SER A N 1
ATOM 2702 C CA . SER A 1 346 ? -52.685 7.761 -15.273 1.00 59.97 346 SER A CA 1
ATOM 2703 C C . SER A 1 346 ? -51.532 7.646 -16.269 1.00 59.97 346 SER A C 1
ATOM 2705 O O . SER A 1 346 ? -51.591 8.293 -17.321 1.00 59.97 346 SER A O 1
ATOM 2707 N N . ASP A 1 347 ? -50.512 6.832 -15.991 1.00 52.44 347 ASP A N 1
ATOM 2708 C CA . ASP A 1 347 ? -49.413 6.558 -16.923 1.00 52.44 347 ASP A CA 1
ATOM 2709 C C . ASP A 1 347 ? -49.472 5.159 -17.569 1.00 52.44 347 ASP A C 1
ATOM 2711 O O . ASP A 1 347 ? -48.761 4.904 -18.547 1.00 52.44 347 ASP A O 1
ATOM 2715 N N . GLY A 1 348 ? -50.424 4.324 -17.143 1.00 46.53 348 GLY A N 1
ATOM 2716 C CA . GLY A 1 348 ? -50.774 3.045 -17.753 1.00 46.53 348 GLY A CA 1
ATOM 2717 C C . GLY A 1 348 ? -49.788 1.927 -17.426 1.00 46.53 348 GLY A C 1
ATOM 2718 O O . GLY A 1 348 ? -49.676 0.981 -18.216 1.00 46.53 348 GLY A O 1
ATOM 2719 N N . ASP A 1 349 ? -49.031 2.052 -16.334 1.00 49.06 349 ASP A N 1
ATOM 2720 C CA . ASP A 1 349 ? -47.955 1.131 -15.969 1.00 49.06 349 ASP A CA 1
ATOM 2721 C C . ASP A 1 349 ? -48.414 -0.066 -15.112 1.00 49.06 349 ASP A C 1
ATOM 2723 O O . ASP A 1 349 ? -47.629 -0.974 -14.808 1.00 49.06 349 ASP A O 1
ATOM 2727 N N . GLY A 1 350 ? -49.712 -0.129 -14.800 1.00 44.28 350 GLY A N 1
ATOM 2728 C CA . GLY A 1 350 ? -50.323 -1.199 -14.027 1.00 44.28 350 GLY A CA 1
ATOM 2729 C C . GLY A 1 350 ? -50.213 -1.012 -12.514 1.00 44.28 350 GLY A C 1
ATOM 2730 O O . GLY A 1 350 ? -50.505 -1.975 -11.793 1.00 44.28 350 GLY A O 1
ATOM 2731 N N . TYR A 1 351 ? -49.831 0.183 -12.034 1.00 47.03 351 TYR A N 1
ATOM 2732 C CA . TYR A 1 351 ? -49.988 0.661 -10.655 1.00 47.03 351 TYR A CA 1
ATOM 2733 C C . TYR A 1 351 ? -51.026 1.800 -10.578 1.00 47.03 351 TYR A C 1
ATOM 2735 O O . TYR A 1 351 ? -51.121 2.618 -11.476 1.00 47.03 351 TYR A O 1
ATOM 2743 N N . PRO A 1 352 ? -51.871 1.866 -9.532 1.00 59.66 352 PRO A N 1
ATOM 2744 C CA . PRO A 1 352 ? -52.888 2.901 -9.460 1.00 59.66 352 PRO A CA 1
ATOM 2745 C C . PRO A 1 352 ? -52.352 4.147 -8.761 1.00 59.66 352 PRO A C 1
ATOM 2747 O O . PRO A 1 352 ? -51.770 4.041 -7.674 1.00 59.66 352 PRO A O 1
ATOM 2750 N N . ASP A 1 353 ? -52.703 5.321 -9.286 1.00 56.09 353 ASP A N 1
ATOM 2751 C CA . ASP A 1 353 ? -52.231 6.641 -8.850 1.00 56.09 353 ASP A CA 1
ATOM 2752 C C . ASP A 1 353 ? -52.260 6.819 -7.323 1.00 56.09 353 ASP A C 1
ATOM 2754 O O . ASP A 1 353 ? -51.371 7.400 -6.698 1.00 56.09 353 ASP A O 1
ATOM 2758 N N . SER A 1 354 ? -53.314 6.306 -6.682 1.00 55.03 354 SER A N 1
ATOM 2759 C CA . SER A 1 354 ? -53.515 6.419 -5.232 1.00 55.03 354 SER A CA 1
ATOM 2760 C C . SER A 1 354 ? -52.440 5.701 -4.403 1.00 55.03 354 SER A C 1
ATOM 2762 O O . SER A 1 354 ? -52.052 6.172 -3.327 1.00 55.03 354 SER A O 1
ATOM 2764 N N . LEU A 1 355 ? -51.938 4.569 -4.896 1.00 53.09 355 LEU A N 1
ATOM 2765 C CA . LEU A 1 355 ? -50.907 3.777 -4.239 1.00 53.09 355 LEU A CA 1
ATOM 2766 C C . LEU A 1 355 ? -49.519 4.361 -4.500 1.00 53.09 355 LEU A C 1
ATOM 2768 O O . LEU A 1 355 ? -48.664 4.336 -3.612 1.00 53.09 355 LEU A O 1
ATOM 2772 N N . GLU A 1 356 ? -49.315 4.928 -5.683 1.00 53.53 356 GLU A N 1
ATOM 2773 C CA . GLU A 1 356 ? -48.094 5.644 -6.027 1.00 53.53 356 GLU A CA 1
ATOM 2774 C C . GLU A 1 356 ? -47.914 6.863 -5.127 1.00 53.53 356 GLU A C 1
ATOM 2776 O O . GLU A 1 356 ? -46.900 6.960 -4.440 1.00 53.53 356 GLU A O 1
ATOM 2781 N N . VAL A 1 357 ? -48.940 7.709 -4.976 1.00 53.38 357 VAL A N 1
ATOM 2782 C CA . VAL A 1 357 ? -48.896 8.851 -4.043 1.00 53.38 357 VAL A CA 1
ATOM 2783 C C . VAL A 1 357 ? -48.617 8.403 -2.606 1.00 53.38 357 VAL A C 1
ATOM 2785 O O . VAL A 1 357 ? -47.803 9.022 -1.917 1.00 53.38 357 VAL A O 1
ATOM 2788 N N . THR A 1 358 ? -49.251 7.317 -2.152 1.00 49.62 358 THR A N 1
ATOM 2789 C CA . THR A 1 358 ? -49.057 6.775 -0.793 1.00 49.62 358 THR A CA 1
ATOM 2790 C C . THR A 1 358 ? -47.612 6.336 -0.550 1.00 49.62 358 THR A C 1
ATOM 2792 O O . THR A 1 358 ? -47.080 6.539 0.539 1.00 49.62 358 THR A O 1
ATOM 2795 N N . ASN A 1 359 ? -46.958 5.776 -1.569 1.00 46.91 359 ASN A N 1
ATOM 2796 C CA . ASN A 1 359 ? -45.560 5.348 -1.513 1.00 46.91 359 ASN A CA 1
ATOM 2797 C C . ASN A 1 359 ? -44.573 6.436 -1.981 1.00 46.91 359 ASN A C 1
ATOM 2799 O O . ASN A 1 359 ? -43.377 6.176 -2.120 1.00 46.91 359 ASN A O 1
ATOM 2803 N N . HIS A 1 360 ? -45.060 7.666 -2.163 1.00 50.06 360 HIS A N 1
ATOM 2804 C CA . HIS A 1 360 ? -44.307 8.828 -2.624 1.00 50.06 360 HIS A CA 1
ATOM 2805 C C . HIS A 1 360 ? -43.728 8.694 -4.038 1.00 50.06 360 HIS A C 1
ATOM 2807 O O . HIS A 1 360 ? -42.650 9.227 -4.274 1.00 50.06 360 HIS A O 1
ATOM 2813 N N . TYR A 1 361 ? -44.433 8.058 -4.973 1.00 51.03 361 TYR A N 1
ATOM 2814 C CA . TYR A 1 361 ? -44.128 7.969 -6.409 1.00 51.03 361 TYR A CA 1
ATOM 2815 C C . TYR A 1 361 ? -45.060 8.844 -7.259 1.00 51.03 361 TYR A C 1
ATOM 2817 O O . TYR A 1 361 ? -46.175 9.162 -6.843 1.00 51.03 361 TYR A O 1
ATOM 2825 N N . ASN A 1 362 ? -44.561 9.310 -8.405 1.00 53.72 362 ASN A N 1
ATOM 2826 C CA . ASN A 1 362 ? -45.267 10.217 -9.305 1.00 53.72 362 ASN A CA 1
ATOM 2827 C C . ASN A 1 362 ? -46.314 9.467 -10.162 1.00 53.72 362 ASN A C 1
ATOM 2829 O O . ASN A 1 362 ? -45.913 8.685 -11.006 1.00 53.72 362 ASN A O 1
ATOM 2833 N N . PRO A 1 363 ? -47.616 9.791 -10.053 1.00 50.44 363 PRO A N 1
ATOM 2834 C CA . PRO A 1 363 ? -48.676 9.085 -10.791 1.00 50.44 363 PRO A CA 1
ATOM 2835 C C . PRO A 1 363 ? -48.745 9.353 -12.297 1.00 50.44 363 PRO A C 1
ATOM 2837 O O . PRO A 1 363 ? -49.604 8.840 -12.998 1.00 50.44 363 PRO A O 1
ATOM 2840 N N . TRP A 1 364 ? -47.925 10.276 -12.797 1.00 48.75 364 TRP A N 1
ATOM 2841 C CA . TRP A 1 364 ? -47.932 10.699 -14.202 1.00 48.75 364 TRP A CA 1
ATOM 2842 C C . TRP A 1 364 ? -46.603 10.367 -14.891 1.00 48.75 364 TRP A C 1
ATOM 2844 O O . TRP A 1 364 ? -46.248 10.993 -15.896 1.00 48.75 364 TRP A O 1
ATOM 2854 N N . GLY A 1 365 ? -45.814 9.462 -14.307 1.00 53.00 365 GLY A N 1
ATOM 2855 C CA . GLY A 1 365 ? -44.525 9.024 -14.828 1.00 53.00 365 GLY A CA 1
ATOM 2856 C C . GLY A 1 365 ? -43.432 8.900 -13.766 1.00 53.00 365 GLY A C 1
ATOM 2857 O O . GLY A 1 365 ? -43.632 8.991 -12.568 1.00 53.00 365 GLY A O 1
ATOM 2858 N N . TYR A 1 366 ? -42.193 8.755 -14.211 1.00 40.28 366 TYR A N 1
ATOM 2859 C CA . TYR A 1 366 ? -41.127 8.141 -13.415 1.00 40.28 366 TYR A CA 1
ATOM 2860 C C . TYR A 1 366 ? -40.644 8.972 -12.194 1.00 40.28 366 TYR A C 1
ATOM 2862 O O . TYR A 1 366 ? -40.403 10.175 -12.317 1.00 40.28 366 TYR A O 1
ATOM 2870 N N . GLY A 1 367 ? -40.392 8.322 -11.043 1.00 46.88 367 GLY A N 1
ATOM 2871 C CA . GLY A 1 367 ? -39.674 8.887 -9.877 1.00 46.88 367 GLY A CA 1
ATOM 2872 C C . GLY A 1 367 ? -40.517 9.151 -8.614 1.00 46.88 367 GLY A C 1
ATOM 2873 O O . GLY A 1 367 ? -41.717 8.898 -8.590 1.00 46.88 367 GLY A O 1
ATOM 2874 N N . ARG A 1 368 ? -39.886 9.645 -7.529 1.00 42.84 368 ARG A N 1
ATOM 2875 C CA . ARG A 1 368 ? -40.605 10.052 -6.303 1.00 42.84 368 ARG A CA 1
ATOM 2876 C C . ARG A 1 368 ? -41.379 11.366 -6.499 1.00 42.84 368 ARG A C 1
ATOM 2878 O O . ARG A 1 368 ? -40.916 12.244 -7.224 1.00 42.84 368 ARG A O 1
ATOM 2885 N N . VAL A 1 369 ? -42.498 11.549 -5.787 1.00 43.66 369 VAL A N 1
ATOM 2886 C CA . VAL A 1 369 ? -43.216 12.833 -5.697 1.00 43.66 369 VAL A CA 1
ATOM 2887 C C . VAL A 1 369 ? -42.291 13.863 -5.061 1.00 43.66 369 VAL A C 1
ATOM 2889 O O . VAL A 1 369 ? -42.089 13.881 -3.846 1.00 43.66 369 VAL A O 1
ATOM 2892 N N . VAL A 1 370 ? -41.754 14.764 -5.875 1.00 41.75 370 VAL A N 1
ATOM 2893 C CA . VAL A 1 370 ? -41.225 16.023 -5.363 1.00 41.75 370 VAL A CA 1
ATOM 2894 C C . VAL A 1 370 ? -42.443 16.901 -5.126 1.00 41.75 370 VAL A C 1
ATOM 2896 O O . VAL A 1 370 ? -43.113 17.313 -6.074 1.00 41.75 370 VAL A O 1
ATOM 2899 N N . SER A 1 371 ? -42.779 17.168 -3.865 1.00 38.69 371 SER A N 1
ATOM 2900 C CA . SER A 1 371 ? -43.726 18.235 -3.555 1.00 38.69 371 SER A CA 1
ATOM 2901 C C . SER A 1 371 ? -43.171 19.515 -4.186 1.00 38.69 371 SER A C 1
ATOM 2903 O O . SER A 1 371 ? -42.202 20.051 -3.658 1.00 38.69 371 SER A O 1
ATOM 2905 N N . GLN A 1 372 ? -43.771 19.955 -5.301 1.00 38.16 372 GLN A N 1
ATOM 2906 C CA . GLN A 1 372 ? -43.358 21.039 -6.218 1.00 38.16 372 GLN A CA 1
ATOM 2907 C C . GLN A 1 372 ? -42.715 20.579 -7.543 1.00 38.16 372 GLN A C 1
ATOM 2909 O O . GLN A 1 372 ? -41.574 20.913 -7.853 1.00 38.16 372 GLN A O 1
ATOM 2914 N N . LEU A 1 373 ? -43.495 19.942 -8.416 1.00 37.47 373 LEU A N 1
ATOM 2915 C CA . LEU A 1 373 ? -43.259 20.045 -9.858 1.00 37.47 373 LEU A CA 1
ATOM 2916 C C . LEU A 1 373 ? -44.134 21.158 -10.432 1.00 37.47 373 LEU A C 1
ATOM 2918 O O . LEU A 1 373 ? -45.278 20.907 -10.787 1.00 37.47 373 LEU A O 1
ATOM 2922 N N . VAL A 1 374 ? -43.581 22.373 -10.551 1.00 36.91 374 VAL A N 1
ATOM 2923 C CA . VAL A 1 374 ? -43.984 23.256 -11.661 1.00 36.91 374 VAL A CA 1
ATOM 2924 C C . VAL A 1 374 ? -42.802 23.927 -12.365 1.00 36.91 374 VAL A C 1
ATOM 2926 O O . VAL A 1 374 ? -42.932 24.091 -13.566 1.00 36.91 374 VAL A O 1
ATOM 2929 N N . ASN A 1 375 ? -41.660 24.307 -11.757 1.00 35.56 375 ASN A N 1
ATOM 2930 C CA . ASN A 1 375 ? -40.685 25.102 -12.547 1.00 35.56 375 ASN A CA 1
ATOM 2931 C C . ASN A 1 375 ? -39.236 25.281 -12.023 1.00 35.56 375 ASN A C 1
ATOM 2933 O O . ASN A 1 375 ? -38.725 26.397 -12.087 1.00 35.56 375 ASN A O 1
ATOM 2937 N N . GLN A 1 376 ? -38.513 24.257 -11.544 1.00 32.69 376 GLN A N 1
ATOM 2938 C CA . GLN A 1 376 ? -37.065 24.421 -11.263 1.00 32.69 376 GLN A CA 1
ATOM 2939 C C . GLN A 1 376 ? -36.203 23.199 -11.612 1.00 32.69 376 GLN A C 1
ATOM 2941 O O . GLN A 1 376 ? -36.645 22.057 -11.524 1.00 32.69 376 GLN A O 1
ATOM 2946 N N . GLN A 1 377 ? -34.959 23.475 -12.031 1.00 37.56 377 GLN A N 1
ATOM 2947 C CA . GLN A 1 377 ? -33.907 22.496 -12.320 1.00 37.56 377 GLN A CA 1
ATOM 2948 C C . GLN A 1 377 ? -33.675 21.557 -11.129 1.00 37.56 377 GLN A C 1
ATOM 2950 O O . GLN A 1 377 ? -33.488 22.004 -10.000 1.00 37.56 377 GLN A O 1
ATOM 2955 N N . ILE A 1 378 ? -33.617 20.256 -11.420 1.00 42.66 378 ILE A N 1
ATOM 2956 C CA . ILE A 1 378 ? -33.215 19.198 -10.488 1.00 42.66 378 ILE A CA 1
ATOM 2957 C C . ILE A 1 378 ? -31.827 19.546 -9.926 1.00 42.66 378 ILE A C 1
ATOM 2959 O O . ILE A 1 378 ? -30.840 19.537 -10.663 1.00 42.66 378 ILE A O 1
ATOM 2963 N N . SER A 1 379 ? -31.732 19.846 -8.628 1.00 40.94 379 SER A N 1
ATOM 2964 C CA . SER A 1 379 ? -30.447 19.954 -7.933 1.00 40.94 379 SER A CA 1
ATOM 2965 C C . SER A 1 379 ? -30.247 18.737 -7.040 1.00 40.94 379 SER A C 1
ATOM 2967 O O . SER A 1 379 ? -30.699 18.721 -5.900 1.00 40.94 379 SER A O 1
ATOM 2969 N N . TRP A 1 380 ? -29.513 17.756 -7.560 1.00 45.84 380 TRP A N 1
ATOM 2970 C CA . TRP A 1 380 ? -28.960 16.628 -6.808 1.00 45.84 380 TRP A CA 1
ATOM 2971 C C . TRP A 1 380 ? -28.228 17.103 -5.547 1.00 45.84 380 TRP A C 1
ATOM 2973 O O . TRP A 1 380 ? -27.512 18.121 -5.581 1.00 45.84 380 TRP A O 1
ATOM 2983 N N . ASN A 1 381 ? -28.376 16.371 -4.445 1.00 51.38 381 ASN A N 1
ATOM 2984 C CA . ASN A 1 381 ? -27.578 16.635 -3.250 1.00 51.38 381 ASN A CA 1
ATOM 2985 C C . ASN A 1 381 ? -26.099 16.259 -3.492 1.00 51.38 381 ASN A C 1
ATOM 2987 O O . ASN A 1 381 ? -25.734 15.694 -4.524 1.00 51.38 381 ASN A O 1
ATOM 2991 N N . VAL A 1 382 ? -25.210 16.638 -2.570 1.00 45.34 382 VAL A N 1
ATOM 2992 C CA . VAL A 1 382 ? -23.754 16.459 -2.748 1.00 45.34 382 VAL A CA 1
ATOM 2993 C C . VAL A 1 382 ? -23.372 14.982 -2.934 1.00 45.34 382 VAL A C 1
ATOM 2995 O O . VAL A 1 382 ? -22.480 14.685 -3.727 1.00 45.34 382 VAL A O 1
ATOM 2998 N N . HIS A 1 383 ? -24.079 14.063 -2.274 1.00 43.47 383 HIS A N 1
ATOM 2999 C CA . HIS A 1 383 ? -23.829 12.625 -2.360 1.00 43.47 383 HIS A CA 1
ATOM 3000 C C . HIS A 1 383 ? -24.259 12.050 -3.719 1.00 43.47 383 HIS A C 1
ATOM 3002 O O . HIS A 1 383 ? -23.468 11.404 -4.405 1.00 43.47 383 HIS A O 1
ATOM 3008 N N . GLU A 1 384 ? -25.465 12.392 -4.173 1.00 47.97 384 GLU A N 1
ATOM 3009 C CA . GLU A 1 384 ? -25.989 12.009 -5.488 1.00 47.97 384 GLU A CA 1
ATOM 3010 C C . GLU A 1 384 ? -25.117 12.566 -6.624 1.00 47.97 384 GLU A C 1
ATOM 3012 O O . GLU A 1 384 ? -24.848 11.869 -7.600 1.00 47.97 384 GLU A O 1
ATOM 3017 N N . LYS A 1 385 ? -24.590 13.793 -6.487 1.00 53.84 385 LYS A N 1
ATOM 3018 C CA . LYS A 1 385 ? -23.635 14.378 -7.451 1.00 53.84 385 LYS A CA 1
ATOM 3019 C C . LYS A 1 385 ? -22.333 13.583 -7.549 1.00 53.84 385 LYS A C 1
ATOM 3021 O O . LYS A 1 385 ? -21.808 13.440 -8.654 1.00 53.84 385 LYS A O 1
ATOM 3026 N N . SER A 1 386 ? -21.821 13.067 -6.430 1.00 54.75 386 SER A N 1
ATOM 3027 C CA . SER A 1 386 ? -20.619 12.222 -6.420 1.00 54.75 386 SER A CA 1
ATOM 3028 C C . SER A 1 386 ? -20.877 10.908 -7.153 1.00 54.75 386 SER A C 1
ATOM 3030 O O . SER A 1 386 ? -20.169 10.587 -8.102 1.00 54.75 386 SER A O 1
ATOM 3032 N N . GLN A 1 387 ? -21.959 10.208 -6.803 1.00 50.53 387 GLN A N 1
ATOM 3033 C CA . GLN A 1 387 ? -22.318 8.933 -7.432 1.00 50.53 387 GLN A CA 1
ATOM 3034 C C . GLN A 1 387 ? -22.627 9.078 -8.930 1.00 50.53 387 GLN A C 1
ATOM 3036 O O . GLN A 1 387 ? -22.273 8.207 -9.723 1.00 50.53 387 GLN A O 1
ATOM 3041 N N . LEU A 1 388 ? -23.236 10.196 -9.339 1.00 60.47 388 LEU A N 1
ATOM 3042 C CA . LEU A 1 388 ? -23.435 10.543 -10.748 1.00 60.47 388 LEU A CA 1
ATOM 3043 C C . LEU A 1 388 ? -22.116 10.758 -11.486 1.00 60.47 388 LEU A C 1
ATOM 3045 O O . LEU A 1 388 ? -21.980 10.311 -12.622 1.00 60.47 388 LEU A O 1
ATOM 3049 N N . THR A 1 389 ? -21.166 11.450 -10.859 1.00 66.12 389 THR A N 1
ATOM 3050 C CA . THR A 1 389 ? -19.846 11.711 -11.445 1.00 66.12 389 THR A CA 1
ATOM 3051 C C . THR A 1 389 ? -19.085 10.401 -11.635 1.00 66.12 389 THR A C 1
ATOM 3053 O O . THR A 1 389 ? -18.546 10.151 -12.714 1.00 66.12 389 THR A O 1
ATOM 3056 N N . ASP A 1 390 ? -19.128 9.517 -10.639 1.00 67.25 390 ASP A N 1
ATOM 3057 C CA . ASP A 1 390 ? -18.509 8.193 -10.706 1.00 67.25 390 ASP A CA 1
ATOM 3058 C C . ASP A 1 390 ? -19.161 7.323 -11.786 1.00 67.25 390 ASP A C 1
ATOM 3060 O O . ASP A 1 390 ? -18.470 6.760 -12.639 1.00 67.25 390 ASP A O 1
ATOM 3064 N N . LEU A 1 391 ? -20.497 7.284 -11.838 1.00 69.25 391 LEU A N 1
ATOM 3065 C CA . LEU A 1 391 ? -21.227 6.561 -12.878 1.00 69.25 391 LEU A CA 1
ATOM 3066 C C . LEU A 1 391 ? -20.897 7.097 -14.278 1.00 69.25 391 LEU A C 1
ATOM 3068 O O . LEU A 1 391 ? -20.663 6.307 -15.193 1.00 69.25 391 LEU A O 1
ATOM 3072 N N . GLN A 1 392 ? -20.838 8.421 -14.463 1.00 75.94 392 GLN A N 1
ATOM 3073 C CA . GLN A 1 392 ? -20.449 9.034 -15.739 1.00 75.94 392 GLN A CA 1
ATOM 3074 C C . GLN A 1 392 ? -19.038 8.623 -16.156 1.00 75.94 392 GLN A C 1
ATOM 3076 O O . GLN A 1 392 ? -18.840 8.232 -17.307 1.00 75.94 392 GLN A O 1
ATOM 3081 N N . ASN A 1 393 ? -18.075 8.665 -15.237 1.00 76.38 393 ASN A N 1
ATOM 3082 C CA . ASN A 1 393 ? -16.685 8.315 -15.520 1.00 76.38 393 ASN A CA 1
ATOM 3083 C C . ASN A 1 393 ? -16.513 6.837 -15.894 1.00 76.38 393 ASN A C 1
ATOM 3085 O O . ASN A 1 393 ? -15.661 6.514 -16.719 1.00 76.38 393 ASN A O 1
ATOM 3089 N N . ILE A 1 394 ? -17.336 5.944 -15.335 1.00 74.31 394 ILE A N 1
ATOM 3090 C CA . ILE A 1 394 ? -17.244 4.502 -15.593 1.00 74.31 394 ILE A CA 1
ATOM 3091 C C . ILE A 1 394 ? -18.040 4.091 -16.842 1.00 74.31 394 ILE A C 1
ATOM 3093 O O . ILE A 1 394 ? -17.581 3.248 -17.617 1.00 74.31 394 ILE A O 1
ATOM 3097 N N . VAL A 1 395 ? -19.228 4.663 -17.058 1.00 78.12 395 VAL A N 1
ATOM 3098 C CA . VAL A 1 395 ? -20.112 4.292 -18.177 1.00 78.12 395 VAL A CA 1
ATOM 3099 C C . VAL A 1 395 ? -19.623 4.890 -19.492 1.00 78.12 395 VAL A C 1
ATOM 3101 O O . VAL A 1 395 ? -19.624 4.190 -20.503 1.00 78.12 395 VAL A O 1
ATOM 3104 N N . ARG A 1 396 ? -19.175 6.154 -19.498 1.00 80.12 396 ARG A N 1
ATOM 3105 C CA . ARG A 1 396 ? -18.857 6.903 -20.726 1.00 80.12 396 ARG A CA 1
ATOM 3106 C C . ARG A 1 396 ? -17.798 6.219 -21.610 1.00 80.12 396 ARG A C 1
ATOM 3108 O O . ARG A 1 396 ? -18.117 6.007 -22.778 1.00 80.12 396 ARG A O 1
ATOM 3115 N N . PRO A 1 397 ? -16.661 5.719 -21.080 1.00 80.19 397 PRO A N 1
ATOM 3116 C CA . PRO A 1 397 ? -15.682 4.969 -21.880 1.00 80.19 397 PRO A CA 1
ATOM 3117 C C . PRO A 1 397 ? -16.233 3.669 -22.494 1.00 80.19 397 PRO A C 1
ATOM 3119 O O . PRO A 1 397 ? -15.683 3.138 -23.454 1.00 80.19 397 PRO A O 1
ATOM 3122 N N . GLN A 1 398 ? -17.320 3.113 -21.947 1.00 77.62 398 GLN A N 1
ATOM 3123 C CA . GLN A 1 398 ? -17.897 1.836 -22.389 1.00 77.62 398 GLN A CA 1
ATOM 3124 C C . GLN A 1 398 ? -18.990 1.996 -23.454 1.00 77.62 398 GLN A C 1
ATOM 3126 O O . GLN A 1 398 ? -19.443 0.992 -24.028 1.00 77.62 398 GLN A O 1
ATOM 3131 N N . ILE A 1 399 ? -19.420 3.236 -23.711 1.00 75.88 399 ILE A N 1
ATOM 3132 C CA . ILE A 1 399 ? -20.520 3.586 -24.617 1.00 75.88 399 ILE A CA 1
ATOM 3133 C C . ILE A 1 399 ? -20.111 4.631 -25.666 1.00 75.88 399 ILE A C 1
ATOM 3135 O O . ILE A 1 399 ? -20.997 5.204 -26.286 1.00 75.88 399 ILE A O 1
ATOM 3139 N N . ASP A 1 400 ? -18.805 4.843 -25.894 1.00 64.12 400 ASP A N 1
ATOM 3140 C CA . ASP A 1 400 ? -18.148 5.931 -26.663 1.00 64.12 400 ASP A CA 1
ATOM 3141 C C . ASP A 1 400 ? -18.686 6.246 -28.086 1.00 64.12 400 ASP A C 1
ATOM 3143 O O . ASP A 1 400 ? -18.216 7.170 -28.746 1.00 64.12 400 ASP A O 1
ATOM 3147 N N . LYS A 1 401 ? -19.689 5.514 -28.586 1.00 64.62 401 LYS A N 1
ATOM 3148 C CA . LYS A 1 401 ? -20.365 5.744 -29.877 1.00 64.62 401 LYS A CA 1
ATOM 3149 C C . LYS A 1 401 ? -21.886 5.936 -29.781 1.00 64.62 401 LYS A C 1
ATOM 3151 O O . LYS A 1 401 ? -22.532 6.109 -30.810 1.00 64.62 401 LYS A O 1
ATOM 3156 N N . ILE A 1 402 ? -22.466 5.886 -28.583 1.00 68.69 402 ILE A N 1
ATOM 3157 C CA . ILE A 1 402 ? -23.906 6.019 -28.341 1.00 68.69 402 ILE A CA 1
ATOM 3158 C C . ILE A 1 402 ? -24.157 7.403 -27.748 1.00 68.69 402 ILE A C 1
ATOM 3160 O O . ILE A 1 402 ? -23.729 7.701 -26.635 1.00 68.69 402 ILE A O 1
ATOM 3164 N N . ASN A 1 403 ? -24.853 8.257 -28.500 1.00 72.81 403 ASN A N 1
ATOM 3165 C CA . ASN A 1 403 ? -25.263 9.563 -28.001 1.00 72.81 403 ASN A CA 1
ATOM 3166 C C . ASN A 1 403 ? -26.523 9.396 -27.141 1.00 72.81 403 ASN A C 1
ATOM 3168 O O . ASN A 1 403 ? -27.610 9.188 -27.676 1.00 72.81 403 ASN A O 1
ATOM 3172 N N . LEU A 1 404 ? -26.364 9.442 -25.818 1.00 70.19 404 LEU A N 1
ATOM 3173 C CA . LEU A 1 404 ? -27.481 9.396 -24.878 1.00 70.19 404 LEU A CA 1
ATOM 3174 C C . LEU A 1 404 ? -28.058 10.792 -24.680 1.00 70.19 404 LEU A C 1
ATOM 3176 O O . LEU A 1 404 ? -27.343 11.722 -24.304 1.00 70.19 404 LEU A O 1
ATOM 3180 N N . ASP A 1 405 ? -29.364 10.929 -24.891 1.00 70.62 405 ASP A N 1
ATOM 3181 C CA . ASP A 1 405 ? -30.062 12.148 -24.518 1.00 70.62 405 ASP A CA 1
ATOM 3182 C C . ASP A 1 405 ? -30.121 12.300 -22.988 1.00 70.62 405 ASP A C 1
ATOM 3184 O O . ASP A 1 405 ? -29.997 11.342 -22.216 1.00 70.62 405 ASP A O 1
ATOM 3188 N N . THR A 1 406 ? -30.316 13.537 -22.538 1.00 56.62 406 THR A N 1
ATOM 3189 C CA . THR A 1 406 ? -30.292 13.886 -21.116 1.00 56.62 406 THR A CA 1
ATOM 3190 C C . THR A 1 406 ? -31.372 13.150 -20.315 1.00 56.62 406 THR A C 1
ATOM 3192 O O . THR A 1 406 ? -31.131 12.795 -19.164 1.00 56.62 406 THR A O 1
ATOM 3195 N N . ARG A 1 407 ? -32.543 12.876 -20.907 1.00 54.06 407 ARG A N 1
ATOM 3196 C CA . ARG A 1 407 ? -33.652 12.184 -20.235 1.00 54.06 407 ARG A CA 1
ATOM 3197 C C . ARG A 1 407 ? -33.315 10.708 -20.023 1.00 54.06 407 ARG A C 1
ATOM 3199 O O . ARG A 1 407 ? -33.460 10.224 -18.906 1.00 54.06 407 ARG A O 1
ATOM 3206 N N . SER A 1 408 ? -32.784 10.039 -21.044 1.00 65.19 408 SER A N 1
ATOM 3207 C CA . SER A 1 408 ? -32.302 8.656 -20.947 1.00 65.19 408 SER A CA 1
ATOM 3208 C C . SER A 1 408 ? -31.166 8.515 -19.932 1.00 65.19 408 SER A C 1
ATOM 3210 O O . SER A 1 408 ? -31.137 7.564 -19.153 1.00 65.19 408 SER A O 1
ATOM 3212 N N . TRP A 1 409 ? -30.248 9.486 -19.880 1.00 70.44 409 TRP A N 1
ATOM 3213 C CA . TRP A 1 409 ? -29.191 9.501 -18.868 1.00 70.44 409 TRP A CA 1
ATOM 3214 C C . TRP A 1 409 ? -29.752 9.550 -17.439 1.00 70.44 409 TRP A C 1
ATOM 3216 O O . TRP A 1 409 ? -29.285 8.809 -16.574 1.00 70.44 409 TRP A O 1
ATOM 3226 N N . TYR A 1 410 ? -30.779 10.369 -17.190 1.00 62.12 410 TYR A N 1
ATOM 3227 C CA . TYR A 1 410 ? -31.414 10.436 -15.871 1.00 62.12 410 TYR A CA 1
ATOM 3228 C C . TYR A 1 410 ? -32.086 9.127 -15.462 1.00 62.12 410 TYR A C 1
ATOM 3230 O O . TYR A 1 410 ? -32.025 8.759 -14.292 1.00 62.12 410 TYR A O 1
ATOM 3238 N N . THR A 1 411 ? -32.663 8.387 -16.408 1.00 62.75 411 THR A N 1
ATOM 3239 C CA . THR A 1 411 ? -33.208 7.051 -16.146 1.00 62.75 411 THR A CA 1
ATOM 3240 C C . THR A 1 411 ? -32.131 6.100 -15.626 1.00 62.75 411 THR A C 1
ATOM 3242 O O . THR A 1 411 ? -32.314 5.462 -14.592 1.00 62.75 411 THR A O 1
ATOM 3245 N N . TYR A 1 412 ? -30.975 6.047 -16.288 1.00 70.12 412 TYR A N 1
ATOM 3246 C CA . TYR A 1 412 ? -29.872 5.176 -15.879 1.00 70.12 412 TYR A CA 1
ATOM 3247 C C . TYR A 1 412 ? -29.210 5.613 -14.573 1.00 70.12 412 TYR A C 1
ATOM 3249 O O . TYR A 1 412 ? -28.855 4.777 -13.745 1.00 70.12 412 TYR A O 1
ATOM 3257 N N . ALA A 1 413 ? -29.087 6.920 -14.369 1.00 60.88 413 ALA A N 1
ATOM 3258 C CA . ALA A 1 413 ? -28.644 7.490 -13.110 1.00 60.88 413 ALA A CA 1
ATOM 3259 C C . ALA A 1 413 ? -29.559 7.086 -11.948 1.00 60.88 413 ALA A C 1
ATOM 3261 O O . ALA A 1 413 ? -29.079 6.600 -10.929 1.00 60.88 413 ALA A O 1
ATOM 3262 N N . ASN A 1 414 ? -30.874 7.229 -12.116 1.00 56.19 414 ASN A N 1
ATOM 3263 C CA . ASN A 1 414 ? -31.840 6.859 -11.087 1.00 56.19 414 ASN A CA 1
ATOM 3264 C C . ASN A 1 414 ? -31.853 5.350 -10.829 1.00 56.19 414 ASN A C 1
ATOM 3266 O O . ASN A 1 414 ? -31.909 4.927 -9.677 1.00 56.19 414 ASN A O 1
ATOM 3270 N N . ALA A 1 415 ? -31.741 4.538 -11.879 1.00 59.88 415 ALA A N 1
ATOM 3271 C CA . ALA A 1 415 ? -31.611 3.092 -11.754 1.00 59.88 415 ALA A CA 1
ATOM 3272 C C . ALA A 1 415 ? -30.360 2.702 -10.947 1.00 59.88 415 ALA A C 1
ATOM 3274 O O . ALA A 1 415 ? -30.430 1.870 -10.047 1.00 59.88 415 ALA A O 1
ATOM 3275 N N . TYR A 1 416 ? -29.220 3.336 -11.203 1.00 60.81 416 TYR A N 1
ATOM 3276 C CA . TYR A 1 416 ? -27.996 3.064 -10.454 1.00 60.81 416 TYR A CA 1
ATOM 3277 C C . TYR A 1 416 ? -28.085 3.524 -8.989 1.00 60.81 416 TYR A C 1
ATOM 3279 O O . TYR A 1 416 ? -27.774 2.759 -8.081 1.00 60.81 416 TYR A O 1
ATOM 3287 N N . ILE A 1 417 ? -28.537 4.759 -8.759 1.00 50.78 417 ILE A N 1
ATOM 3288 C CA . ILE A 1 417 ? -28.528 5.393 -7.432 1.00 50.78 417 ILE A CA 1
ATOM 3289 C C . ILE A 1 417 ? -29.618 4.810 -6.526 1.00 50.78 417 ILE A C 1
ATOM 3291 O O . ILE A 1 417 ? -29.371 4.549 -5.352 1.00 50.78 417 ILE A O 1
ATOM 3295 N N . TYR A 1 418 ? -30.815 4.576 -7.068 1.00 48.84 418 TYR A N 1
ATOM 3296 C CA . TYR A 1 418 ? -31.994 4.192 -6.281 1.00 48.84 418 TYR A CA 1
ATOM 3297 C C . TYR A 1 418 ? -32.557 2.821 -6.646 1.00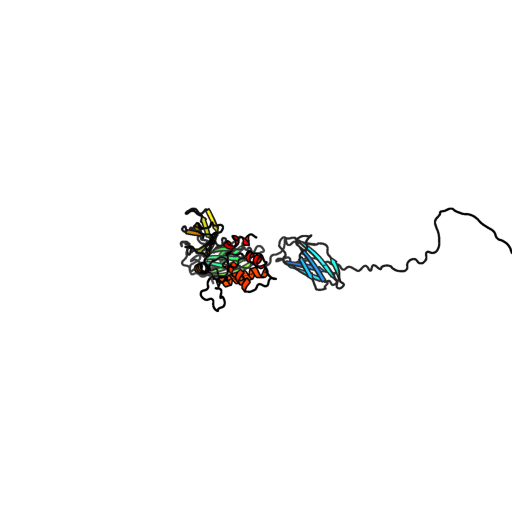 48.84 418 TYR A C 1
ATOM 3299 O O . TYR A 1 418 ? -33.216 2.187 -5.828 1.00 48.84 418 TYR A O 1
ATOM 3307 N N . GLY A 1 419 ? -32.329 2.363 -7.876 1.00 51.72 419 GLY A N 1
ATOM 3308 C CA . GLY A 1 419 ? -32.885 1.111 -8.381 1.00 51.72 419 GLY A CA 1
ATOM 3309 C C . GLY A 1 419 ? -32.032 -0.125 -8.085 1.00 51.72 419 GLY A C 1
ATOM 3310 O O . GLY A 1 419 ? -32.484 -1.230 -8.362 1.00 51.72 419 GLY A O 1
ATOM 3311 N N . GLY A 1 420 ? -30.820 0.026 -7.544 1.00 56.91 420 GLY A N 1
ATOM 3312 C CA . GLY A 1 420 ? -29.927 -1.099 -7.237 1.00 56.91 420 GLY A CA 1
ATOM 3313 C C . GLY A 1 420 ? -29.322 -1.786 -8.469 1.00 56.91 420 GLY A C 1
ATOM 3314 O O . GLY A 1 420 ? -28.825 -2.905 -8.360 1.00 56.91 420 GLY A O 1
ATOM 3315 N N . TYR A 1 421 ? -29.364 -1.143 -9.638 1.00 62.19 421 TYR A N 1
ATOM 3316 C CA . TYR A 1 421 ? -28.789 -1.678 -10.874 1.00 62.19 421 TYR A CA 1
ATOM 3317 C C . TYR A 1 421 ? -27.272 -1.511 -10.889 1.00 62.19 421 TYR A C 1
ATOM 3319 O O . TYR A 1 421 ? -26.754 -0.448 -10.552 1.00 62.19 421 TYR A O 1
ATOM 3327 N N . SER A 1 422 ? -26.540 -2.535 -11.333 1.00 77.00 422 SER A N 1
ATOM 3328 C CA . SER A 1 422 ? -25.085 -2.432 -11.465 1.00 77.00 422 SER A CA 1
ATOM 3329 C C . SER A 1 422 ? -24.699 -1.596 -12.687 1.00 77.00 422 SER A C 1
ATOM 3331 O O . SER A 1 422 ? -25.447 -1.507 -13.663 1.00 77.00 422 SER A O 1
ATOM 3333 N N . VAL A 1 423 ? -23.473 -1.062 -12.711 1.00 75.50 423 VAL A N 1
ATOM 3334 C CA . VAL A 1 423 ? -22.923 -0.402 -13.911 1.00 75.50 423 VAL A CA 1
ATOM 3335 C C . VAL A 1 423 ? -23.022 -1.300 -15.149 1.00 75.50 423 VAL A C 1
ATOM 3337 O O . VAL A 1 423 ? -23.287 -0.820 -16.251 1.00 75.50 423 VAL A O 1
ATOM 3340 N N . SER A 1 424 ? -22.855 -2.614 -14.983 1.00 72.44 424 SER A N 1
ATOM 3341 C CA . SER A 1 424 ? -22.952 -3.552 -16.101 1.00 72.44 424 SER A CA 1
ATOM 3342 C C . SER A 1 424 ? -24.384 -3.686 -16.635 1.00 72.44 424 SER A C 1
ATOM 3344 O O . SER A 1 424 ? -24.571 -3.811 -17.846 1.00 72.44 424 SER A O 1
ATOM 3346 N N . ASP A 1 425 ? -25.401 -3.584 -15.776 1.00 72.00 425 ASP A N 1
ATOM 3347 C CA . ASP A 1 425 ? -26.810 -3.541 -16.184 1.00 72.00 425 ASP A CA 1
ATOM 3348 C C . ASP A 1 425 ? -27.119 -2.264 -16.958 1.00 72.00 425 ASP A C 1
ATOM 3350 O O . ASP A 1 425 ? -27.754 -2.330 -18.012 1.00 72.00 425 ASP A O 1
ATOM 3354 N N . ILE A 1 426 ? -26.593 -1.128 -16.492 1.00 77.88 426 ILE A N 1
ATOM 3355 C CA . ILE A 1 426 ? -26.713 0.169 -17.164 1.00 77.88 426 ILE A CA 1
ATOM 3356 C C . ILE A 1 426 ? -26.094 0.116 -18.569 1.00 77.88 426 ILE A C 1
ATOM 3358 O O . ILE A 1 426 ? -26.759 0.430 -19.556 1.00 77.88 426 ILE A O 1
ATOM 3362 N N . VAL A 1 427 ? -24.843 -0.340 -18.694 1.00 78.62 427 VAL A N 1
ATOM 3363 C CA . VAL A 1 427 ? -24.128 -0.401 -19.984 1.00 78.62 427 VAL A CA 1
ATOM 3364 C C . VAL A 1 427 ? -24.804 -1.359 -20.965 1.00 78.62 427 VAL A C 1
ATOM 3366 O O . VAL A 1 427 ? -24.908 -1.046 -22.153 1.00 78.62 427 VAL A O 1
ATOM 3369 N N . ARG A 1 428 ? -25.279 -2.520 -20.495 1.00 72.50 428 ARG A N 1
ATOM 3370 C CA . ARG A 1 428 ? -26.036 -3.463 -21.334 1.00 72.50 428 ARG A CA 1
ATOM 3371 C C . ARG A 1 428 ? -27.351 -2.851 -21.804 1.00 72.50 428 ARG A C 1
ATOM 3373 O O . ARG A 1 428 ? -27.684 -2.995 -22.980 1.00 72.50 428 ARG A O 1
ATOM 3380 N N . SER A 1 429 ? -28.036 -2.110 -20.935 1.00 75.69 429 SER A N 1
ATOM 3381 C CA . SER A 1 429 ? -29.307 -1.479 -21.281 1.00 75.69 429 SER A CA 1
ATOM 3382 C C . SER A 1 429 ? -29.142 -0.371 -22.313 1.00 75.69 429 SER A C 1
ATOM 3384 O O . SER A 1 429 ? -29.880 -0.320 -23.292 1.00 75.69 429 SER A O 1
ATOM 3386 N N . ILE A 1 430 ? -28.099 0.451 -22.169 1.00 80.00 430 ILE A N 1
ATOM 3387 C CA . ILE A 1 430 ? -27.723 1.477 -23.153 1.00 80.00 430 ILE A CA 1
ATOM 3388 C C . ILE A 1 430 ? -27.436 0.859 -24.530 1.00 80.00 430 ILE A C 1
ATOM 3390 O O . ILE A 1 430 ? -27.726 1.463 -25.560 1.00 80.00 430 ILE A O 1
ATOM 3394 N N . LYS A 1 431 ? -26.892 -0.362 -24.559 1.00 79.81 431 LYS A N 1
ATOM 3395 C CA . LYS A 1 431 ? -26.602 -1.121 -25.786 1.00 79.81 431 LYS A CA 1
ATOM 3396 C C . LYS A 1 431 ? -27.816 -1.875 -26.347 1.00 79.81 431 LYS A C 1
ATOM 3398 O O . LYS A 1 431 ? -27.661 -2.614 -27.316 1.00 79.81 431 LYS A O 1
ATOM 3403 N N . GLY A 1 432 ? -29.005 -1.670 -25.776 1.00 66.19 432 GLY A N 1
ATOM 3404 C CA . GLY A 1 432 ? -30.275 -2.200 -26.273 1.00 66.19 432 GLY A CA 1
ATOM 3405 C C . GLY A 1 432 ? -30.784 -3.452 -25.558 1.00 66.19 432 GLY A C 1
ATOM 3406 O O . GLY A 1 432 ? -31.796 -4.006 -25.982 1.00 66.19 432 GLY A O 1
ATOM 3407 N N . ALA A 1 433 ? -30.122 -3.912 -24.490 1.00 65.94 433 ALA A N 1
ATOM 3408 C CA . ALA A 1 433 ? -30.659 -4.988 -23.659 1.00 65.94 433 ALA A CA 1
ATOM 3409 C C . ALA A 1 433 ? -31.783 -4.469 -22.743 1.00 65.94 433 ALA A C 1
ATOM 3411 O O . ALA A 1 433 ? -31.770 -3.321 -22.312 1.00 65.94 433 ALA A O 1
ATOM 3412 N N . LYS A 1 434 ? -32.735 -5.321 -22.368 1.00 65.88 434 LYS A N 1
ATOM 3413 C CA . LYS A 1 434 ? -33.797 -4.974 -21.408 1.00 65.88 434 LYS A CA 1
ATOM 3414 C C . LYS A 1 434 ? -33.348 -5.150 -19.950 1.00 65.88 434 LYS A C 1
ATOM 3416 O O . LYS A 1 434 ? -34.068 -5.684 -19.118 1.00 65.88 434 LYS A O 1
ATOM 3421 N N . THR A 1 435 ? -32.124 -4.743 -19.618 1.00 63.38 435 THR A N 1
ATOM 3422 C CA . THR A 1 435 ? -31.527 -5.016 -18.297 1.00 63.38 435 THR A CA 1
ATOM 3423 C C . THR A 1 435 ? -31.871 -3.979 -17.235 1.00 63.38 435 THR A C 1
ATOM 3425 O O . THR A 1 435 ? -31.678 -4.262 -16.057 1.00 63.38 435 THR A O 1
ATOM 3428 N N . VAL A 1 436 ? -32.392 -2.813 -17.628 1.00 62.28 436 VAL A N 1
ATOM 3429 C CA . VAL A 1 436 ? -32.804 -1.734 -16.722 1.00 62.28 436 VAL A CA 1
ATOM 3430 C C . VAL A 1 436 ? -34.248 -1.352 -16.996 1.00 62.28 436 VAL A C 1
ATOM 3432 O O . VAL A 1 436 ? -34.611 -1.117 -18.147 1.00 62.28 436 VAL A O 1
ATOM 3435 N N . HIS A 1 437 ? -35.048 -1.240 -15.938 1.00 59.91 437 HIS A N 1
ATOM 3436 C CA . HIS A 1 437 ? -36.380 -0.656 -16.018 1.00 59.91 437 HIS A CA 1
ATOM 3437 C C . HIS A 1 437 ? -36.370 0.798 -15.532 1.00 59.91 437 HIS A C 1
ATOM 3439 O O . HIS A 1 437 ? -35.719 1.083 -14.524 1.00 59.91 437 HIS A O 1
ATOM 3445 N N . PRO A 1 438 ? -37.106 1.720 -16.181 1.00 50.12 438 PRO A N 1
ATOM 3446 C CA . PRO A 1 438 ? -37.145 3.122 -15.768 1.00 50.12 438 PRO A CA 1
ATOM 3447 C C . PRO A 1 438 ? -37.790 3.360 -14.395 1.00 50.12 438 PRO A C 1
ATOM 3449 O O . PRO A 1 438 ? -37.442 4.341 -13.738 1.00 50.12 438 PRO A O 1
ATOM 3452 N N . ASN A 1 439 ? -38.674 2.450 -13.963 1.00 46.97 439 ASN A N 1
ATOM 3453 C CA . ASN A 1 439 ? -39.529 2.633 -12.776 1.00 46.97 439 ASN A CA 1
ATOM 3454 C C . ASN A 1 439 ? -39.355 1.610 -11.670 1.00 46.97 439 ASN A C 1
ATOM 3456 O O . ASN A 1 439 ? -39.801 1.835 -10.549 1.00 46.97 439 ASN A O 1
ATOM 3460 N N . PHE A 1 440 ? -38.735 0.475 -11.975 1.00 46.12 440 PHE A N 1
ATOM 3461 C CA . PHE A 1 440 ? -38.637 -0.630 -11.031 1.00 46.12 440 PHE A CA 1
ATOM 3462 C C . PHE A 1 440 ? -37.206 -0.750 -10.553 1.00 46.12 440 PHE A C 1
ATOM 3464 O O . PHE A 1 440 ? -36.284 -0.585 -11.349 1.00 46.12 440 PHE A O 1
ATOM 3471 N N . SER A 1 441 ? -37.007 -1.078 -9.277 1.00 53.00 441 SER A N 1
ATOM 3472 C CA . SER A 1 441 ? -35.703 -1.552 -8.817 1.00 53.00 441 SER A CA 1
ATOM 3473 C C . SER A 1 441 ? -35.337 -2.853 -9.538 1.00 53.00 441 SER A C 1
ATOM 3475 O O . SER A 1 441 ? -36.212 -3.564 -10.039 1.00 53.00 441 SER A O 1
ATOM 3477 N N . LEU A 1 442 ? -34.045 -3.176 -9.592 1.00 53.41 442 LEU A N 1
ATOM 3478 C CA . LEU A 1 442 ? -33.531 -4.392 -10.221 1.00 53.41 442 LEU A CA 1
ATOM 3479 C C . LEU A 1 442 ? -34.245 -5.636 -9.677 1.00 53.41 442 LEU A C 1
ATOM 3481 O O . LEU A 1 442 ? -34.639 -6.501 -10.452 1.00 53.41 442 LEU A O 1
ATOM 3485 N N . GLU A 1 443 ? -34.478 -5.676 -8.364 1.00 50.50 443 GLU A N 1
ATOM 3486 C CA . GLU A 1 443 ? -35.171 -6.774 -7.682 1.00 50.50 443 GLU A CA 1
ATOM 3487 C C . GLU A 1 443 ? -36.597 -6.982 -8.214 1.00 50.50 443 GLU A C 1
ATOM 3489 O O . GLU A 1 443 ? -37.016 -8.116 -8.434 1.00 50.50 443 GLU A O 1
ATOM 3494 N N . VAL A 1 444 ? -37.330 -5.901 -8.490 1.00 50.12 444 VAL A N 1
ATOM 3495 C CA . VAL A 1 444 ? -38.685 -5.978 -9.055 1.00 50.12 444 VAL A CA 1
ATOM 3496 C C . VAL A 1 444 ? -38.634 -6.327 -10.537 1.00 50.12 444 VAL A C 1
ATOM 3498 O O . VAL A 1 444 ? -39.347 -7.227 -10.985 1.00 50.12 444 VAL A O 1
ATOM 3501 N N . TRP A 1 445 ? -37.746 -5.679 -11.293 1.00 54.59 445 TRP A N 1
ATOM 3502 C CA . TRP A 1 445 ? -37.623 -5.883 -12.733 1.00 54.59 445 TRP A CA 1
ATOM 3503 C C . TRP A 1 445 ? -37.270 -7.326 -13.093 1.00 54.59 445 TRP A C 1
ATOM 3505 O O . TRP A 1 445 ? -37.890 -7.904 -13.984 1.00 54.59 445 TRP A O 1
ATOM 3515 N N . GLN A 1 446 ? -36.366 -7.951 -12.335 1.00 57.94 446 GLN A N 1
ATOM 3516 C CA . GLN A 1 446 ? -35.932 -9.337 -12.537 1.00 57.94 446 GLN A CA 1
ATOM 3517 C C . GLN A 1 446 ? -37.047 -10.380 -12.392 1.00 57.94 446 GLN A C 1
ATOM 3519 O O . GLN A 1 446 ? -36.937 -11.485 -12.934 1.00 57.94 446 GLN A O 1
ATOM 3524 N N . THR A 1 447 ? -38.119 -10.038 -11.676 1.00 50.81 447 THR A N 1
ATOM 3525 C CA . THR A 1 447 ? -39.282 -10.915 -11.481 1.00 50.81 447 THR A CA 1
ATOM 3526 C C . THR A 1 447 ? -40.354 -10.754 -12.559 1.00 50.81 447 THR A C 1
ATOM 3528 O O . THR A 1 447 ? -41.304 -11.537 -12.592 1.00 50.81 447 THR A O 1
ATOM 3531 N N . SER A 1 448 ? -40.208 -9.768 -13.451 1.00 48.47 448 SER A N 1
ATOM 3532 C CA . SER A 1 448 ? -41.152 -9.531 -14.541 1.00 48.47 448 SER A CA 1
ATOM 3533 C C . SER A 1 448 ? -40.998 -10.561 -15.664 1.00 48.47 448 SER A C 1
ATOM 3535 O O . SER A 1 448 ? -39.907 -11.071 -15.935 1.00 48.47 448 SER A O 1
ATOM 3537 N N . ALA A 1 449 ? -42.102 -10.839 -16.362 1.00 47.84 449 ALA A N 1
ATOM 3538 C CA . ALA A 1 449 ? -42.084 -11.688 -17.552 1.00 47.84 449 ALA A CA 1
ATOM 3539 C C . ALA A 1 449 ? -41.231 -11.084 -18.686 1.00 47.84 449 ALA A C 1
ATOM 3541 O O . ALA A 1 449 ? -40.648 -11.826 -19.472 1.00 47.84 449 ALA A O 1
ATOM 3542 N N . ASP A 1 450 ? -41.117 -9.753 -18.731 1.00 45.75 450 ASP A N 1
ATOM 3543 C CA . ASP A 1 450 ? -40.389 -9.014 -19.765 1.00 45.75 450 ASP A CA 1
ATOM 3544 C C . ASP A 1 450 ? -38.866 -8.969 -19.560 1.00 45.75 450 ASP A C 1
ATOM 3546 O O . ASP A 1 450 ? -38.148 -8.630 -20.500 1.00 45.75 450 ASP A O 1
ATOM 3550 N N . TYR A 1 451 ? -38.363 -9.316 -18.368 1.00 48.84 451 TYR A N 1
ATOM 3551 C CA . TYR A 1 451 ? -36.924 -9.443 -18.094 1.00 48.84 451 TYR A CA 1
ATOM 3552 C C . TYR A 1 451 ? -36.343 -10.805 -18.496 1.00 48.84 451 TYR A C 1
ATOM 3554 O O . TYR A 1 451 ? -35.148 -10.923 -18.754 1.00 48.84 451 TYR A O 1
ATOM 3562 N N . GLN A 1 452 ? -37.176 -11.851 -18.513 1.00 43.84 452 GLN A N 1
ATOM 3563 C CA . GLN A 1 452 ? -36.765 -13.244 -18.752 1.00 43.84 452 GLN A CA 1
ATOM 3564 C C . GLN A 1 452 ? -36.734 -13.627 -20.250 1.00 43.84 452 GLN A C 1
ATOM 3566 O O . GLN A 1 452 ? -36.534 -14.798 -20.580 1.00 43.84 452 GLN A O 1
ATOM 3571 N N . LEU A 1 453 ? -36.937 -12.653 -21.146 1.00 42.00 453 LEU A N 1
ATOM 3572 C CA . LEU A 1 453 ? -36.914 -12.760 -22.611 1.00 42.00 453 LEU A CA 1
ATOM 3573 C C . LEU A 1 453 ? -35.810 -11.866 -23.181 1.00 42.00 453 LEU A C 1
ATOM 3575 O O . LEU A 1 453 ? -35.128 -12.324 -24.126 1.00 42.00 453 LEU A O 1
#